Protein AF-0000000076584086 (afdb_homodimer)

Nearest PDB structures (foldseek):
  8re7-assembly1_A  TM=8.170E-01  e=1.980E-03  Homo sapiens
  8re6-assembly1_A  TM=7.237E-01  e=1.810E-03  Homo sapiens
  6hft-assembly1_A  TM=7.485E-01  e=1.863E-02  Saccharomyces cerevisiae
  7xn7-assembly1_q  TM=5.127E-01  e=5.309E-03  Komagataella phaffii
  7t6d-assembly1_B  TM=5.135E-01  e=1.024E-01  Escherichia coli

Foldseek 3Di:
DPDPPPPPDDPDDPDCPPVDDPPPPPDPPDDPPAPDDDPPVPPCPPCLPVQLVVLVVLLVVLVVVCVVPVLDLVSLQVNLVSCVSNVNLVSSLVSLCSSLPRLPDDLLSNLVSLCVNLVSCVVVLVLVSSLVSLVSSCVSPVLALLSLLVNLVSCVVVVNLVSSLVSLVSSQQNADLPHDVDDDDDDHDNCSRFLSSLSSNLVSCVSVVNNVSNVVSVVRSVVRVVVCVVVVVD/DPDPPPPPDDDDDPDCPPVDDDPPPPDPPDDPPAPDDPPPVPPCPPCLPVQLVVLVVLLVVLVVVCVVPVLDLVSLQVNLVSCVSNPNLVSSLVSLCSSLPRLPDDLLSNLVSLCVNLVSCVVVLVLVSSLVSLVSSCVSPVLALLSLLVNLVSCVVVVNLVSSLVSLVSSQQNADQPHDVDDDDDDHDNCSRFLSSLSSNLVSCVSVVNNVSNVVSVVRSVVRVVVCVVVVVD

Radius of gyration: 26.03 Å; Cα contacts (8 Å, |Δi|>4): 689; chains: 2; bounding box: 48×99×75 Å

InterPro domains:
  IPR011990 Tetratricopeptide-like helical domain superfamily [G3DSA:1.25.40.10] (31-232)
  IPR011990 Tetratricopeptide-like helical domain superfamily [SSF48452] (67-175)

pLDDT: mean 81.34, std 27.7, range [22.12, 98.94]

Solvent-accessible surface area (backbone atoms only — not comparable to full-atom values): 24360 Å² total; per-residue (Å²): 132,80,84,73,79,79,74,76,75,73,80,78,85,70,85,74,70,88,76,69,81,72,72,80,67,78,71,64,75,74,79,84,76,64,89,64,78,83,72,70,78,66,76,70,61,93,50,57,65,59,54,37,53,50,23,54,54,45,36,53,55,29,48,52,47,29,67,77,37,72,77,44,39,65,40,25,43,51,33,12,50,26,28,43,74,57,64,38,45,69,62,11,36,53,29,13,49,52,20,40,63,43,77,88,45,59,42,63,57,16,16,48,27,18,45,52,33,16,54,51,30,45,76,72,65,34,46,68,61,15,34,49,28,26,30,55,12,37,65,51,34,48,54,47,15,46,38,35,20,49,41,11,45,44,27,42,75,69,67,37,32,71,47,10,38,35,24,11,39,31,8,42,31,28,7,63,66,83,33,64,41,60,88,77,89,72,91,82,57,55,51,26,33,34,22,40,16,28,50,46,29,16,54,22,28,45,73,70,66,36,55,69,60,16,52,54,25,46,53,50,18,54,53,17,44,51,50,31,61,74,67,67,52,104,132,81,85,76,82,79,75,76,74,73,80,76,85,70,87,74,69,86,72,73,80,75,74,80,66,80,70,64,74,75,78,83,76,66,91,64,78,84,72,69,78,67,75,69,59,93,50,56,65,60,54,38,52,51,23,54,54,45,36,54,54,29,48,51,46,28,70,76,38,73,75,44,38,66,39,25,41,50,34,12,50,26,26,43,73,57,65,39,47,69,60,10,37,52,28,13,48,54,19,41,64,42,77,89,44,58,43,63,58,17,16,48,26,18,44,52,35,16,54,51,30,45,76,72,65,35,47,68,61,15,35,48,28,26,31,55,12,37,63,50,34,47,54,48,16,44,38,35,20,50,42,10,44,44,27,41,74,70,67,37,32,72,47,10,38,34,23,12,38,30,8,43,32,28,8,63,66,83,34,65,43,62,89,79,87,72,92,82,57,55,49,27,32,33,22,41,17,28,49,45,30,17,54,22,27,45,74,70,66,36,56,69,61,15,52,54,26,48,54,51,19,52,52,18,44,51,50,31,61,72,69,68,53,104

Secondary structure (DSSP, 8-state):
-----------------S---------TT-----SSS--------TTHHHHHHHHHHHHHHHHHHHHH-TT-HHHHHHHHHHHHHTT-HHHHHHHHHHHHH-TTS-HHHHHHHHHHHHHHHHHTT-HHHHHHHHHHHHHH-TT-THHHHHHHHHHHHTT-HHHHHHHHHHHHHHSTTTS-----SS---HHHHTTHHHHHHHHHHHHTT-HHHHHHHHHHHHHHHHHHHHTT--/-----------------S---------TTS----SSS--------TTHHHHHHHHHHHHHHHHHHHHH-TT-HHHHHHHHHHHHHTT-HHHHHHHHHHHHH-TTS-HHHHHHHHHHHHHHHHHTT-HHHHHHHHHHHHHH-TT-THHHHHHHHHHHHTT-HHHHHHHHHHHHHHSTTTS-----SS---HHHHTTHHHHHHHHHHHHTT-HHHHHHHHHHHHHHHHHHHHTT--

Organism: Tetradesmus obliquus (NCBI:txid3088)

Structure (mmCIF, N/CA/C/O backbone):
data_AF-0000000076584086-model_v1
#
loop_
_entity.id
_entity.type
_entity.pdbx_description
1 polymer 'Uncharacterized protein'
#
loop_
_atom_site.group_PDB
_atom_site.id
_atom_site.type_symbol
_atom_site.label_atom_id
_atom_site.label_alt_id
_atom_site.label_comp_id
_atom_site.label_asym_id
_atom_site.label_entity_id
_atom_site.label_seq_id
_atom_site.pdbx_PDB_ins_code
_atom_site.Cartn_x
_atom_site.Cartn_y
_atom_site.Cartn_z
_atom_site.occupancy
_atom_site.B_iso_or_equiv
_atom_site.auth_seq_id
_atom_site.auth_comp_id
_atom_site.auth_asym_id
_atom_site.auth_atom_id
_atom_site.pdbx_PDB_model_num
ATOM 1 N N . MET A 1 1 ? 28.5 -55.75 -12.406 1 27.09 1 MET A N 1
ATOM 2 C CA . MET A 1 1 ? 27.297 -55.719 -13.219 1 27.09 1 MET A CA 1
ATOM 3 C C . MET A 1 1 ? 26.609 -54.375 -13.094 1 27.09 1 MET A C 1
ATOM 5 O O . MET A 1 1 ? 26.391 -53.875 -11.992 1 27.09 1 MET A O 1
ATOM 9 N N . PRO A 1 2 ? 26.562 -53.5 -14.203 1 30.39 2 PRO A N 1
ATOM 10 C CA . PRO A 1 2 ? 26.297 -52.062 -14.125 1 30.39 2 PRO A CA 1
ATOM 11 C C . PRO A 1 2 ? 24.844 -51.75 -13.766 1 30.39 2 PRO A C 1
ATOM 13 O O . PRO A 1 2 ? 23.953 -52.562 -14.016 1 30.39 2 PRO A O 1
ATOM 16 N N . PRO A 1 3 ? 24.625 -50.938 -12.664 1 32.31 3 PRO A N 1
ATOM 17 C CA . PRO A 1 3 ? 23.281 -50.781 -12.109 1 32.31 3 PRO A CA 1
ATOM 18 C C . PRO A 1 3 ? 22.266 -50.344 -13.156 1 32.31 3 PRO A C 1
ATOM 20 O O . PRO A 1 3 ? 22.609 -49.594 -14.078 1 32.31 3 PRO A O 1
ATOM 23 N N . GLN A 1 4 ? 21.406 -51.188 -13.68 1 24.95 4 GLN A N 1
ATOM 24 C CA . GLN A 1 4 ? 20.422 -51.031 -14.758 1 24.95 4 GLN A CA 1
ATOM 25 C C . GLN A 1 4 ? 19.469 -49.906 -14.469 1 24.95 4 GLN A C 1
ATOM 27 O O . GLN A 1 4 ? 18.891 -49.812 -13.383 1 24.95 4 GLN A O 1
ATOM 32 N N . PRO A 1 5 ? 19.578 -48.688 -15.188 1 25.62 5 PRO A N 1
ATOM 33 C CA . PRO A 1 5 ? 18.812 -47.469 -14.992 1 25.62 5 PRO A CA 1
ATOM 34 C C . PRO A 1 5 ? 17.312 -47.688 -15.117 1 25.62 5 PRO A C 1
ATOM 36 O O . PRO A 1 5 ? 16.859 -48.438 -15.992 1 25.62 5 PRO A O 1
ATOM 39 N N . ARG A 1 6 ? 16.641 -48 -14 1 23.92 6 ARG A N 1
ATOM 40 C CA . ARG A 1 6 ? 15.219 -48.312 -14 1 23.92 6 ARG A CA 1
ATOM 41 C C . ARG A 1 6 ? 14.414 -47.188 -14.672 1 23.92 6 ARG A C 1
ATOM 43 O O . ARG A 1 6 ? 14.602 -46 -14.375 1 23.92 6 ARG A O 1
ATOM 50 N N . ILE A 1 7 ? 14.102 -47.344 -16 1 22.28 7 ILE A N 1
ATOM 51 C CA . ILE A 1 7 ? 13.336 -46.5 -16.922 1 22.28 7 ILE A CA 1
ATOM 52 C C . ILE A 1 7 ? 11.922 -46.312 -16.391 1 22.28 7 ILE A C 1
ATOM 54 O O . ILE A 1 7 ? 11.211 -47.281 -16.141 1 22.28 7 ILE A O 1
ATOM 58 N N . PHE A 1 8 ? 11.75 -45.406 -15.523 1 23.34 8 PHE A N 1
ATOM 59 C CA . PHE A 1 8 ? 10.414 -45.188 -14.984 1 23.34 8 PHE A CA 1
ATOM 60 C C . PHE A 1 8 ? 9.438 -44.844 -16.094 1 23.34 8 PHE A C 1
ATOM 62 O O . PHE A 1 8 ? 9.758 -44.031 -16.984 1 23.34 8 PHE A O 1
ATOM 69 N N . ARG A 1 9 ? 8.727 -45.719 -16.547 1 23.2 9 ARG A N 1
ATOM 70 C CA . ARG A 1 9 ? 7.738 -45.625 -17.625 1 23.2 9 ARG A CA 1
ATOM 71 C C . ARG A 1 9 ? 6.688 -44.562 -17.328 1 23.2 9 ARG A C 1
ATOM 73 O O . ARG A 1 9 ? 6.145 -44.5 -16.219 1 23.2 9 ARG A O 1
ATOM 80 N N . LEU A 1 10 ? 6.801 -43.469 -17.984 1 25.56 10 LEU A N 1
ATOM 81 C CA . LEU A 1 10 ? 5.863 -42.375 -17.984 1 25.56 10 LEU A CA 1
ATOM 82 C C . LEU A 1 10 ? 4.441 -42.844 -18.234 1 25.56 10 LEU A C 1
ATOM 84 O O . LEU A 1 10 ? 4.215 -43.719 -19.078 1 25.56 10 LEU A O 1
ATOM 88 N N . PRO A 1 11 ? 3.604 -42.75 -17.219 1 27.27 11 PRO A N 1
ATOM 89 C CA . PRO A 1 11 ? 2.264 -43.312 -17.422 1 27.27 11 PRO A CA 1
ATOM 90 C C . PRO A 1 11 ? 1.624 -42.844 -18.734 1 27.27 11 PRO A C 1
ATOM 92 O O . PRO A 1 11 ? 2.008 -41.812 -19.281 1 27.27 11 PRO A O 1
ATOM 95 N N . ARG A 1 12 ? 0.999 -43.719 -19.391 1 26.28 12 ARG A N 1
ATOM 96 C CA . ARG A 1 12 ? 0.366 -43.719 -20.719 1 26.28 12 ARG A CA 1
ATOM 97 C C . ARG A 1 12 ? -0.591 -42.531 -20.844 1 26.28 12 ARG A C 1
ATOM 99 O O . ARG A 1 12 ? -1.151 -42.062 -19.859 1 26.28 12 ARG A O 1
ATOM 106 N N . PRO A 1 13 ? -0.648 -41.844 -22.047 1 26.69 13 PRO A N 1
ATOM 107 C CA . PRO A 1 13 ? -1.396 -40.688 -22.578 1 26.69 13 PRO A CA 1
ATOM 108 C C . PRO A 1 13 ? -2.908 -40.906 -22.516 1 26.69 13 PRO A C 1
ATOM 110 O O . PRO A 1 13 ? -3.438 -41.844 -23.109 1 26.69 13 PRO A O 1
ATOM 113 N N . GLY A 1 14 ? -3.568 -40.938 -21.328 1 25.08 14 GLY A N 1
ATOM 114 C CA . GLY A 1 14 ? -5.004 -41.156 -21.359 1 25.08 14 GLY A CA 1
ATOM 115 C C . GLY A 1 14 ? -5.723 -40.312 -22.391 1 25.08 14 GLY A C 1
ATOM 116 O O . GLY A 1 14 ? -5.133 -39.406 -22.969 1 25.08 14 GLY A O 1
ATOM 117 N N . SER A 1 15 ? -6.938 -40.656 -22.859 1 24.56 15 SER A N 1
ATOM 118 C CA . SER A 1 15 ? -7.824 -40.219 -23.938 1 24.56 15 SER A CA 1
ATOM 119 C C . SER A 1 15 ? -8.094 -38.719 -23.828 1 24.56 15 SER A C 1
ATOM 121 O O . SER A 1 15 ? -8.125 -38.156 -22.734 1 24.56 15 SER A O 1
ATOM 123 N N . PHE A 1 16 ? -7.84 -37.906 -24.891 1 27.05 16 PHE A N 1
ATOM 124 C CA . PHE A 1 16 ? -7.82 -36.5 -25.328 1 27.05 16 PHE A CA 1
ATOM 125 C C . PHE A 1 16 ? -9.18 -35.844 -25.109 1 27.05 16 PHE A C 1
ATOM 127 O O . PHE A 1 16 ? -9.453 -34.781 -25.641 1 27.05 16 PHE A O 1
ATOM 134 N N . ARG A 1 17 ? -10.141 -36.438 -24.438 1 24.64 17 ARG A N 1
ATOM 135 C CA . ARG A 1 17 ? -11.375 -35.688 -24.562 1 24.64 17 ARG A CA 1
ATOM 136 C C . ARG A 1 17 ? -11.172 -34.219 -24.172 1 24.64 17 ARG A C 1
ATOM 138 O O . ARG A 1 17 ? -11.414 -33.312 -24.969 1 24.64 17 ARG A O 1
ATOM 145 N N . GLY A 1 18 ? -12.031 -33.656 -23.203 1 24.7 18 GLY A N 1
ATOM 146 C CA . GLY A 1 18 ? -12.156 -32.25 -22.953 1 24.7 18 GLY A CA 1
ATOM 147 C C . GLY A 1 18 ? -10.844 -31.594 -22.547 1 24.7 18 GLY A C 1
ATOM 148 O O . GLY A 1 18 ? -10.234 -31.984 -21.547 1 24.7 18 GLY A O 1
ATOM 149 N N . ARG A 1 19 ? -9.953 -31.203 -23.438 1 25.64 19 ARG A N 1
ATOM 150 C CA . ARG A 1 19 ? -8.555 -30.781 -23.438 1 25.64 19 ARG A CA 1
ATOM 151 C C . ARG A 1 19 ? -8.32 -29.672 -22.406 1 25.64 19 ARG A C 1
ATOM 153 O O . ARG A 1 19 ? -7.781 -28.609 -22.734 1 25.64 19 ARG A O 1
ATOM 160 N N . THR A 1 20 ? -9.367 -29.344 -21.625 1 25.09 20 THR A N 1
ATOM 161 C CA . THR A 1 20 ? -9.242 -28.141 -20.797 1 25.09 20 THR A CA 1
ATOM 162 C C . THR A 1 20 ? -7.906 -28.141 -20.062 1 25.09 20 THR A C 1
ATOM 164 O O . THR A 1 20 ? -7.246 -29.172 -19.953 1 25.09 20 THR A O 1
ATOM 167 N N . HIS A 1 21 ? -7.707 -26.781 -19.438 1 26.17 21 HIS A N 1
ATOM 168 C CA . HIS A 1 21 ? -6.672 -25.938 -18.859 1 26.17 21 HIS A CA 1
ATOM 169 C C . HIS A 1 21 ? -5.988 -26.625 -17.672 1 26.17 21 HIS A C 1
ATOM 171 O O . HIS A 1 21 ? -6.621 -26.891 -16.656 1 26.17 21 HIS A O 1
ATOM 177 N N . GLU A 1 22 ? -5.18 -27.531 -17.969 1 25.67 22 GLU A N 1
ATOM 178 C CA . GLU A 1 22 ? -4.25 -28.047 -16.984 1 25.67 22 GLU A CA 1
ATOM 179 C C . GLU A 1 22 ? -3.701 -26.938 -16.094 1 25.67 22 GLU A C 1
ATOM 181 O O . GLU A 1 22 ? -3.146 -25.953 -16.609 1 25.67 22 GLU A O 1
ATOM 186 N N . TRP A 1 23 ? -4.531 -26.516 -15.125 1 24.48 23 TRP A N 1
ATOM 187 C CA . TRP A 1 23 ? -4.031 -25.672 -14.039 1 24.48 23 TRP A CA 1
ATOM 188 C C . TRP A 1 23 ? -2.592 -26.031 -13.695 1 24.48 23 TRP A C 1
ATOM 190 O O . TRP A 1 23 ? -2.256 -27.203 -13.547 1 24.48 23 TRP A O 1
ATOM 200 N N . PHE A 1 24 ? -1.631 -25.312 -14.312 1 26.48 24 PHE A N 1
ATOM 201 C CA . PHE A 1 24 ? -0.216 -25.266 -13.969 1 26.48 24 PHE A CA 1
ATOM 202 C C . PHE A 1 24 ? -0.019 -25.469 -12.469 1 26.48 24 PHE A C 1
ATOM 204 O O . PHE A 1 24 ? -0.333 -24.594 -11.664 1 26.48 24 PHE A O 1
ATOM 211 N N . ALA A 1 25 ? -0.569 -26.453 -11.945 1 24.09 25 ALA A N 1
ATOM 212 C CA . ALA A 1 25 ? -0.156 -26.828 -10.594 1 24.09 25 ALA A CA 1
ATOM 213 C C . ALA A 1 25 ? 1.365 -26.844 -10.469 1 24.09 25 ALA A C 1
ATOM 215 O O . ALA A 1 25 ? 2.055 -27.469 -11.273 1 24.09 25 ALA A O 1
ATOM 216 N N . LEU A 1 26 ? 1.927 -25.656 -9.977 1 25.73 26 LEU A N 1
ATOM 217 C CA . LEU A 1 26 ? 3.285 -25.531 -9.453 1 25.73 26 LEU A CA 1
ATOM 218 C C . LEU A 1 26 ? 3.748 -26.828 -8.812 1 25.73 26 LEU A C 1
ATOM 220 O O . LEU A 1 26 ? 3.074 -27.359 -7.922 1 25.73 26 LEU A O 1
ATOM 224 N N . ASP A 1 27 ? 4.23 -27.703 -9.516 1 24.27 27 ASP A N 1
ATOM 225 C CA . ASP A 1 27 ? 5 -28.844 -9.016 1 24.27 27 ASP A CA 1
ATOM 226 C C . ASP A 1 27 ? 5.922 -28.406 -7.871 1 24.27 27 ASP A C 1
ATOM 228 O O . ASP A 1 27 ? 6.535 -27.344 -7.93 1 24.27 27 ASP A O 1
ATOM 232 N N . SER A 1 28 ? 5.73 -28.875 -6.656 1 25.59 28 SER A N 1
ATOM 233 C CA . SER A 1 28 ? 6.312 -28.766 -5.324 1 25.59 28 SER A CA 1
ATOM 234 C C . SER A 1 28 ? 7.828 -28.922 -5.363 1 25.59 28 SER A C 1
ATOM 236 O O . SER A 1 28 ? 8.5 -28.812 -4.336 1 25.59 28 SER A O 1
ATOM 238 N N . GLY A 1 29 ? 8.422 -29.625 -6.242 1 26.12 29 GLY A N 1
ATOM 239 C CA . GLY A 1 29 ? 9.781 -30.062 -5.973 1 26.12 29 GLY A CA 1
ATOM 240 C C . GLY A 1 29 ? 10.781 -28.922 -5.992 1 26.12 29 GLY A C 1
ATOM 241 O O . GLY A 1 29 ? 11.992 -29.141 -6.074 1 26.12 29 GLY A O 1
ATOM 242 N N . VAL A 1 30 ? 10.461 -27.766 -6.574 1 25.05 30 VAL A N 1
ATOM 243 C CA . VAL A 1 30 ? 11.641 -26.953 -6.801 1 25.05 30 VAL A CA 1
ATOM 244 C C . VAL A 1 30 ? 12.312 -26.625 -5.469 1 25.05 30 VAL A C 1
ATOM 246 O O . VAL A 1 30 ? 11.641 -26.359 -4.473 1 25.05 30 VAL A O 1
ATOM 249 N N . ALA A 1 31 ? 13.648 -26.844 -5.344 1 24.53 31 ALA A N 1
ATOM 250 C CA . ALA A 1 31 ? 14.75 -26.672 -4.398 1 24.53 31 ALA A CA 1
ATOM 251 C C . ALA A 1 31 ? 14.766 -25.25 -3.836 1 24.53 31 ALA A C 1
ATOM 253 O O . ALA A 1 31 ? 14.414 -24.297 -4.535 1 24.53 31 ALA A O 1
ATOM 254 N N . GLU A 1 32 ? 14.719 -25 -2.508 1 26.31 32 GLU A N 1
ATOM 255 C CA . GLU A 1 32 ? 14.719 -24 -1.445 1 26.31 32 GLU A CA 1
ATOM 256 C C . GLU A 1 32 ? 15.875 -23.016 -1.619 1 26.31 32 GLU A C 1
ATOM 258 O O . GLU A 1 32 ? 16.969 -23.234 -1.081 1 26.31 32 GLU A O 1
ATOM 263 N N . ARG A 1 33 ? 16.297 -22.578 -2.842 1 25.56 33 ARG A N 1
ATOM 264 C CA . ARG A 1 33 ? 17.469 -21.719 -2.764 1 25.56 33 ARG A CA 1
ATOM 265 C C . ARG A 1 33 ? 17.172 -20.453 -1.983 1 25.56 33 ARG A C 1
ATOM 267 O O . ARG A 1 33 ? 16.078 -19.891 -2.104 1 25.56 33 ARG A O 1
ATOM 274 N N . THR A 1 34 ? 17.734 -20.25 -0.856 1 24.42 34 THR A N 1
ATOM 275 C CA . THR A 1 34 ? 17.891 -19.094 0.018 1 24.42 34 THR A CA 1
ATOM 276 C C . THR A 1 34 ? 18.156 -17.828 -0.797 1 24.42 34 THR A C 1
ATOM 278 O O . THR A 1 34 ? 18.75 -17.891 -1.878 1 24.42 34 THR A O 1
ATOM 281 N N . LEU A 1 35 ? 17.484 -16.688 -0.495 1 28.95 35 LEU A N 1
ATOM 282 C CA . LEU A 1 35 ? 17.688 -15.352 -1.054 1 28.95 35 LEU A CA 1
ATOM 283 C C . LEU A 1 35 ? 19.172 -15.039 -1.213 1 28.95 35 LEU A C 1
ATOM 285 O O . LEU A 1 35 ? 19.75 -14.336 -0.387 1 28.95 35 LEU A O 1
ATOM 289 N N . GLY A 1 36 ? 20.172 -15.945 -1.434 1 25.88 36 GLY A N 1
ATOM 290 C CA . GLY A 1 36 ? 21.266 -15.297 -2.158 1 25.88 36 GLY A CA 1
ATOM 291 C C . GLY A 1 36 ? 20.797 -14.57 -3.406 1 25.88 36 GLY A C 1
ATOM 292 O O . GLY A 1 36 ? 19.594 -14.414 -3.627 1 25.88 36 GLY A O 1
ATOM 293 N N . ALA A 1 37 ? 21.594 -14.727 -4.727 1 26 37 ALA A N 1
ATOM 294 C CA . ALA A 1 37 ? 21.422 -14.18 -6.07 1 26 37 ALA A CA 1
ATOM 295 C C . ALA A 1 37 ? 20 -14.453 -6.582 1 26 37 ALA A C 1
ATOM 297 O O . ALA A 1 37 ? 19.266 -15.25 -6 1 26 37 ALA A O 1
ATOM 298 N N . SER A 1 38 ? 19.703 -13.938 -7.934 1 28.22 38 SER A N 1
ATOM 299 C CA . SER A 1 38 ? 18.625 -13.844 -8.914 1 28.22 38 SER A CA 1
ATOM 300 C C . SER A 1 38 ? 17.953 -15.195 -9.133 1 28.22 38 SER A C 1
ATOM 302 O O . SER A 1 38 ? 18.203 -15.859 -10.141 1 28.22 38 SER A O 1
ATOM 304 N N . ALA A 1 39 ? 17.719 -15.938 -8.125 1 27.61 39 ALA A N 1
ATOM 305 C CA . ALA A 1 39 ? 17.359 -17.25 -8.664 1 27.61 39 ALA A CA 1
ATOM 306 C C . ALA A 1 39 ? 16 -17.203 -9.352 1 27.61 39 ALA A C 1
ATOM 308 O O . ALA A 1 39 ? 14.969 -17.047 -8.688 1 27.61 39 ALA A O 1
ATOM 309 N N . VAL A 1 40 ? 15.773 -16.297 -10.312 1 28.47 40 VAL A N 1
ATOM 310 C CA . VAL A 1 40 ? 14.656 -16.578 -11.203 1 28.47 40 VAL A CA 1
ATOM 311 C C . VAL A 1 40 ? 14.719 -18.031 -11.664 1 28.47 40 VAL A C 1
ATOM 313 O O . VAL A 1 40 ? 15.695 -18.453 -12.297 1 28.47 40 VAL A O 1
ATOM 316 N N . PHE A 1 41 ? 14.305 -18.812 -10.883 1 27.94 41 PHE A N 1
ATOM 317 C CA . PHE A 1 41 ? 14.258 -20.188 -11.359 1 27.94 41 PHE A CA 1
ATOM 318 C C . PHE A 1 41 ? 13.5 -20.266 -12.68 1 27.94 41 PHE A C 1
ATOM 320 O O . PHE A 1 41 ? 12.281 -20.078 -12.719 1 27.94 41 PHE A O 1
ATOM 327 N N . VAL A 1 42 ? 13.93 -19.547 -13.703 1 29.44 42 VAL A N 1
ATOM 328 C CA . VAL A 1 42 ? 13.383 -19.828 -15.031 1 29.44 42 VAL A CA 1
ATOM 329 C C . VAL A 1 42 ? 13.766 -21.25 -15.453 1 29.44 42 VAL A C 1
ATOM 331 O O . VAL A 1 42 ? 14.945 -21.547 -15.648 1 29.44 42 VAL A O 1
ATOM 334 N N . GLU A 1 43 ? 13.164 -22.125 -14.859 1 31.52 43 GLU A N 1
ATOM 335 C CA . GLU A 1 43 ? 13.398 -23.375 -15.586 1 31.52 43 GLU A CA 1
ATOM 336 C C . GLU A 1 43 ? 13.172 -23.172 -17.094 1 31.52 43 GLU A C 1
ATOM 338 O O . GLU A 1 43 ? 12.086 -22.797 -17.516 1 31.52 43 GLU A O 1
ATOM 343 N N . LEU A 1 44 ? 14.164 -22.844 -17.844 1 38 44 LEU A N 1
ATOM 344 C CA . LEU A 1 44 ? 14.117 -22.828 -19.297 1 38 44 LEU A CA 1
ATOM 345 C C . LEU A 1 44 ? 13.617 -24.156 -19.844 1 38 44 LEU A C 1
ATOM 347 O O . LEU A 1 44 ? 14.117 -25.219 -19.469 1 38 44 LEU A O 1
ATOM 351 N N . PRO A 1 45 ? 12.336 -24.234 -20.125 1 43.44 45 PRO A N 1
ATOM 352 C CA . PRO A 1 45 ? 11.93 -25.469 -20.797 1 43.44 45 PRO A CA 1
ATOM 353 C C . PRO A 1 45 ? 12.984 -25.984 -21.766 1 43.44 45 PRO A C 1
ATOM 355 O O . PRO A 1 45 ? 13.773 -25.203 -22.312 1 43.44 45 PRO A O 1
ATOM 358 N N . LYS A 1 46 ? 13.266 -27.219 -21.719 1 50.62 46 LYS A N 1
ATOM 359 C CA . LYS A 1 46 ? 14.211 -27.953 -22.562 1 50.62 46 LYS A CA 1
ATOM 360 C C . LYS A 1 46 ? 14.164 -27.469 -24 1 50.62 46 LYS A C 1
ATOM 362 O O . LYS A 1 46 ? 15.203 -27.359 -24.656 1 50.62 46 LYS A O 1
ATOM 367 N N . ASP A 1 47 ? 12.906 -27.172 -24.578 1 60.72 47 ASP A N 1
ATOM 368 C CA . ASP A 1 47 ? 12.875 -26.719 -25.969 1 60.72 47 ASP A CA 1
ATOM 369 C C . ASP A 1 47 ? 12.242 -25.344 -26.078 1 60.72 47 ASP A C 1
ATOM 371 O O . ASP A 1 47 ? 11.031 -25.219 -26.312 1 60.72 47 ASP A O 1
ATOM 375 N N . GLU A 1 48 ? 12.875 -24.344 -25.719 1 64.44 48 GLU A N 1
ATOM 376 C CA . GLU A 1 48 ? 12.508 -22.922 -25.766 1 64.44 48 GLU A CA 1
ATOM 377 C C . GLU A 1 48 ? 11.711 -22.609 -27.031 1 64.44 48 GLU A C 1
ATOM 379 O O . GLU A 1 48 ? 10.766 -21.812 -26.984 1 64.44 48 GLU A O 1
ATOM 384 N N . ALA A 1 49 ? 12.156 -23.312 -28.031 1 65.5 49 ALA A N 1
ATOM 385 C CA . ALA A 1 49 ? 11.484 -23.062 -29.297 1 65.5 49 ALA A CA 1
ATOM 386 C C . ALA A 1 49 ? 10.047 -23.578 -29.281 1 65.5 49 ALA A C 1
ATOM 388 O O . ALA A 1 49 ? 9.141 -22.922 -29.797 1 65.5 49 ALA A O 1
ATOM 389 N N . ALA A 1 50 ? 9.852 -24.75 -28.688 1 73.5 50 ALA A N 1
ATOM 390 C CA . ALA A 1 50 ? 8.516 -25.344 -28.609 1 73.5 50 ALA A CA 1
ATOM 391 C C . ALA A 1 50 ? 7.613 -24.516 -27.688 1 73.5 50 ALA A C 1
ATOM 393 O O . ALA A 1 50 ? 6.434 -24.328 -27.984 1 73.5 50 ALA A O 1
ATOM 394 N N . VAL A 1 51 ? 8.203 -24 -26.703 1 73.44 51 VAL A N 1
ATOM 395 C CA . VAL A 1 51 ? 7.457 -23.188 -25.75 1 73.44 51 VAL A CA 1
ATOM 396 C C . VAL A 1 51 ? 7.047 -21.859 -26.422 1 73.44 51 VAL A C 1
ATOM 398 O O . VAL A 1 51 ? 5.898 -21.438 -26.297 1 73.44 51 VAL A O 1
ATOM 401 N N . ALA A 1 52 ? 7.918 -21.344 -27.172 1 73.81 52 ALA A N 1
ATOM 402 C CA . ALA A 1 52 ? 7.645 -20.078 -27.859 1 73.81 52 ALA A CA 1
ATOM 403 C C . ALA A 1 52 ? 6.559 -20.25 -28.922 1 73.81 52 ALA A C 1
ATOM 405 O O . ALA A 1 52 ? 5.707 -19.375 -29.094 1 73.81 52 ALA A O 1
ATOM 406 N N . ALA A 1 53 ? 6.645 -21.344 -29.625 1 78.06 53 ALA A N 1
ATOM 407 C CA . ALA A 1 53 ? 5.637 -21.609 -30.656 1 78.06 53 ALA A CA 1
ATOM 408 C C . ALA A 1 53 ? 4.254 -21.781 -30.031 1 78.06 53 ALA A C 1
ATOM 410 O O . ALA A 1 53 ? 3.26 -21.297 -30.562 1 78.06 53 ALA A O 1
ATOM 411 N N . LYS A 1 54 ? 4.266 -22.469 -29 1 83.69 54 LYS A N 1
ATOM 412 C CA . LYS A 1 54 ? 3.002 -22.656 -28.281 1 83.69 54 LYS A CA 1
ATOM 413 C C . LYS A 1 54 ? 2.467 -21.312 -27.766 1 83.69 54 LYS A C 1
ATOM 415 O O . LYS A 1 54 ? 1.268 -21.047 -27.859 1 83.69 54 LYS A O 1
ATOM 420 N N . ALA A 1 55 ? 3.357 -20.484 -27.344 1 84.06 55 ALA A N 1
ATOM 421 C CA . ALA A 1 55 ? 2.957 -19.172 -26.828 1 84.06 55 ALA A CA 1
ATOM 422 C C . ALA A 1 55 ? 2.326 -18.328 -27.922 1 84.06 55 ALA A C 1
ATOM 424 O O . ALA A 1 55 ? 1.344 -17.609 -27.688 1 84.06 55 ALA A O 1
ATOM 425 N N . THR A 1 56 ? 2.812 -18.406 -29.062 1 86.19 56 THR A N 1
ATOM 426 C CA . THR A 1 56 ? 2.283 -17.641 -30.188 1 86.19 56 THR A CA 1
ATOM 427 C C . THR A 1 56 ? 0.864 -18.078 -30.531 1 86.19 56 THR A C 1
ATOM 429 O O . THR A 1 56 ? -0.011 -17.25 -30.781 1 86.19 56 THR A O 1
ATOM 432 N N . ARG A 1 57 ? 0.742 -19.344 -30.562 1 89.06 57 ARG A N 1
ATOM 433 C CA . ARG A 1 57 ? -0.589 -19.891 -30.812 1 89.06 57 ARG A CA 1
ATOM 434 C C . ARG A 1 57 ? -1.569 -19.469 -29.719 1 89.06 57 ARG A C 1
ATOM 436 O O . ARG A 1 57 ? -2.705 -19.094 -30.016 1 89.06 57 ARG A O 1
ATOM 443 N N . ASP A 1 58 ? -1.13 -19.547 -28.516 1 90.75 58 ASP A N 1
ATOM 444 C CA . ASP A 1 58 ? -1.971 -19.188 -27.375 1 90.75 58 ASP A CA 1
ATOM 445 C C . ASP A 1 58 ? -2.354 -17.703 -27.438 1 90.75 58 ASP A C 1
ATOM 447 O O . ASP A 1 58 ? -3.49 -17.344 -27.125 1 90.75 58 ASP A O 1
ATOM 451 N N . ILE A 1 59 ? -1.44 -16.859 -27.828 1 94.94 59 ILE A N 1
ATOM 452 C CA . ILE A 1 59 ? -1.7 -15.43 -27.922 1 94.94 59 ILE A CA 1
ATOM 453 C C . ILE A 1 59 ? -2.818 -15.18 -28.938 1 94.94 59 ILE A C 1
ATOM 455 O O . ILE A 1 59 ? -3.715 -14.367 -28.688 1 94.94 59 ILE A O 1
ATOM 459 N N . GLN A 1 60 ? -2.758 -15.867 -30.016 1 93.81 60 GLN A N 1
ATOM 460 C CA . GLN A 1 60 ? -3.791 -15.711 -31.031 1 93.81 60 GLN A CA 1
ATOM 461 C C . GLN A 1 60 ? -5.152 -16.172 -30.516 1 93.81 60 GLN A C 1
ATOM 463 O O . GLN A 1 60 ? -6.152 -15.461 -30.672 1 93.81 60 GLN A O 1
ATOM 468 N N . LEU A 1 61 ? -5.16 -17.312 -29.953 1 94.25 61 LEU A N 1
ATOM 469 C CA . LEU A 1 61 ? -6.402 -17.875 -29.438 1 94.25 61 LEU A CA 1
ATOM 470 C C . LEU A 1 61 ? -6.98 -17 -28.328 1 94.25 61 LEU A C 1
ATOM 472 O O . LEU A 1 61 ? -8.172 -16.703 -28.328 1 94.25 61 LEU A O 1
ATOM 476 N N . LEU A 1 62 ? -6.121 -16.609 -27.422 1 96.44 62 LEU A N 1
ATOM 477 C CA . LEU A 1 62 ? -6.57 -15.812 -26.297 1 96.44 62 LEU A CA 1
ATOM 478 C C . LEU A 1 62 ? -6.953 -14.406 -26.734 1 96.44 62 LEU A C 1
ATOM 480 O O . LEU A 1 62 ? -7.848 -13.789 -26.156 1 96.44 62 LEU A O 1
ATOM 484 N N . GLY A 1 63 ? -6.262 -13.914 -27.719 1 95.94 63 GLY A N 1
ATOM 485 C CA . GLY A 1 63 ? -6.668 -12.648 -28.312 1 95.94 63 GLY A CA 1
ATOM 486 C C . GLY A 1 63 ? -8.086 -12.672 -28.844 1 95.94 63 GLY A C 1
ATOM 487 O O . GLY A 1 63 ? -8.836 -11.703 -28.672 1 95.94 63 GLY A O 1
ATOM 488 N N . LEU A 1 64 ? -8.445 -13.734 -29.484 1 95.38 64 LEU A N 1
ATOM 489 C CA . LEU A 1 64 ? -9.805 -13.906 -29.984 1 95.38 64 LEU A CA 1
ATOM 490 C C . LEU A 1 64 ? -10.805 -13.961 -28.828 1 95.38 64 LEU A C 1
ATOM 492 O O . LEU A 1 64 ? -11.898 -13.406 -28.922 1 95.38 64 LEU A O 1
ATOM 496 N N . GLU A 1 65 ? -10.406 -14.664 -27.812 1 94.81 65 GLU A N 1
ATOM 497 C CA . GLU A 1 65 ? -11.289 -14.789 -26.656 1 94.81 65 GLU A CA 1
ATOM 498 C C . GLU A 1 65 ? -11.531 -13.43 -26 1 94.81 65 GLU A C 1
ATOM 500 O O . GLU A 1 65 ? -12.656 -13.109 -25.625 1 94.81 65 GLU A O 1
ATOM 505 N N . THR A 1 66 ? -10.406 -12.617 -25.812 1 96.81 66 THR A N 1
ATOM 506 C CA . THR A 1 66 ? -10.555 -11.305 -25.188 1 96.81 66 THR A CA 1
ATOM 507 C C . THR A 1 66 ? -11.383 -10.375 -26.078 1 96.81 66 THR A C 1
ATOM 509 O O . THR A 1 66 ? -12.109 -9.523 -25.578 1 96.81 66 THR A O 1
ATOM 512 N N . ALA A 1 67 ? -11.336 -10.531 -27.375 1 96.62 67 ALA A N 1
ATOM 513 C CA . ALA A 1 67 ? -12.156 -9.758 -28.297 1 96.62 67 ALA A CA 1
ATOM 514 C C . ALA A 1 67 ? -13.625 -10.141 -28.188 1 96.62 67 ALA A C 1
ATOM 516 O O . ALA A 1 67 ? -14.508 -9.281 -28.25 1 96.62 67 ALA A O 1
ATOM 517 N N . ALA A 1 68 ? -13.922 -11.391 -28.062 1 96.38 68 ALA A N 1
ATOM 518 C CA . ALA A 1 68 ? -15.281 -11.914 -27.984 1 96.38 68 ALA A CA 1
ATOM 519 C C . ALA A 1 68 ? -15.914 -11.586 -26.625 1 96.38 68 ALA A C 1
ATOM 521 O O . ALA A 1 68 ? -17.109 -11.344 -26.547 1 96.38 68 ALA A O 1
ATOM 522 N N . ALA A 1 69 ? -15.055 -11.625 -25.625 1 96.31 69 ALA A N 1
ATOM 523 C CA . ALA A 1 69 ? -15.539 -11.375 -24.281 1 96.31 69 ALA A CA 1
ATOM 524 C C . ALA A 1 69 ? -14.594 -10.43 -23.531 1 96.31 69 ALA A C 1
ATOM 526 O O . ALA A 1 69 ? -13.945 -10.836 -22.562 1 96.31 69 ALA A O 1
ATOM 527 N N . PRO A 1 70 ? -14.617 -9.156 -23.859 1 96.56 70 PRO A N 1
ATOM 528 C CA . PRO A 1 70 ? -13.656 -8.211 -23.297 1 96.56 70 PRO A CA 1
ATOM 529 C C . PRO A 1 70 ? -13.852 -7.988 -21.797 1 96.56 70 PRO A C 1
ATOM 531 O O . PRO A 1 70 ? -12.961 -7.465 -21.125 1 96.56 70 PRO A O 1
ATOM 534 N N . GLU A 1 71 ? -14.992 -8.461 -21.266 1 96.19 71 GLU A N 1
ATOM 535 C CA . GLU A 1 71 ? -15.266 -8.227 -19.844 1 96.19 71 GLU A CA 1
ATOM 536 C C . GLU A 1 71 ? -14.859 -9.43 -19 1 96.19 71 GLU A C 1
ATOM 538 O O . GLU A 1 71 ? -14.891 -9.367 -17.766 1 96.19 71 GLU A O 1
ATOM 543 N N . ASP A 1 72 ? -14.453 -10.477 -19.703 1 94.62 72 ASP A N 1
ATOM 544 C CA . ASP A 1 72 ? -14.023 -11.656 -18.969 1 94.62 72 ASP A CA 1
ATOM 545 C C . ASP A 1 72 ? -12.57 -11.531 -18.531 1 94.62 72 ASP A C 1
ATOM 547 O O . ASP A 1 72 ? -11.648 -11.68 -19.344 1 94.62 72 ASP A O 1
ATOM 551 N N . GLN A 1 73 ? -12.406 -11.336 -17.266 1 95.06 73 GLN A N 1
ATOM 552 C CA . GLN A 1 73 ? -11.117 -11.094 -16.641 1 95.06 73 GLN A CA 1
ATOM 553 C C . GLN A 1 73 ? -10.156 -12.258 -16.875 1 95.06 73 GLN A C 1
ATOM 555 O O . GLN A 1 73 ? -8.953 -12.047 -17.031 1 95.06 73 GLN A O 1
ATOM 560 N N . ARG A 1 74 ? -10.641 -13.383 -16.938 1 92.81 74 ARG A N 1
ATOM 561 C CA . ARG A 1 74 ? -9.844 -14.602 -17.016 1 92.81 74 ARG A CA 1
ATOM 562 C C . ARG A 1 74 ? -9.039 -14.648 -18.312 1 92.81 74 ARG A C 1
ATOM 564 O O . ARG A 1 74 ? -7.863 -15.008 -18.312 1 92.81 74 ARG A O 1
ATOM 571 N N . TRP A 1 75 ? -9.656 -14.242 -19.375 1 95.81 75 TRP A N 1
ATOM 572 C CA . TRP A 1 75 ? -8.984 -14.297 -20.672 1 95.81 75 TRP A CA 1
ATOM 573 C C . TRP A 1 75 ? -7.844 -13.289 -20.734 1 95.81 75 TRP A C 1
ATOM 575 O O . TRP A 1 75 ? -6.797 -13.57 -21.328 1 95.81 75 TRP A O 1
ATOM 585 N N . TRP A 1 76 ? -8.008 -12.172 -20.125 1 97.62 76 TRP A N 1
ATOM 586 C CA . TRP A 1 76 ? -6.941 -11.172 -20.094 1 97.62 76 TRP A CA 1
ATOM 587 C C . TRP A 1 76 ? -5.773 -11.656 -19.234 1 97.62 76 TRP A C 1
ATOM 589 O O . TRP A 1 76 ? -4.609 -11.422 -19.578 1 97.62 76 TRP A O 1
ATOM 599 N N . TYR A 1 77 ? -6.098 -12.352 -18.156 1 96.5 77 TYR A N 1
ATOM 600 C CA . TYR A 1 77 ? -5.039 -12.914 -17.312 1 96.5 77 TYR A CA 1
ATOM 601 C C . TYR A 1 77 ? -4.168 -13.883 -18.109 1 96.5 77 TYR A C 1
ATOM 603 O O . TYR A 1 77 ? -2.943 -13.742 -18.141 1 96.5 77 TYR A O 1
ATOM 611 N N . TYR A 1 78 ? -4.812 -14.719 -18.781 1 96 78 TYR A N 1
ATOM 612 C CA . TYR A 1 78 ? -4.078 -15.75 -19.516 1 96 78 TYR A CA 1
ATOM 613 C C . TYR A 1 78 ? -3.365 -15.156 -20.734 1 96 78 TYR A C 1
ATOM 615 O O . TYR A 1 78 ? -2.281 -15.609 -21.109 1 96 78 TYR A O 1
ATOM 623 N N . LEU A 1 79 ? -3.955 -14.164 -21.359 1 97.19 79 LEU A N 1
ATOM 624 C CA . LEU A 1 79 ? -3.277 -13.477 -22.453 1 97.19 79 LEU A CA 1
ATOM 625 C C . LEU A 1 79 ? -1.99 -12.82 -21.969 1 97.19 79 LEU A C 1
ATOM 627 O O . LEU A 1 79 ? -0.961 -12.883 -22.641 1 97.19 79 LEU A O 1
ATOM 631 N N . GLY A 1 80 ? -2.064 -12.188 -20.766 1 97.75 80 GLY A N 1
ATOM 632 C CA . GLY A 1 80 ? -0.852 -11.656 -20.172 1 97.75 80 GLY A CA 1
ATOM 633 C C . GLY A 1 80 ? 0.211 -12.711 -19.938 1 97.75 80 GLY A C 1
ATOM 634 O O . GLY A 1 80 ? 1.382 -12.508 -20.266 1 97.75 80 GLY A O 1
ATOM 635 N N . ASP A 1 81 ? -0.243 -13.859 -19.422 1 95 81 ASP A N 1
ATOM 636 C CA . ASP A 1 81 ? 0.68 -14.961 -19.188 1 95 81 ASP A CA 1
ATOM 637 C C . ASP A 1 81 ? 1.345 -15.422 -20.469 1 95 81 ASP A C 1
ATOM 639 O O . ASP A 1 81 ? 2.549 -15.688 -20.5 1 95 81 ASP A O 1
ATOM 643 N N . ALA A 1 82 ? 0.565 -15.531 -21.516 1 94.31 82 ALA A N 1
ATOM 644 C CA . ALA A 1 82 ? 1.089 -15.969 -22.797 1 94.31 82 ALA A CA 1
ATOM 645 C C . ALA A 1 82 ? 2.119 -14.984 -23.344 1 94.31 82 ALA A C 1
ATOM 647 O O . ALA A 1 82 ? 3.172 -15.383 -23.844 1 94.31 82 ALA A O 1
ATOM 648 N N . TYR A 1 83 ? 1.827 -13.68 -23.234 1 96.5 83 TYR A N 1
ATOM 649 C CA . TYR A 1 83 ? 2.785 -12.664 -23.656 1 96.5 83 TYR A CA 1
ATOM 650 C C . TYR A 1 83 ? 4.066 -12.75 -22.844 1 96.5 83 TYR A C 1
ATOM 652 O O . TYR A 1 83 ? 5.168 -12.602 -23.375 1 96.5 83 TYR A O 1
ATOM 660 N N . ASP A 1 84 ? 3.906 -13.031 -21.562 1 94.06 84 ASP A N 1
ATOM 661 C CA . ASP A 1 84 ? 5.062 -13.125 -20.688 1 94.06 84 ASP A CA 1
ATOM 662 C C . ASP A 1 84 ? 5.949 -14.305 -21.062 1 94.06 84 ASP A C 1
ATOM 664 O O . ASP A 1 84 ? 7.176 -14.172 -21.125 1 94.06 84 ASP A O 1
ATOM 668 N N . ILE A 1 85 ? 5.34 -15.406 -21.281 1 90.19 85 ILE A N 1
ATOM 669 C CA . ILE A 1 85 ? 6.059 -16.625 -21.656 1 90.19 85 ILE A CA 1
ATOM 670 C C . ILE A 1 85 ? 6.805 -16.391 -22.969 1 90.19 85 ILE A C 1
ATOM 672 O O . ILE A 1 85 ? 7.922 -16.875 -23.156 1 90.19 85 ILE A O 1
ATOM 676 N N . 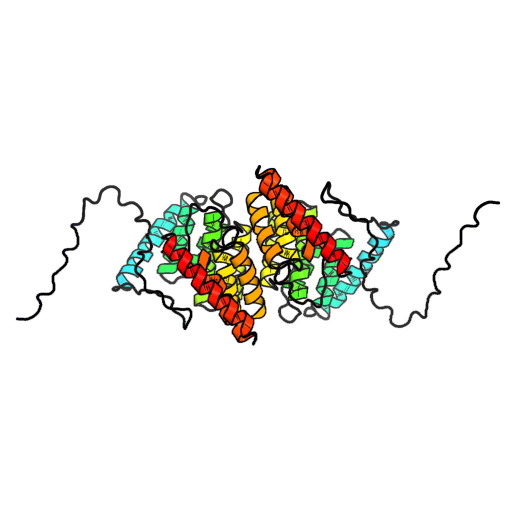SER A 1 86 ? 6.234 -15.609 -23.875 1 91.25 86 SER A N 1
ATOM 677 C CA . SER A 1 86 ? 6.859 -15.312 -25.156 1 91.25 86 SER A CA 1
ATOM 678 C C . SER A 1 86 ? 7.938 -14.242 -25.016 1 91.25 86 SER A C 1
ATOM 680 O O . SER A 1 86 ? 8.625 -13.914 -25.969 1 91.25 86 SER A O 1
ATOM 682 N N . GLY A 1 87 ? 7.98 -13.57 -23.812 1 90.88 87 GLY A N 1
ATOM 683 C CA . GLY A 1 87 ? 9.008 -12.57 -23.547 1 90.88 87 GLY A CA 1
ATOM 684 C C . GLY A 1 87 ? 8.555 -11.156 -23.828 1 90.88 87 GLY A C 1
ATOM 685 O O . GLY A 1 87 ? 9.344 -10.211 -23.734 1 90.88 87 GLY A O 1
ATOM 686 N N . ASP A 1 88 ? 7.332 -11 -24.219 1 94.38 88 ASP A N 1
ATOM 687 C CA . ASP A 1 88 ? 6.793 -9.68 -24.531 1 94.38 88 ASP A CA 1
ATOM 688 C C . ASP A 1 88 ? 6.172 -9.039 -23.297 1 94.38 88 ASP A C 1
ATOM 690 O O . ASP A 1 88 ? 4.945 -8.953 -23.172 1 94.38 88 ASP A O 1
ATOM 694 N N . CYS A 1 89 ? 6.977 -8.453 -22.469 1 96.12 89 CYS A N 1
ATOM 695 C CA . CYS A 1 89 ? 6.551 -7.875 -21.203 1 96.12 89 CYS A CA 1
ATOM 696 C C . CYS A 1 89 ? 5.602 -6.703 -21.422 1 96.12 89 CYS A C 1
ATOM 698 O O . CYS A 1 89 ? 4.629 -6.535 -20.688 1 96.12 89 CYS A O 1
ATOM 700 N N . ARG A 1 90 ? 5.875 -5.961 -22.375 1 97 90 ARG A N 1
ATOM 701 C CA . ARG A 1 90 ? 5.051 -4.789 -22.641 1 97 90 ARG A CA 1
ATOM 702 C C . ARG A 1 90 ? 3.598 -5.188 -22.891 1 97 90 ARG A C 1
ATOM 704 O O . ARG A 1 90 ? 2.684 -4.629 -22.266 1 97 90 ARG A O 1
ATOM 711 N N . SER A 1 91 ? 3.445 -6.137 -23.75 1 97.94 91 SER A N 1
ATOM 712 C CA . SER A 1 91 ? 2.094 -6.602 -24.047 1 97.94 91 SER A CA 1
ATOM 713 C C . SER A 1 91 ? 1.481 -7.316 -22.844 1 97.94 91 SER A C 1
ATOM 715 O O . SER A 1 91 ? 0.277 -7.211 -22.609 1 97.94 91 SER A O 1
ATOM 717 N N . ALA A 1 92 ? 2.295 -8.039 -22.125 1 98.19 92 ALA A N 1
ATOM 718 C CA . ALA A 1 92 ? 1.828 -8.75 -20.938 1 98.19 92 ALA A CA 1
ATOM 719 C C . ALA A 1 92 ? 1.259 -7.781 -19.906 1 98.19 92 ALA A C 1
ATOM 721 O O . ALA A 1 92 ? 0.139 -7.965 -19.422 1 98.19 92 ALA A O 1
ATOM 722 N N . VAL A 1 93 ? 1.982 -6.703 -19.656 1 98.5 93 VAL A N 1
ATOM 723 C CA . VAL A 1 93 ? 1.6 -5.73 -18.641 1 98.5 93 VAL A CA 1
ATOM 724 C C . VAL A 1 93 ? 0.313 -5.023 -19.062 1 98.5 93 VAL A C 1
ATOM 726 O O . VAL A 1 93 ? -0.539 -4.723 -18.219 1 98.5 93 VAL A O 1
ATOM 729 N N . LYS A 1 94 ? 0.217 -4.762 -20.328 1 98.38 94 LYS A N 1
ATOM 730 C CA . LYS A 1 94 ? -1.017 -4.16 -20.828 1 98.38 94 LYS A CA 1
ATOM 731 C C . LYS A 1 94 ? -2.211 -5.082 -20.594 1 98.38 94 LYS A C 1
ATOM 733 O O . LYS A 1 94 ? -3.271 -4.633 -20.156 1 98.38 94 LYS A O 1
ATOM 738 N N . ALA A 1 95 ? -2.012 -6.344 -20.938 1 98.56 95 ALA A N 1
ATOM 739 C CA . ALA A 1 95 ? -3.078 -7.324 -20.734 1 98.56 95 ALA A CA 1
ATOM 740 C C . ALA A 1 95 ? -3.43 -7.469 -19.266 1 98.56 95 ALA A C 1
ATOM 742 O O . ALA A 1 95 ? -4.605 -7.434 -18.891 1 98.56 95 ALA A O 1
ATOM 743 N N . TRP A 1 96 ? -2.455 -7.578 -18.406 1 98.56 96 TRP A N 1
ATOM 744 C CA . TRP A 1 96 ? -2.695 -7.691 -16.969 1 98.56 96 TRP A CA 1
ATOM 745 C C . TRP A 1 96 ? -3.307 -6.41 -16.406 1 98.56 96 TRP A C 1
ATOM 747 O O . TRP A 1 96 ? -4.117 -6.453 -15.484 1 98.56 96 TRP A O 1
ATOM 757 N N . GLY A 1 97 ? -2.906 -5.301 -16.969 1 98.38 97 GLY A N 1
ATOM 758 C CA . GLY A 1 97 ? -3.537 -4.043 -16.594 1 98.38 97 GLY A CA 1
ATOM 759 C C . GLY A 1 97 ? -5.027 -4.02 -16.875 1 98.38 97 GLY A C 1
ATOM 760 O O . GLY A 1 97 ? -5.812 -3.545 -16.047 1 98.38 97 GLY A O 1
ATOM 761 N N . THR A 1 98 ? -5.375 -4.48 -18.062 1 98.06 98 THR A N 1
ATOM 762 C CA . THR A 1 98 ? -6.793 -4.586 -18.406 1 98.06 98 THR A CA 1
ATOM 763 C C . THR A 1 98 ? -7.504 -5.543 -17.453 1 98.06 98 THR A C 1
ATOM 765 O O . THR A 1 98 ? -8.602 -5.25 -16.984 1 98.06 98 THR A O 1
ATOM 768 N N . CYS A 1 99 ? -6.871 -6.648 -17.172 1 97.69 99 CYS A N 1
ATOM 769 C CA . CYS A 1 99 ? -7.387 -7.629 -16.219 1 97.69 99 CYS A CA 1
ATOM 770 C C . CYS A 1 99 ? -7.695 -6.977 -14.883 1 97.69 99 CYS A C 1
ATOM 772 O O . CYS A 1 99 ? -8.789 -7.145 -14.344 1 97.69 99 CYS A O 1
ATOM 774 N N . ALA A 1 100 ? -6.805 -6.199 -14.383 1 97.56 100 ALA A N 1
ATOM 775 C CA . ALA A 1 100 ? -6.934 -5.562 -13.078 1 97.56 100 ALA A CA 1
ATOM 776 C C . ALA A 1 100 ? -8.016 -4.48 -13.094 1 97.56 100 ALA A C 1
ATOM 778 O O . ALA A 1 100 ? -8.625 -4.184 -12.07 1 97.56 100 ALA A O 1
ATOM 779 N N . GLY A 1 101 ? -8.25 -3.93 -14.258 1 96.44 101 GLY A N 1
ATOM 780 C CA . GLY A 1 101 ? -9.18 -2.814 -14.383 1 96.44 101 GLY A CA 1
ATOM 781 C C . GLY A 1 101 ? -10.625 -3.248 -14.477 1 96.44 101 GLY A C 1
ATOM 782 O O . GLY A 1 101 ? -11.539 -2.434 -14.312 1 96.44 101 GLY A O 1
ATOM 783 N N . LEU A 1 102 ? -10.812 -4.492 -14.727 1 95.06 102 LEU A N 1
ATOM 784 C CA . LEU A 1 102 ? -12.172 -4.996 -14.859 1 95.06 102 LEU A CA 1
ATOM 785 C C . LEU A 1 102 ? -12.812 -5.188 -13.484 1 95.06 102 LEU A C 1
ATOM 787 O O . LEU A 1 102 ? -12.422 -6.074 -12.727 1 95.06 102 LEU A O 1
ATOM 791 N N . THR A 1 103 ? -13.711 -4.379 -13.125 1 86.62 103 THR A N 1
ATOM 792 C CA . THR A 1 103 ? -14.281 -4.297 -11.789 1 86.62 103 THR A CA 1
ATOM 793 C C . THR A 1 103 ? -15.375 -5.34 -11.602 1 86.62 103 THR A C 1
ATOM 795 O O . THR A 1 103 ? -15.781 -5.633 -10.477 1 86.62 103 THR A O 1
ATOM 798 N N . GLY A 1 104 ? -15.906 -5.824 -12.711 1 85.94 104 GLY A N 1
ATOM 799 C CA . GLY A 1 104 ? -16.922 -6.859 -12.625 1 85.94 104 GLY A CA 1
ATOM 800 C C . GLY A 1 104 ? -16.359 -8.227 -12.281 1 85.94 104 GLY A C 1
ATOM 801 O O . GLY A 1 104 ? -17.109 -9.148 -11.953 1 85.94 104 GLY A O 1
ATOM 802 N N . GLY A 1 105 ? -15.102 -8.391 -12.281 1 85.69 105 GLY A N 1
ATOM 803 C CA . GLY A 1 105 ? -14.461 -9.664 -11.977 1 85.69 105 GLY A CA 1
ATOM 804 C C . GLY A 1 105 ? -14.039 -9.781 -10.523 1 85.69 105 GLY A C 1
ATOM 805 O O . GLY A 1 105 ? -14.539 -9.062 -9.664 1 85.69 105 GLY A O 1
ATOM 806 N N . TRP A 1 106 ? -13.219 -10.812 -10.297 1 91.56 106 TRP A N 1
ATOM 807 C CA . TRP A 1 106 ? -12.727 -11.086 -8.953 1 91.56 106 TRP A CA 1
ATOM 808 C C . TRP A 1 106 ? -11.594 -10.141 -8.586 1 91.56 106 TRP A C 1
ATOM 810 O O . TRP A 1 106 ? -10.586 -10.062 -9.289 1 91.56 106 TRP A O 1
ATOM 820 N N . ALA A 1 107 ? -11.742 -9.43 -7.496 1 94 107 ALA A N 1
ATOM 821 C CA . ALA A 1 107 ? -10.742 -8.461 -7.047 1 94 107 ALA A CA 1
ATOM 822 C C . ALA A 1 107 ? -9.398 -9.141 -6.809 1 94 107 ALA A C 1
ATOM 824 O O . ALA A 1 107 ? -8.344 -8.586 -7.141 1 94 107 ALA A O 1
ATOM 825 N N . GLU A 1 108 ? -9.43 -10.305 -6.262 1 94 108 GLU A N 1
ATOM 826 C CA . GLU A 1 108 ? -8.211 -11.055 -5.996 1 94 108 GLU A CA 1
ATOM 827 C C . GLU A 1 108 ? -7.441 -11.336 -7.285 1 94 108 GLU A C 1
ATOM 829 O O . GLU A 1 108 ? -6.215 -11.234 -7.32 1 94 108 GLU A O 1
ATOM 834 N N . GLU A 1 109 ? -8.18 -11.703 -8.289 1 94.5 109 GLU A N 1
ATOM 835 C CA . GLU A 1 109 ? -7.539 -11.969 -9.578 1 94.5 109 GLU A CA 1
ATOM 836 C C . GLU A 1 109 ? -6.934 -10.703 -10.164 1 94.5 109 GLU A C 1
ATOM 838 O O . GLU A 1 109 ? -5.855 -10.742 -10.766 1 94.5 109 GLU A O 1
ATOM 843 N N . GLY A 1 110 ? -7.648 -9.641 -10.047 1 96.25 110 GLY A N 1
ATOM 844 C CA . GLY A 1 110 ? -7.098 -8.367 -10.492 1 96.25 110 GLY A CA 1
ATOM 845 C C . GLY A 1 110 ? -5.809 -7.992 -9.789 1 96.25 110 GLY A C 1
ATOM 846 O O . GLY A 1 110 ? -4.852 -7.547 -10.422 1 96.25 110 GLY A O 1
ATOM 847 N N . ALA A 1 111 ? -5.777 -8.172 -8.508 1 97.56 111 ALA A N 1
ATOM 848 C CA . ALA A 1 111 ? -4.57 -7.898 -7.73 1 97.56 111 ALA A CA 1
ATOM 849 C C . ALA A 1 111 ? -3.42 -8.805 -8.164 1 97.56 111 ALA A C 1
ATOM 851 O O . ALA A 1 111 ? -2.279 -8.352 -8.289 1 97.56 111 ALA A O 1
ATOM 852 N N . TRP A 1 112 ? -3.74 -10.016 -8.414 1 96.81 112 TRP A N 1
ATOM 853 C CA . TRP A 1 112 ? -2.729 -10.984 -8.836 1 96.81 112 TRP A CA 1
ATOM 854 C C . TRP A 1 112 ? -2.15 -10.602 -10.195 1 96.81 112 TRP A C 1
ATOM 856 O O . TRP A 1 112 ? -0.952 -10.773 -10.438 1 96.81 112 TRP A O 1
ATOM 866 N N . CYS A 1 113 ? -3.006 -10.133 -11.086 1 97.81 113 CYS A N 1
ATOM 867 C CA . CYS A 1 113 ? -2.539 -9.633 -12.375 1 97.81 113 CYS A CA 1
ATOM 868 C C . CYS A 1 113 ? -1.479 -8.555 -12.195 1 97.81 113 CYS A C 1
ATOM 870 O O . CYS A 1 113 ? -0.47 -8.547 -12.906 1 97.81 113 CYS A O 1
ATOM 872 N N . MET A 1 114 ? -1.639 -7.758 -11.211 1 98.5 114 MET A N 1
ATOM 873 C CA . MET A 1 114 ? -0.69 -6.672 -10.984 1 98.5 114 MET A CA 1
ATOM 874 C C . MET A 1 114 ? 0.596 -7.199 -10.352 1 98.5 114 MET A C 1
ATOM 876 O O . MET A 1 114 ? 1.678 -6.664 -10.602 1 98.5 114 MET A O 1
ATOM 880 N N . TYR A 1 115 ? 0.491 -8.281 -9.586 1 98.5 115 TYR A N 1
ATOM 881 C CA . TYR A 1 115 ? 1.687 -8.961 -9.102 1 98.5 115 TYR A CA 1
ATOM 882 C C . TYR A 1 115 ? 2.541 -9.461 -10.258 1 98.5 115 TYR A C 1
ATOM 884 O O . TYR A 1 115 ? 3.752 -9.227 -10.289 1 98.5 115 TYR A O 1
ATOM 892 N N . ARG A 1 116 ? 1.868 -10.031 -11.18 1 98.19 116 ARG A N 1
ATOM 893 C CA . ARG A 1 116 ? 2.57 -10.539 -12.352 1 98.19 116 ARG A CA 1
ATOM 894 C C . ARG A 1 116 ? 3.205 -9.406 -13.148 1 98.19 116 ARG A C 1
ATOM 896 O O . ARG A 1 116 ? 4.328 -9.531 -13.633 1 98.19 116 ARG A O 1
ATOM 903 N N . ALA A 1 117 ? 2.471 -8.352 -13.266 1 98.62 117 ALA A N 1
ATOM 904 C CA . ALA A 1 117 ? 3 -7.188 -13.969 1 98.62 117 ALA A CA 1
ATOM 905 C C . ALA A 1 117 ? 4.266 -6.668 -13.289 1 98.62 117 ALA A C 1
ATOM 907 O O . ALA A 1 117 ? 5.23 -6.305 -13.969 1 98.62 117 ALA A O 1
ATOM 908 N N . ALA A 1 118 ? 4.262 -6.664 -11.977 1 98.69 118 ALA A N 1
ATOM 909 C CA . ALA A 1 118 ? 5.414 -6.18 -11.219 1 98.69 118 ALA A CA 1
ATOM 910 C C . ALA A 1 118 ? 6.629 -7.078 -11.438 1 98.69 118 ALA A C 1
ATOM 912 O O . ALA A 1 118 ? 7.754 -6.59 -11.586 1 98.69 118 ALA A O 1
ATOM 913 N N . VAL A 1 119 ? 6.375 -8.328 -11.453 1 97.19 119 VAL A N 1
ATOM 914 C CA . VAL A 1 119 ? 7.453 -9.281 -11.695 1 97.19 119 VAL A CA 1
ATOM 915 C C . VAL A 1 119 ? 8.07 -9.031 -13.07 1 97.19 119 VAL A C 1
ATOM 917 O O . VAL A 1 119 ? 9.289 -9.023 -13.219 1 97.19 119 VAL A O 1
ATOM 920 N N . CYS A 1 120 ? 7.246 -8.805 -14.047 1 96.62 120 CYS A N 1
ATOM 921 C CA . CYS A 1 120 ? 7.715 -8.516 -15.398 1 96.62 120 CYS A CA 1
ATOM 922 C C . CYS A 1 120 ? 8.562 -7.25 -15.422 1 96.62 120 CYS A C 1
ATOM 924 O O . CYS A 1 120 ? 9.656 -7.242 -15.992 1 96.62 120 CYS A O 1
ATOM 926 N N . HIS A 1 121 ? 8.109 -6.164 -14.797 1 97.5 121 HIS A N 1
ATOM 927 C CA . HIS A 1 121 ? 8.859 -4.914 -14.719 1 97.5 121 HIS A CA 1
ATOM 928 C C . HIS A 1 121 ? 10.211 -5.125 -14.047 1 97.5 121 HIS A C 1
ATOM 930 O O . HIS A 1 121 ? 11.211 -4.523 -14.445 1 97.5 121 HIS A O 1
ATOM 936 N N . SER A 1 122 ? 10.195 -6.012 -13.078 1 96.94 122 SER A N 1
ATOM 937 C CA . SER A 1 122 ? 11.398 -6.223 -12.281 1 96.94 122 SER A CA 1
ATOM 938 C C . SER A 1 122 ? 12.492 -6.91 -13.094 1 96.94 122 SER A C 1
ATOM 940 O O . SER A 1 122 ? 13.68 -6.688 -12.852 1 96.94 122 SER A O 1
ATOM 942 N N . ARG A 1 123 ? 12.102 -7.711 -14.031 1 94.88 123 ARG A N 1
ATOM 943 C CA . ARG A 1 123 ? 13.078 -8.375 -14.891 1 94.88 123 ARG A CA 1
ATOM 944 C C . ARG A 1 123 ? 13.891 -7.363 -15.688 1 94.88 123 ARG A C 1
ATOM 946 O O . ARG A 1 123 ? 15.055 -7.605 -16 1 94.88 123 ARG A O 1
ATOM 953 N N . SER A 1 124 ? 13.312 -6.266 -16 1 94.56 124 SER A N 1
ATOM 954 C CA . SER A 1 124 ? 14 -5.195 -16.719 1 94.56 124 SER A CA 1
ATOM 955 C C . SER A 1 124 ? 14.484 -4.109 -15.773 1 94.56 124 SER A C 1
ATOM 957 O O . SER A 1 124 ? 14.789 -2.994 -16.203 1 94.56 124 SER A O 1
ATOM 959 N N . LYS A 1 125 ? 14.383 -4.328 -14.5 1 97 125 LYS A N 1
ATOM 960 C CA . LYS A 1 125 ? 14.852 -3.439 -13.438 1 97 125 LYS A CA 1
ATOM 961 C C . LYS A 1 125 ? 14.094 -2.113 -13.453 1 97 125 LYS A C 1
ATOM 963 O O . LYS A 1 125 ? 14.664 -1.064 -13.148 1 97 125 LYS A O 1
ATOM 968 N N . GLU A 1 126 ? 12.922 -2.199 -14 1 97.69 126 GLU A N 1
ATOM 969 C CA . GLU A 1 126 ? 12.023 -1.052 -13.906 1 97.69 126 GLU A CA 1
ATOM 970 C C . GLU A 1 126 ? 11.352 -0.987 -12.539 1 97.69 126 GLU A C 1
ATOM 972 O O . GLU A 1 126 ? 10.141 -1.2 -12.422 1 97.69 126 GLU A O 1
ATOM 977 N N . TRP A 1 127 ? 12.047 -0.507 -11.578 1 97.94 127 TRP A N 1
ATOM 978 C CA . TRP A 1 127 ? 11.664 -0.641 -10.172 1 97.94 127 TRP A CA 1
ATOM 979 C C . TRP A 1 127 ? 10.461 0.241 -9.852 1 97.94 127 TRP A C 1
ATOM 981 O O . TRP A 1 127 ? 9.531 -0.191 -9.172 1 97.94 127 TRP A O 1
ATOM 991 N N . ASP A 1 128 ? 10.414 1.424 -10.367 1 96.94 128 ASP A N 1
ATOM 992 C CA . ASP A 1 128 ? 9.297 2.314 -10.078 1 96.94 128 ASP A CA 1
ATOM 993 C C . ASP A 1 128 ? 7.996 1.775 -10.672 1 96.94 128 ASP A C 1
ATOM 995 O O . ASP A 1 128 ? 6.945 1.821 -10.031 1 96.94 128 ASP A O 1
ATOM 999 N N . ALA A 1 129 ? 8.133 1.291 -11.867 1 98 129 ALA A N 1
ATOM 1000 C CA . ALA A 1 129 ? 6.961 0.701 -12.508 1 98 129 ALA A CA 1
ATOM 1001 C C . ALA A 1 129 ? 6.473 -0.522 -11.734 1 98 129 ALA A C 1
ATOM 1003 O O . ALA A 1 129 ? 5.266 -0.745 -11.617 1 98 129 ALA A O 1
ATOM 1004 N N . ALA A 1 130 ? 7.387 -1.281 -11.25 1 98.69 130 ALA A N 1
ATOM 1005 C CA . ALA A 1 130 ? 7.031 -2.455 -10.453 1 98.69 130 ALA A CA 1
ATOM 1006 C C . ALA A 1 130 ? 6.285 -2.057 -9.188 1 98.69 130 ALA A C 1
ATOM 1008 O O . ALA A 1 130 ? 5.242 -2.629 -8.867 1 98.69 130 ALA A O 1
ATOM 1009 N N . LEU A 1 131 ? 6.766 -1.072 -8.516 1 98.69 131 LEU A N 1
ATOM 1010 C CA . LEU A 1 131 ? 6.133 -0.606 -7.289 1 98.69 131 LEU A CA 1
ATOM 1011 C C . LEU A 1 131 ? 4.73 -0.072 -7.57 1 98.69 131 LEU A C 1
ATOM 1013 O O . LEU A 1 131 ? 3.797 -0.335 -6.812 1 98.69 131 LEU A O 1
ATOM 1017 N N . GLN A 1 132 ? 4.656 0.61 -8.633 1 98.12 132 GLN A N 1
ATOM 1018 C CA . GLN A 1 132 ? 3.355 1.16 -9 1 98.12 132 GLN A CA 1
ATOM 1019 C C . GLN A 1 132 ? 2.355 0.05 -9.312 1 98.12 132 GLN A C 1
ATOM 1021 O O . GLN A 1 132 ? 1.178 0.152 -8.969 1 98.12 132 GLN A O 1
ATOM 1026 N N . ALA A 1 133 ? 2.824 -0.93 -9.984 1 98.75 133 ALA A N 1
ATOM 1027 C CA . ALA A 1 133 ? 1.954 -2.068 -10.273 1 98.75 133 ALA A CA 1
ATOM 1028 C C . ALA A 1 133 ? 1.491 -2.74 -8.984 1 98.75 133 ALA A C 1
ATOM 1030 O O . ALA A 1 133 ? 0.313 -3.076 -8.836 1 98.75 133 ALA A O 1
ATOM 1031 N N . LEU A 1 134 ? 2.379 -2.887 -8.07 1 98.88 134 LEU A N 1
ATOM 1032 C CA . LEU A 1 134 ? 2.047 -3.529 -6.805 1 98.88 134 LEU A CA 1
ATOM 1033 C C . LEU A 1 134 ? 1.062 -2.682 -6.004 1 98.88 134 LEU A C 1
ATOM 1035 O O . LEU A 1 134 ? 0.105 -3.207 -5.434 1 98.88 134 LEU A O 1
ATOM 1039 N N . ALA A 1 135 ? 1.265 -1.432 -6.023 1 98.69 135 ALA A N 1
ATOM 1040 C CA . ALA A 1 135 ? 0.353 -0.513 -5.348 1 98.69 135 ALA A CA 1
ATOM 1041 C C . ALA A 1 135 ? -1.039 -0.564 -5.973 1 98.69 135 ALA A C 1
ATOM 1043 O O . ALA A 1 135 ? -2.047 -0.559 -5.262 1 98.69 135 ALA A O 1
ATOM 1044 N N . ARG A 1 136 ? -1.049 -0.563 -7.262 1 97.94 136 ARG A N 1
ATOM 1045 C CA . ARG A 1 136 ? -2.326 -0.697 -7.949 1 97.94 136 ARG A CA 1
ATOM 1046 C C . ARG A 1 136 ? -3.025 -1.996 -7.562 1 97.94 136 ARG A C 1
ATOM 1048 O O . ARG A 1 136 ? -4.25 -2.029 -7.414 1 97.94 136 ARG A O 1
ATOM 1055 N N . GLY A 1 137 ? -2.268 -3.02 -7.426 1 98.56 137 GLY A N 1
ATOM 1056 C CA . GLY A 1 137 ? -2.83 -4.281 -6.965 1 98.56 137 GLY A CA 1
ATOM 1057 C C . GLY A 1 137 ? -3.445 -4.191 -5.582 1 98.56 137 GLY A C 1
ATOM 1058 O O . GLY A 1 137 ? -4.52 -4.746 -5.34 1 98.56 137 GLY A O 1
ATOM 1059 N N . MET A 1 138 ? -2.809 -3.477 -4.723 1 98.62 138 MET A N 1
ATOM 1060 C CA . MET A 1 138 ? -3.309 -3.328 -3.359 1 98.62 138 MET A CA 1
ATOM 1061 C C . MET A 1 138 ? -4.621 -2.553 -3.342 1 98.62 138 MET A C 1
ATOM 1063 O O . MET A 1 138 ? -5.477 -2.791 -2.486 1 98.62 138 MET A O 1
ATOM 1067 N N . CYS A 1 139 ? -4.777 -1.661 -4.312 1 97.94 139 CYS A N 1
ATOM 1068 C CA . CYS A 1 139 ? -6.047 -0.954 -4.422 1 97.94 139 CYS A CA 1
ATOM 1069 C C . CYS A 1 139 ? -7.172 -1.911 -4.797 1 97.94 139 CYS A C 1
ATOM 1071 O O . CYS A 1 139 ? -8.32 -1.72 -4.383 1 97.94 139 CYS A O 1
ATOM 1073 N N . ARG A 1 140 ? -6.797 -2.936 -5.547 1 96.81 140 ARG A N 1
ATOM 1074 C CA . ARG A 1 140 ? -7.785 -3.922 -5.969 1 96.81 140 ARG A CA 1
ATOM 1075 C C . ARG A 1 140 ? -8.102 -4.895 -4.836 1 96.81 140 ARG A C 1
ATOM 1077 O O . ARG A 1 140 ? -9.266 -5.266 -4.641 1 96.81 140 ARG A O 1
ATOM 1084 N N . HIS A 1 141 ? -7.113 -5.316 -4.184 1 96.69 141 HIS A N 1
ATOM 1085 C CA . HIS A 1 141 ? -7.254 -6.242 -3.066 1 96.69 141 HIS A CA 1
ATOM 1086 C C . HIS A 1 141 ? -6.043 -6.18 -2.141 1 96.69 141 HIS A C 1
ATOM 1088 O O . HIS A 1 141 ? -5.023 -6.824 -2.4 1 96.69 141 HIS A O 1
ATOM 1094 N N . PRO A 1 142 ? -6.195 -5.492 -1.008 1 97.94 142 PRO A N 1
ATOM 1095 C CA . PRO A 1 142 ? -5.039 -5.25 -0.141 1 97.94 142 PRO A CA 1
ATOM 1096 C C . PRO A 1 142 ? -4.688 -6.461 0.72 1 97.94 142 PRO A C 1
ATOM 1098 O O . PRO A 1 142 ? -3.689 -6.441 1.445 1 97.94 142 P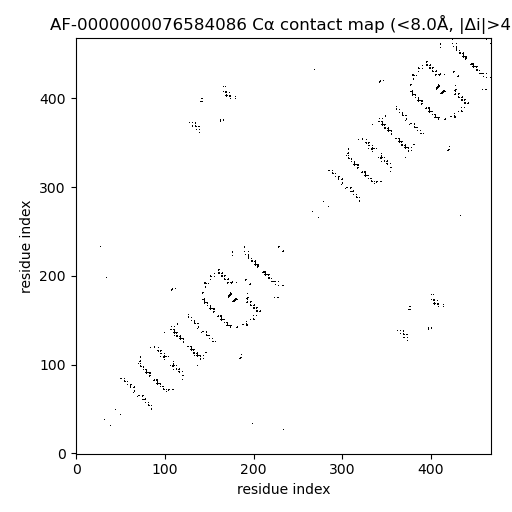RO A O 1
ATOM 1101 N N . GLY A 1 143 ? -5.375 -7.547 0.63 1 97.38 143 GLY A N 1
ATOM 1102 C CA . GLY A 1 143 ? -5.199 -8.672 1.536 1 97.38 143 GLY A CA 1
ATOM 1103 C C . GLY A 1 143 ? -4.164 -9.672 1.055 1 97.38 143 GLY A C 1
ATOM 1104 O O . GLY A 1 143 ? -3.982 -10.727 1.663 1 97.38 143 GLY A O 1
ATOM 1105 N N . LEU A 1 144 ? -3.463 -9.352 -0.037 1 97.62 144 LEU A N 1
ATOM 1106 C CA . LEU A 1 144 ? -2.428 -10.242 -0.556 1 97.62 144 LEU A CA 1
ATOM 1107 C C . LEU A 1 144 ? -1.056 -9.844 -0.025 1 97.62 144 LEU A C 1
ATOM 1109 O O . LEU A 1 144 ? -0.47 -8.859 -0.481 1 97.62 144 LEU A O 1
ATOM 1113 N N . PRO A 1 145 ? -0.498 -10.664 0.9 1 98.38 145 PRO A N 1
ATOM 1114 C CA . PRO A 1 145 ? 0.815 -10.305 1.437 1 98.38 145 PRO A CA 1
ATOM 1115 C C . PRO A 1 145 ? 1.913 -10.328 0.375 1 98.38 145 PRO A C 1
ATOM 1117 O O . PRO A 1 145 ? 2.963 -9.703 0.553 1 98.38 145 PRO A O 1
ATOM 1120 N N . GLU A 1 146 ? 1.678 -11.047 -0.72 1 98.31 146 GLU A N 1
ATOM 1121 C CA . GLU A 1 146 ? 2.637 -11.141 -1.817 1 98.31 146 GLU A CA 1
ATOM 1122 C C . GLU A 1 146 ? 2.936 -9.766 -2.408 1 98.31 146 GLU A C 1
ATOM 1124 O O . GLU A 1 146 ? 4.047 -9.516 -2.883 1 98.31 146 GLU A O 1
ATOM 1129 N N . LEU A 1 147 ? 1.917 -8.898 -2.354 1 98.75 147 LEU A N 1
ATOM 1130 C CA . LEU A 1 147 ? 2.078 -7.59 -2.982 1 98.75 147 LEU A CA 1
ATOM 1131 C C . LEU A 1 147 ? 3.055 -6.723 -2.193 1 98.75 147 LEU A C 1
ATOM 1133 O O . LEU A 1 147 ? 4.086 -6.305 -2.723 1 98.75 147 LEU A O 1
ATOM 1137 N N . PRO A 1 148 ? 2.846 -6.496 -0.907 1 98.94 148 PRO A N 1
ATOM 1138 C CA . PRO A 1 148 ? 3.854 -5.715 -0.188 1 98.94 148 PRO A CA 1
ATOM 1139 C C . PRO A 1 148 ? 5.168 -6.469 -0.008 1 98.94 148 PRO A C 1
ATOM 1141 O O . PRO A 1 148 ? 6.23 -5.848 0.104 1 98.94 148 PRO A O 1
ATOM 1144 N N . TRP A 1 149 ? 5.184 -7.781 -0.029 1 98.88 149 TRP A N 1
ATOM 1145 C CA . TRP A 1 149 ? 6.438 -8.531 -0.005 1 98.88 149 TRP A CA 1
ATOM 1146 C C . TRP A 1 149 ? 7.293 -8.188 -1.221 1 98.88 149 TRP A C 1
ATOM 1148 O O . TRP A 1 149 ? 8.469 -7.848 -1.083 1 98.88 149 TRP A O 1
ATOM 1158 N N . TYR A 1 150 ? 6.664 -8.312 -2.338 1 98.88 150 TYR A N 1
ATOM 1159 C CA . TYR A 1 150 ? 7.426 -8.047 -3.555 1 98.88 150 TYR A CA 1
ATOM 1160 C C . TYR A 1 150 ? 7.832 -6.582 -3.635 1 98.88 150 TYR A C 1
ATOM 1162 O O . TYR A 1 150 ? 8.898 -6.254 -4.156 1 98.88 150 TYR A O 1
ATOM 1170 N N . ALA A 1 151 ? 6.973 -5.691 -3.109 1 98.94 151 ALA A N 1
ATOM 1171 C CA . ALA A 1 151 ? 7.34 -4.281 -3.043 1 98.94 151 ALA A CA 1
ATOM 1172 C C . ALA A 1 151 ? 8.602 -4.082 -2.209 1 98.94 151 ALA A C 1
ATOM 1174 O O . ALA A 1 151 ? 9.469 -3.283 -2.566 1 98.94 151 ALA A O 1
ATOM 1175 N N . GLY A 1 152 ? 8.656 -4.812 -1.09 1 98.94 152 GLY A N 1
ATOM 1176 C CA . GLY A 1 152 ? 9.867 -4.762 -0.285 1 98.94 152 GLY A CA 1
ATOM 1177 C C . GLY A 1 152 ? 11.094 -5.246 -1.029 1 98.94 152 GLY A C 1
ATOM 1178 O O . GLY A 1 152 ? 12.156 -4.633 -0.945 1 98.94 152 GLY A O 1
ATOM 1179 N N . TRP A 1 153 ? 10.914 -6.297 -1.75 1 98.81 153 TRP A N 1
ATOM 1180 C CA . TRP A 1 153 ? 12.016 -6.828 -2.545 1 98.81 153 TRP A CA 1
ATOM 1181 C C . TRP A 1 153 ? 12.461 -5.824 -3.604 1 98.81 153 TRP A C 1
ATOM 1183 O O . TRP A 1 153 ? 13.656 -5.59 -3.785 1 98.81 153 TRP A O 1
ATOM 1193 N N . VAL A 1 154 ? 11.5 -5.266 -4.277 1 98.75 154 VAL A N 1
ATOM 1194 C CA . VAL A 1 154 ? 11.766 -4.27 -5.309 1 98.75 154 VAL A CA 1
ATOM 1195 C C . VAL A 1 154 ? 12.523 -3.086 -4.703 1 98.75 154 VAL A C 1
ATOM 1197 O O . VAL A 1 154 ? 13.508 -2.617 -5.266 1 98.75 154 VAL A O 1
ATOM 1200 N N . ALA A 1 155 ? 12.062 -2.641 -3.547 1 98.75 155 ALA A N 1
ATOM 1201 C CA . ALA A 1 155 ? 12.719 -1.527 -2.871 1 98.75 155 ALA A CA 1
ATOM 1202 C C . ALA A 1 155 ? 14.156 -1.885 -2.492 1 98.75 155 ALA A C 1
ATOM 1204 O O . ALA A 1 155 ? 15.062 -1.067 -2.645 1 98.75 155 ALA A O 1
ATOM 1205 N N . TYR A 1 156 ? 14.344 -3.062 -2.035 1 98.75 156 TYR A N 1
ATOM 1206 C CA . TYR A 1 156 ? 15.68 -3.521 -1.682 1 98.75 156 TYR A CA 1
ATOM 1207 C C . TYR A 1 156 ? 16.594 -3.518 -2.898 1 98.75 156 TYR A C 1
ATOM 1209 O O . TYR A 1 156 ? 17.734 -3.031 -2.828 1 98.75 156 TYR A O 1
ATOM 1217 N N . GLN A 1 157 ? 16.062 -4.035 -3.998 1 98.56 157 GLN A N 1
ATOM 1218 C CA . GLN A 1 157 ? 16.828 -4.09 -5.234 1 98.56 157 GLN A CA 1
ATOM 1219 C C . GLN A 1 157 ? 17.172 -2.688 -5.727 1 98.56 157 GLN A C 1
ATOM 1221 O O . GLN A 1 157 ? 18.25 -2.473 -6.301 1 98.56 157 GLN A O 1
ATOM 1226 N N . ALA A 1 158 ? 16.344 -1.793 -5.445 1 97.56 158 ALA A N 1
ATOM 1227 C CA . ALA A 1 158 ? 16.531 -0.41 -5.875 1 97.56 158 ALA A CA 1
ATOM 1228 C C . ALA A 1 158 ? 17.438 0.345 -4.91 1 97.56 158 ALA A C 1
ATOM 1230 O O . ALA A 1 158 ? 17.703 1.536 -5.094 1 97.56 158 ALA A O 1
ATOM 1231 N N . GLY A 1 159 ? 17.844 -0.255 -3.844 1 97.88 159 GLY A N 1
ATOM 1232 C CA . GLY A 1 159 ? 18.719 0.37 -2.867 1 97.88 159 GLY A CA 1
ATOM 1233 C C . GLY A 1 159 ? 17.969 1.187 -1.829 1 97.88 159 GLY A C 1
ATOM 1234 O O . GLY A 1 159 ? 18.578 1.921 -1.052 1 97.88 159 GLY A O 1
ATOM 1235 N N . ARG A 1 160 ? 16.703 1.107 -1.846 1 97.31 160 ARG A N 1
ATOM 1236 C CA . ARG A 1 160 ? 15.859 1.812 -0.888 1 97.31 160 ARG A CA 1
ATOM 1237 C C . ARG A 1 160 ? 15.57 0.944 0.333 1 97.31 160 ARG A C 1
ATOM 1239 O O . ARG A 1 160 ? 14.43 0.555 0.569 1 97.31 160 ARG A O 1
ATOM 1246 N N . HIS A 1 161 ? 16.516 0.838 1.233 1 98.5 161 HIS A N 1
ATOM 1247 C CA . HIS A 1 161 ? 16.5 -0.182 2.275 1 98.5 161 HIS A CA 1
ATOM 1248 C C . HIS A 1 161 ? 15.516 0.183 3.387 1 98.5 161 HIS A C 1
ATOM 1250 O O . HIS A 1 161 ? 14.844 -0.691 3.943 1 98.5 161 HIS A O 1
ATOM 1256 N N . ARG A 1 162 ? 15.383 1.405 3.721 1 97.75 162 ARG A N 1
ATOM 1257 C CA . ARG A 1 162 ? 14.422 1.814 4.738 1 97.75 162 ARG A CA 1
ATOM 1258 C C . ARG A 1 162 ? 12.992 1.536 4.281 1 97.75 162 ARG A C 1
ATOM 1260 O O . ARG A 1 162 ? 12.156 1.089 5.07 1 97.75 162 ARG A O 1
ATOM 1267 N N . GLU A 1 163 ? 12.742 1.822 3.02 1 98 163 GLU A N 1
ATOM 1268 C CA . GLU A 1 163 ? 11.422 1.535 2.461 1 98 163 GLU A CA 1
ATOM 1269 C C . GLU A 1 163 ? 11.141 0.034 2.447 1 98 163 GLU A C 1
ATOM 1271 O O . GLU A 1 163 ? 10.016 -0.395 2.686 1 98 163 GLU A O 1
ATOM 1276 N N . ALA A 1 164 ? 12.172 -0.709 2.141 1 98.81 164 ALA A N 1
ATOM 1277 C CA . ALA A 1 164 ? 12.023 -2.162 2.143 1 98.81 164 ALA A CA 1
ATOM 1278 C C . ALA A 1 164 ? 11.586 -2.668 3.514 1 98.81 164 ALA A C 1
ATOM 1280 O O . ALA A 1 164 ? 10.781 -3.596 3.611 1 98.81 164 ALA A O 1
ATOM 1281 N N . VAL A 1 165 ? 12.078 -2.045 4.52 1 98.88 165 VAL A N 1
ATOM 1282 C CA . VAL A 1 165 ? 11.695 -2.414 5.879 1 98.88 165 VAL A CA 1
ATOM 1283 C C . VAL A 1 165 ? 10.211 -2.146 6.09 1 98.88 165 VAL A C 1
ATOM 1285 O O . VAL A 1 165 ? 9.484 -3 6.613 1 98.88 165 VAL A O 1
ATOM 1288 N N . ALA A 1 166 ? 9.766 -1.054 5.668 1 98.81 166 ALA A N 1
ATOM 1289 C CA . ALA A 1 166 ? 8.359 -0.695 5.848 1 98.81 166 ALA A CA 1
ATOM 1290 C C . ALA A 1 166 ? 7.445 -1.649 5.086 1 98.81 166 ALA A C 1
ATOM 1292 O O . ALA A 1 166 ? 6.461 -2.15 5.633 1 98.81 166 ALA A O 1
ATOM 1293 N N . TRP A 1 167 ? 7.793 -1.881 3.832 1 98.94 167 TRP A N 1
ATOM 1294 C CA . TRP A 1 167 ? 7.008 -2.814 3.027 1 98.94 167 TRP A CA 1
ATOM 1295 C C . TRP A 1 167 ? 6.98 -4.195 3.672 1 98.94 167 TRP A C 1
ATOM 1297 O O . TRP A 1 167 ? 5.949 -4.871 3.666 1 98.94 167 TRP A O 1
ATOM 1307 N N . SER A 1 168 ? 8.109 -4.605 4.199 1 98.94 168 SER A N 1
ATOM 1308 C CA . SER A 1 168 ? 8.18 -5.918 4.836 1 98.94 168 SER A CA 1
ATOM 1309 C C . SER A 1 168 ? 7.266 -5.996 6.051 1 98.94 168 SER A C 1
ATOM 1311 O O . SER A 1 168 ? 6.582 -7.004 6.258 1 98.94 168 SER A O 1
ATOM 1313 N N . HIS A 1 169 ? 7.227 -4.969 6.809 1 98.88 169 HIS A N 1
ATOM 1314 C CA . HIS A 1 169 ? 6.355 -4.949 7.977 1 98.88 169 HIS A CA 1
ATOM 1315 C C . HIS A 1 169 ? 4.887 -5.051 7.57 1 98.88 169 HIS A C 1
ATOM 1317 O O . HIS A 1 169 ? 4.105 -5.754 8.219 1 98.88 169 HIS A O 1
ATOM 1323 N N . MET A 1 170 ? 4.543 -4.367 6.543 1 98.88 170 MET A N 1
ATOM 1324 C CA . MET A 1 170 ? 3.166 -4.465 6.059 1 98.88 170 MET A CA 1
ATOM 1325 C C . MET A 1 170 ? 2.852 -5.879 5.59 1 98.88 170 MET A C 1
ATOM 1327 O O . MET A 1 170 ? 1.776 -6.41 5.871 1 98.88 170 MET A O 1
ATOM 1331 N N . SER A 1 171 ? 3.818 -6.461 4.879 1 98.88 171 SER A N 1
ATOM 1332 C CA . SER A 1 171 ? 3.605 -7.82 4.395 1 98.88 171 SER A CA 1
ATOM 1333 C C . SER A 1 171 ? 3.465 -8.805 5.551 1 98.88 171 SER A C 1
ATOM 1335 O O . SER A 1 171 ? 2.619 -9.703 5.512 1 98.88 171 SER A O 1
ATOM 1337 N N . ILE A 1 172 ? 4.289 -8.641 6.547 1 98.81 172 ILE A N 1
ATOM 1338 C CA . ILE A 1 172 ? 4.262 -9.516 7.715 1 98.81 172 ILE A CA 1
ATOM 1339 C C . ILE A 1 172 ? 2.902 -9.414 8.406 1 98.81 172 ILE A C 1
ATOM 1341 O O . ILE A 1 172 ? 2.338 -10.422 8.828 1 98.81 172 ILE A O 1
ATOM 1345 N N . ALA A 1 173 ? 2.328 -8.25 8.438 1 98.75 173 ALA A N 1
ATOM 1346 C CA . ALA A 1 173 ? 1.034 -8.031 9.086 1 98.75 173 ALA A CA 1
ATOM 1347 C C . ALA A 1 173 ? -0.078 -8.773 8.344 1 98.75 173 ALA A C 1
ATOM 1349 O O . ALA A 1 173 ? -1.091 -9.141 8.938 1 98.75 173 ALA A O 1
ATOM 1350 N N . LEU A 1 174 ? 0.122 -9.008 7.098 1 98.69 174 LEU A N 1
ATOM 1351 C CA . LEU A 1 174 ? -0.892 -9.656 6.273 1 98.69 174 LEU A CA 1
ATOM 1352 C C . LEU A 1 174 ? -0.631 -11.156 6.168 1 98.69 174 LEU A C 1
ATOM 1354 O O . LEU A 1 174 ? -1.505 -11.914 5.742 1 98.69 174 LEU A O 1
ATOM 1358 N N . GLY A 1 175 ? 0.595 -11.602 6.496 1 98.06 175 GLY A N 1
ATOM 1359 C CA . GLY A 1 175 ? 1.065 -12.945 6.211 1 98.06 175 GLY A CA 1
ATOM 1360 C C . GLY A 1 175 ? 0.422 -14 7.09 1 98.06 175 GLY A C 1
ATOM 1361 O O . GLY A 1 175 ? -0.351 -13.68 7.996 1 98.06 175 GLY A O 1
ATOM 1362 N N . CYS A 1 176 ? 0.77 -15.312 6.867 1 97 176 CYS A N 1
ATOM 1363 C CA . CYS A 1 176 ? 0.091 -16.438 7.5 1 97 176 CYS A CA 1
ATOM 1364 C C . CYS A 1 176 ? 0.899 -16.969 8.68 1 97 176 CYS A C 1
ATOM 1366 O O . CYS A 1 176 ? 0.461 -17.891 9.375 1 97 176 CYS A O 1
ATOM 1368 N N . HIS A 1 177 ? 2.064 -16.438 8.906 1 96.19 177 HIS A N 1
ATOM 1369 C CA . HIS A 1 177 ? 2.846 -16.844 10.062 1 96.19 177 HIS A CA 1
ATOM 1370 C C . HIS A 1 177 ? 2.367 -16.156 11.328 1 96.19 177 HIS A C 1
ATOM 1372 O O . HIS A 1 177 ? 1.971 -16.812 12.297 1 96.19 177 HIS A O 1
ATOM 1378 N N . LYS A 1 178 ? 2.221 -14.844 11.297 1 95.06 178 LYS A N 1
ATOM 1379 C CA . LYS A 1 178 ? 1.816 -14.109 12.484 1 95.06 178 LYS A CA 1
ATOM 1380 C C . LYS A 1 178 ? 0.876 -12.961 12.133 1 95.06 178 LYS A C 1
ATOM 1382 O O . LYS A 1 178 ? 0.639 -12.07 12.953 1 95.06 178 LYS A O 1
ATOM 1387 N N . GLY A 1 179 ? 0.314 -13.039 11.016 1 97.06 179 GLY A N 1
ATOM 1388 C CA . GLY A 1 179 ? -0.494 -11.914 10.57 1 97.06 179 GLY A CA 1
ATOM 1389 C C . GLY A 1 179 ? -1.941 -12.289 10.312 1 97.06 179 GLY A C 1
ATOM 1390 O O . GLY A 1 179 ? -2.467 -13.219 10.922 1 97.06 179 GLY A O 1
ATOM 1391 N N . LEU A 1 180 ? -2.57 -11.531 9.477 1 97.69 180 LEU A N 1
ATOM 1392 C CA . LEU A 1 180 ? -4 -11.594 9.203 1 97.69 180 LEU A CA 1
ATOM 1393 C C . LEU A 1 180 ? -4.367 -12.891 8.492 1 97.69 180 LEU A C 1
ATOM 1395 O O . LEU A 1 180 ? -5.387 -13.508 8.805 1 97.69 180 LEU A O 1
ATOM 1399 N N . CYS A 1 181 ? -3.611 -13.289 7.594 1 96.81 181 CYS A N 1
ATOM 1400 C CA . CYS A 1 181 ? -3.795 -14.484 6.785 1 96.81 181 CYS A CA 1
ATOM 1401 C C . CYS A 1 181 ? -5.211 -14.547 6.223 1 96.81 181 CYS A C 1
ATOM 1403 O O . CYS A 1 181 ? -5.934 -15.516 6.457 1 96.81 181 CYS A O 1
ATOM 1405 N N . MET A 1 182 ? -5.551 -13.641 5.402 1 94.31 182 MET A N 1
ATOM 1406 C CA . MET A 1 182 ? -6.887 -13.602 4.816 1 94.31 182 MET A CA 1
ATOM 1407 C C . MET A 1 182 ? -7.117 -14.805 3.906 1 94.31 182 MET A C 1
ATOM 1409 O O . MET A 1 182 ? -6.219 -15.211 3.168 1 94.31 182 MET A O 1
ATOM 1413 N N . GLU A 1 183 ? -8.312 -15.305 3.93 1 88.88 183 GLU A N 1
ATOM 1414 C CA . GLU A 1 183 ? -8.68 -16.422 3.074 1 88.88 183 GLU A CA 1
ATOM 1415 C C . GLU A 1 183 ? -8.633 -16.031 1.6 1 88.88 183 GLU A C 1
ATOM 1417 O O . GLU A 1 183 ? -9.047 -14.93 1.232 1 88.88 183 GLU A O 1
ATOM 1422 N N . ARG A 1 184 ? -8.148 -17.031 0.888 1 84.5 184 ARG A N 1
ATOM 1423 C CA . ARG A 1 184 ? -7.965 -16.812 -0.542 1 84.5 184 ARG A CA 1
ATOM 1424 C C . ARG A 1 184 ? -8.492 -17.984 -1.353 1 84.5 184 ARG A C 1
ATOM 1426 O O . ARG A 1 184 ? -8.523 -19.125 -0.867 1 84.5 184 ARG A O 1
ATOM 1433 N N . ILE A 1 185 ? -9.008 -17.719 -2.549 1 79.81 185 ILE A N 1
ATOM 1434 C CA . ILE A 1 185 ? -9.5 -18.781 -3.422 1 79.81 185 ILE A CA 1
ATOM 1435 C C . ILE A 1 185 ? -8.656 -18.828 -4.691 1 79.81 185 ILE A C 1
ATOM 1437 O O . ILE A 1 185 ? -8.633 -19.859 -5.383 1 79.81 185 ILE A O 1
ATOM 1441 N N . GLY A 1 186 ? -7.824 -17.891 -4.898 1 81.5 186 GLY A N 1
ATOM 1442 C CA . GLY A 1 186 ? -7.121 -17.828 -6.172 1 81.5 186 GLY A CA 1
ATOM 1443 C C . GLY A 1 186 ? -5.637 -18.109 -6.047 1 81.5 186 GLY A C 1
ATOM 1444 O O . GLY A 1 186 ? -5.223 -18.922 -5.207 1 81.5 186 GLY A O 1
ATOM 1445 N N . PHE A 1 187 ? -4.832 -17.688 -6.961 1 85.88 187 PHE A N 1
ATOM 1446 C CA . PHE A 1 187 ? -3.393 -17.891 -7.066 1 85.88 187 PHE A CA 1
ATOM 1447 C C . PHE A 1 187 ? -2.676 -17.375 -5.824 1 85.88 187 PHE A C 1
ATOM 1449 O O . PHE A 1 187 ? -3.141 -16.438 -5.184 1 85.88 187 PHE A O 1
ATOM 1456 N N . SER A 1 188 ? -1.604 -18.125 -5.449 1 90.31 188 SER A N 1
ATOM 1457 C CA . SER A 1 188 ? -0.785 -17.719 -4.316 1 90.31 188 SER A CA 1
ATOM 1458 C C . SER A 1 188 ? 0.69 -18.016 -4.559 1 90.31 188 SER A C 1
ATOM 1460 O O . SER A 1 188 ? 1.027 -18.828 -5.414 1 90.31 188 SER A O 1
ATOM 1462 N N . HIS A 1 189 ? 1.49 -17.281 -4.023 1 93.81 189 HIS A N 1
ATOM 1463 C CA . HIS A 1 189 ? 2.928 -17.516 -3.916 1 93.81 189 HIS A CA 1
ATOM 1464 C C . HIS A 1 189 ? 3.35 -17.703 -2.463 1 93.81 189 HIS A C 1
ATOM 1466 O O . HIS A 1 189 ? 3.703 -16.734 -1.783 1 93.81 189 HIS A O 1
ATOM 1472 N N . PRO A 1 190 ? 3.477 -18.922 -2.041 1 93.44 190 PRO A N 1
ATOM 1473 C CA . PRO A 1 190 ? 3.537 -19.25 -0.615 1 93.44 190 PRO A CA 1
ATOM 1474 C C . PRO A 1 190 ? 4.664 -18.516 0.112 1 93.44 190 PRO A C 1
ATOM 1476 O O . PRO A 1 190 ? 4.473 -18.031 1.23 1 93.44 190 PRO A O 1
ATOM 1479 N N . PRO A 1 191 ? 5.809 -18.375 -0.464 1 94.56 191 PRO A N 1
ATOM 1480 C CA . PRO A 1 191 ? 6.836 -17.641 0.272 1 94.56 191 PRO A CA 1
ATOM 1481 C C . PRO A 1 191 ? 6.395 -16.234 0.656 1 94.56 191 PRO A C 1
ATOM 1483 O O . PRO A 1 191 ? 6.77 -15.727 1.72 1 94.56 191 PRO A O 1
ATOM 1486 N N . GLY A 1 192 ? 5.578 -15.641 -0.17 1 97 192 GLY A N 1
ATOM 1487 C CA . GLY A 1 192 ? 5.098 -14.297 0.124 1 97 192 GLY A CA 1
ATOM 1488 C C . GLY A 1 192 ? 4.152 -14.25 1.308 1 97 192 GLY A C 1
ATOM 1489 O O . GLY A 1 192 ? 3.99 -13.203 1.938 1 97 192 GLY A O 1
ATOM 1490 N N . LYS A 1 193 ? 3.602 -15.414 1.656 1 96.75 193 LYS A N 1
ATOM 1491 C CA . LYS A 1 193 ? 2.656 -15.508 2.766 1 96.75 193 LYS A CA 1
ATOM 1492 C C . LYS A 1 193 ? 3.367 -15.906 4.059 1 96.75 193 LYS A C 1
ATOM 1494 O O . LYS A 1 193 ? 2.807 -15.766 5.148 1 96.75 193 LYS A O 1
ATOM 1499 N N . TYR A 1 194 ? 4.605 -16.406 3.881 1 97.31 194 TYR A N 1
ATOM 1500 C CA . TYR A 1 194 ? 5.293 -16.984 5.031 1 97.31 194 TYR A CA 1
ATOM 1501 C C . TYR A 1 194 ? 6.672 -16.359 5.207 1 97.31 194 TYR A C 1
ATOM 1503 O O . TYR A 1 194 ? 6.793 -15.211 5.645 1 97.31 194 TYR A O 1
ATOM 1511 N N . GLU A 1 195 ? 7.723 -16.906 4.703 1 98.12 195 GLU A N 1
ATOM 1512 C CA . GLU A 1 195 ? 9.078 -16.547 5.094 1 98.12 195 GLU A CA 1
ATOM 1513 C C . GLU A 1 195 ? 9.594 -15.367 4.266 1 98.12 195 GLU A C 1
ATOM 1515 O O . GLU A 1 195 ? 10.5 -14.648 4.691 1 98.12 195 GLU A O 1
ATOM 1520 N N . GLY A 1 196 ? 9.023 -15.133 3.123 1 98.31 196 GLY A N 1
ATOM 1521 C CA . GLY A 1 196 ? 9.523 -14.148 2.18 1 98.31 196 GLY A CA 1
ATOM 1522 C C . GLY A 1 196 ? 9.711 -12.773 2.799 1 98.31 196 GLY A C 1
ATOM 1523 O O . GLY A 1 196 ? 10.797 -12.195 2.73 1 98.31 196 GLY A O 1
ATOM 1524 N N . PRO A 1 197 ? 8.68 -12.242 3.426 1 98.81 197 PRO A N 1
ATOM 1525 C CA . PRO A 1 197 ? 8.797 -10.906 4.008 1 98.81 197 PRO A CA 1
ATOM 1526 C C . PRO A 1 197 ? 9.906 -10.812 5.051 1 98.81 197 PRO A C 1
ATOM 1528 O O . PRO A 1 197 ? 10.578 -9.781 5.148 1 98.81 197 PRO A O 1
ATOM 1531 N N . TYR A 1 198 ? 10.164 -11.836 5.797 1 98.88 198 TYR A N 1
ATOM 1532 C CA . TYR A 1 198 ? 11.227 -11.836 6.801 1 98.88 198 TYR A CA 1
ATOM 1533 C C . TYR A 1 198 ? 12.602 -11.875 6.137 1 98.88 198 TYR A C 1
ATOM 1535 O O . TYR A 1 198 ? 13.555 -11.289 6.652 1 98.88 198 TYR A O 1
ATOM 1543 N N . ASP A 1 199 ? 12.617 -12.555 5.062 1 98.81 199 ASP A N 1
ATOM 1544 C CA . ASP A 1 199 ? 13.859 -12.586 4.301 1 98.81 199 ASP A CA 1
ATOM 1545 C C . ASP A 1 199 ? 14.242 -11.188 3.824 1 98.81 199 ASP A C 1
ATOM 1547 O O . ASP A 1 199 ? 15.383 -10.75 4.02 1 98.81 199 ASP A O 1
ATOM 1551 N N . VAL A 1 200 ? 13.32 -10.547 3.195 1 98.81 200 VAL A N 1
ATOM 1552 C CA . VAL A 1 200 ? 13.57 -9.188 2.727 1 98.81 200 VAL A CA 1
ATOM 1553 C C . VAL A 1 200 ? 13.93 -8.289 3.908 1 98.81 200 VAL A C 1
ATOM 1555 O O . VAL A 1 200 ? 14.859 -7.484 3.828 1 98.81 200 VAL A O 1
ATOM 1558 N N . LEU A 1 201 ? 13.211 -8.438 4.988 1 98.88 201 LEU A N 1
ATOM 1559 C CA . LEU A 1 201 ? 13.461 -7.633 6.18 1 98.88 201 LEU A CA 1
ATOM 1560 C C . LEU A 1 201 ? 14.883 -7.844 6.688 1 98.88 201 LEU A C 1
ATOM 1562 O O . LEU A 1 201 ? 15.586 -6.879 6.992 1 98.88 201 LEU A O 1
ATOM 1566 N N . LYS A 1 202 ? 15.297 -9.062 6.734 1 98.88 202 LYS A N 1
ATOM 1567 C CA . LYS A 1 202 ? 16.625 -9.43 7.207 1 98.88 202 LYS A CA 1
ATOM 1568 C C . LYS A 1 202 ? 17.719 -8.711 6.414 1 98.88 202 LYS A C 1
ATOM 1570 O O . LYS A 1 202 ? 18.578 -8.047 6.992 1 98.88 202 LYS A O 1
ATOM 1575 N N . TRP A 1 203 ? 17.594 -8.781 5.137 1 98.81 203 TRP A N 1
ATOM 1576 C CA . TRP A 1 203 ? 18.641 -8.211 4.293 1 98.81 203 TRP A CA 1
ATOM 1577 C C . TRP A 1 203 ? 18.578 -6.688 4.305 1 98.81 203 TRP A C 1
ATOM 1579 O O . TRP A 1 203 ? 19.609 -6.02 4.25 1 98.81 203 TRP A O 1
ATOM 1589 N N . ALA A 1 204 ? 17.375 -6.168 4.348 1 98.81 204 ALA A N 1
ATOM 1590 C CA . ALA A 1 204 ? 17.234 -4.719 4.43 1 98.81 204 ALA A CA 1
ATOM 1591 C C . ALA A 1 204 ? 17.859 -4.18 5.715 1 98.81 204 ALA A C 1
ATOM 1593 O O . ALA A 1 204 ? 18.594 -3.182 5.688 1 98.81 204 ALA A O 1
ATOM 1594 N N . LEU A 1 205 ? 17.594 -4.852 6.805 1 98.81 205 LEU A N 1
ATOM 1595 C CA . LEU A 1 205 ? 18.141 -4.422 8.086 1 98.81 205 LEU A CA 1
ATOM 1596 C C . LEU A 1 205 ? 19.656 -4.578 8.125 1 98.81 205 LEU A C 1
ATOM 1598 O O . LEU A 1 205 ? 20.359 -3.734 8.688 1 98.81 205 LEU A O 1
ATOM 1602 N N . ARG A 1 206 ? 20.172 -5.586 7.504 1 98.75 206 ARG A N 1
ATOM 1603 C CA . ARG A 1 206 ? 21.609 -5.742 7.395 1 98.75 206 ARG A CA 1
ATOM 1604 C C . ARG A 1 206 ? 22.234 -4.594 6.609 1 98.75 206 ARG A C 1
ATOM 1606 O O . ARG A 1 206 ? 23.281 -4.062 6.992 1 98.75 206 ARG A O 1
ATOM 1613 N N . ALA A 1 207 ? 21.609 -4.285 5.551 1 98.62 207 ALA A N 1
ATOM 1614 C CA . ALA A 1 207 ? 22.094 -3.191 4.715 1 98.62 207 ALA A CA 1
ATOM 1615 C C . ALA A 1 207 ? 22.109 -1.876 5.488 1 98.62 207 ALA A C 1
ATOM 1617 O O . ALA A 1 207 ? 22.953 -1.013 5.242 1 98.62 207 ALA A O 1
ATOM 1618 N N . LEU A 1 208 ? 21.234 -1.746 6.445 1 98.19 208 LEU A N 1
ATOM 1619 C CA . LEU A 1 208 ? 21.109 -0.523 7.23 1 98.19 208 LEU A CA 1
ATOM 1620 C C . LEU A 1 208 ? 22.016 -0.58 8.461 1 98.19 208 LEU A C 1
ATOM 1622 O O . LEU A 1 208 ? 22.062 0.369 9.242 1 98.19 208 LEU A O 1
ATOM 1626 N N . GLY A 1 209 ? 22.641 -1.666 8.695 1 98.38 209 GLY A N 1
ATOM 1627 C CA . GLY A 1 209 ? 23.578 -1.804 9.797 1 98.38 209 GLY A CA 1
ATOM 1628 C C . GLY A 1 209 ? 22.922 -2.24 11.094 1 98.38 209 GLY A C 1
ATOM 1629 O O . GLY A 1 209 ? 23.547 -2.219 12.156 1 98.38 209 GLY A O 1
ATOM 1630 N N . ASP A 1 210 ? 21.719 -2.562 11 1 98.31 210 ASP A N 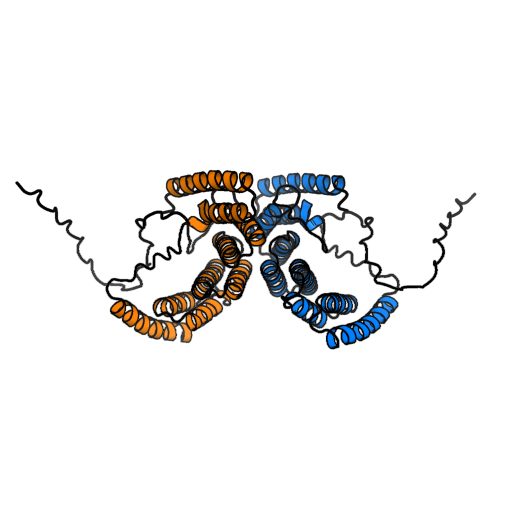1
ATOM 1631 C CA . ASP A 1 210 ? 21 -3.053 12.172 1 98.31 210 ASP A CA 1
ATOM 1632 C C . ASP A 1 210 ? 21.156 -4.566 12.32 1 98.31 210 ASP A C 1
ATOM 1634 O O . ASP A 1 210 ? 20.219 -5.316 12.055 1 98.31 210 ASP A O 1
ATOM 1638 N N . GLU A 1 211 ? 22.219 -5.02 12.867 1 98.25 211 GLU A N 1
ATOM 1639 C CA . GLU A 1 211 ? 22.562 -6.438 12.945 1 98.25 211 GLU A CA 1
ATOM 1640 C C . GLU A 1 211 ? 21.625 -7.176 13.898 1 98.25 211 GLU A C 1
ATOM 1642 O O . GLU A 1 211 ? 21.156 -8.273 13.594 1 98.25 211 GLU A O 1
ATOM 1647 N N . PRO A 1 212 ? 21.297 -6.609 15.008 1 98.56 212 PRO A N 1
ATOM 1648 C CA . PRO A 1 212 ? 20.359 -7.309 15.875 1 98.56 212 PRO A CA 1
ATOM 1649 C C . PRO A 1 212 ? 18.984 -7.488 15.234 1 98.56 212 PRO A C 1
ATOM 1651 O O . PRO A 1 212 ? 18.375 -8.555 15.359 1 98.56 212 PRO A O 1
ATOM 1654 N N . GLY A 1 213 ? 18.484 -6.434 14.602 1 98.5 213 GLY A N 1
ATOM 1655 C CA . GLY A 1 213 ? 17.219 -6.551 13.891 1 98.5 213 GLY A CA 1
ATOM 1656 C C . GLY A 1 213 ? 17.25 -7.613 12.805 1 98.5 213 GLY A C 1
ATOM 1657 O O . GLY A 1 213 ? 16.297 -8.367 12.641 1 98.5 213 GLY A O 1
ATOM 1658 N N . ALA A 1 214 ? 18.359 -7.668 12.086 1 98.75 214 ALA A N 1
ATOM 1659 C CA . ALA A 1 214 ? 18.531 -8.664 11.031 1 98.75 214 ALA A CA 1
ATOM 1660 C C . ALA A 1 214 ? 18.531 -10.078 11.602 1 98.75 214 ALA A C 1
ATOM 1662 O O . ALA A 1 214 ? 17.922 -10.984 11.023 1 98.75 214 ALA A O 1
ATOM 1663 N N . ALA A 1 215 ? 19.188 -10.211 12.695 1 98.69 215 ALA A N 1
ATOM 1664 C CA . ALA A 1 215 ? 19.219 -11.516 13.352 1 98.69 215 ALA A CA 1
ATOM 1665 C C . ALA A 1 215 ? 17.828 -11.945 13.805 1 98.69 215 ALA A C 1
ATOM 1667 O O . ALA A 1 215 ? 17.469 -13.117 13.68 1 98.69 215 ALA A O 1
ATOM 1668 N N . ALA A 1 216 ? 17.078 -11.023 14.375 1 98.69 216 ALA A N 1
ATOM 1669 C CA . ALA A 1 216 ? 15.711 -11.32 14.797 1 98.69 216 ALA A CA 1
ATOM 1670 C C . ALA A 1 216 ? 14.844 -11.719 13.609 1 98.69 216 ALA A C 1
ATOM 1672 O O . ALA A 1 216 ? 14.031 -12.648 13.703 1 98.69 216 ALA A O 1
ATOM 1673 N N . ALA A 1 217 ? 15 -10.992 12.508 1 98.75 217 ALA A N 1
ATOM 1674 C CA . ALA A 1 217 ? 14.25 -11.312 11.297 1 98.75 217 ALA A CA 1
ATOM 1675 C C . ALA A 1 217 ? 14.617 -12.695 10.773 1 98.75 217 ALA A C 1
ATOM 1677 O O . ALA A 1 217 ? 13.766 -13.414 10.242 1 98.75 217 ALA A O 1
ATOM 1678 N N . GLU A 1 218 ? 15.859 -13.047 10.875 1 98.62 218 GLU A N 1
ATOM 1679 C CA . GLU A 1 218 ? 16.328 -14.359 10.438 1 98.62 218 GLU A CA 1
ATOM 1680 C C . GLU A 1 218 ? 15.672 -15.469 11.25 1 98.62 218 GLU A C 1
ATOM 1682 O O . GLU A 1 218 ? 15.297 -16.516 10.703 1 98.62 218 GLU A O 1
ATOM 1687 N N . VAL A 1 219 ? 15.531 -15.289 12.508 1 98.75 219 VAL A N 1
ATOM 1688 C CA . VAL A 1 219 ? 14.875 -16.266 13.375 1 98.75 219 VAL A CA 1
ATOM 1689 C C . VAL A 1 219 ? 13.422 -16.438 12.938 1 98.75 219 VAL A C 1
ATOM 1691 O O . VAL A 1 219 ? 12.945 -17.562 12.812 1 98.75 219 VAL A O 1
ATOM 1694 N N . GLU A 1 220 ? 12.758 -15.344 12.734 1 98.69 220 GLU A N 1
ATOM 1695 C CA . GLU A 1 220 ? 11.359 -15.406 12.312 1 98.69 220 GLU A CA 1
ATOM 1696 C C . GLU A 1 220 ? 11.234 -16.016 10.922 1 98.69 220 GLU A C 1
ATOM 1698 O O . GLU A 1 220 ? 10.258 -16.703 10.625 1 98.69 220 GLU A O 1
ATOM 1703 N N . GLU A 1 221 ? 12.195 -15.75 10.047 1 98.19 221 GLU A N 1
ATOM 1704 C CA . GLU A 1 221 ? 12.219 -16.359 8.719 1 98.19 221 GLU A CA 1
ATOM 1705 C C . GLU A 1 221 ? 12.211 -17.875 8.805 1 98.19 221 GLU A C 1
ATOM 1707 O O . GLU A 1 221 ? 11.438 -18.547 8.117 1 98.19 221 GLU A O 1
ATOM 1712 N N . ALA A 1 222 ? 13.078 -18.328 9.633 1 98.06 222 ALA A N 1
ATOM 1713 C CA . ALA A 1 222 ? 13.18 -19.781 9.812 1 98.06 222 ALA A CA 1
ATOM 1714 C C . ALA A 1 222 ? 11.891 -20.344 10.391 1 98.06 222 ALA A C 1
ATOM 1716 O O . ALA A 1 222 ? 11.438 -21.422 9.969 1 98.06 222 ALA A O 1
ATOM 1717 N N . ALA A 1 223 ? 11.359 -19.656 11.328 1 98.25 223 ALA A N 1
ATOM 1718 C CA . ALA A 1 223 ? 10.109 -20.109 11.938 1 98.25 223 ALA A CA 1
ATOM 1719 C C . ALA A 1 223 ? 8.969 -20.109 10.914 1 98.25 223 ALA A C 1
ATOM 1721 O O . ALA A 1 223 ? 8.148 -21.031 10.898 1 98.25 223 ALA A O 1
ATOM 1722 N N . ALA A 1 224 ? 8.898 -19.109 10.125 1 98 224 ALA A N 1
ATOM 1723 C CA . ALA A 1 224 ? 7.859 -19 9.109 1 98 224 ALA A CA 1
ATOM 1724 C C . ALA A 1 224 ? 8.016 -20.078 8.039 1 98 224 ALA A C 1
ATOM 1726 O O . ALA A 1 224 ? 7.02 -20.609 7.539 1 98 224 ALA A O 1
ATOM 1727 N N . LEU A 1 225 ? 9.25 -20.344 7.629 1 96.62 225 LEU A N 1
ATOM 1728 C CA . LEU A 1 225 ? 9.516 -21.406 6.668 1 96.62 225 LEU A CA 1
ATOM 1729 C C . LEU A 1 225 ? 9.047 -22.75 7.215 1 96.62 225 LEU A C 1
ATOM 1731 O O . LEU A 1 225 ? 8.461 -23.547 6.484 1 96.62 225 LEU A O 1
ATOM 1735 N N . ALA A 1 226 ? 9.305 -22.984 8.484 1 96.25 226 ALA A N 1
ATOM 1736 C CA . ALA A 1 226 ? 8.867 -24.203 9.141 1 96.25 226 ALA A CA 1
ATOM 1737 C C . ALA A 1 226 ? 7.344 -24.297 9.172 1 96.25 226 ALA A C 1
ATOM 1739 O O . ALA A 1 226 ? 6.777 -25.375 8.969 1 96.25 226 ALA A O 1
ATOM 1740 N N . ALA A 1 227 ? 6.75 -23.203 9.422 1 94.88 227 ALA A N 1
ATOM 1741 C CA . ALA A 1 227 ? 5.289 -23.172 9.461 1 94.88 227 ALA A CA 1
ATOM 1742 C C . ALA A 1 227 ? 4.699 -23.469 8.086 1 94.88 227 ALA A C 1
ATOM 1744 O O . ALA A 1 227 ? 3.666 -24.141 7.98 1 94.88 227 ALA A O 1
ATOM 1745 N N . ARG A 1 228 ? 5.266 -22.922 7.047 1 92.38 228 ARG A N 1
ATOM 1746 C CA . ARG A 1 228 ? 4.801 -23.188 5.691 1 92.38 228 ARG A CA 1
ATOM 1747 C C . ARG A 1 228 ? 4.863 -24.672 5.367 1 92.38 228 ARG A C 1
ATOM 1749 O O . ARG A 1 228 ? 3.932 -25.234 4.781 1 92.38 228 ARG A O 1
ATOM 1756 N N . SER A 1 229 ? 5.977 -25.266 5.68 1 88.06 229 SER A N 1
ATOM 1757 C CA . SER A 1 229 ? 6.188 -26.688 5.43 1 88.06 229 SER A CA 1
ATOM 1758 C C . SER A 1 229 ? 5.172 -27.547 6.188 1 88.06 229 SER A C 1
ATOM 1760 O O . SER A 1 229 ? 4.688 -28.547 5.672 1 88.06 229 SER A O 1
ATOM 1762 N N . ALA A 1 230 ? 4.852 -27.094 7.348 1 86.31 230 ALA A N 1
ATOM 1763 C CA . ALA A 1 230 ? 3.904 -27.828 8.188 1 86.31 230 ALA A CA 1
ATOM 1764 C C . ALA A 1 230 ? 2.492 -27.734 7.613 1 86.31 230 ALA A C 1
ATOM 1766 O O . ALA A 1 230 ? 1.697 -28.672 7.77 1 86.31 230 ALA A O 1
ATOM 1767 N N . ASN A 1 231 ? 2.166 -26.672 6.957 1 79.44 231 ASN A N 1
ATOM 1768 C CA . ASN A 1 231 ? 0.831 -26.453 6.406 1 79.44 231 ASN A CA 1
ATOM 1769 C C . ASN A 1 231 ? 0.715 -27 4.988 1 79.44 231 ASN A C 1
ATOM 1771 O O . ASN A 1 231 ? -0.357 -26.953 4.383 1 79.44 231 ASN A O 1
ATOM 1775 N N . GLY A 1 232 ? 1.728 -27.656 4.48 1 69.12 232 GLY A N 1
ATOM 1776 C CA . GLY A 1 232 ? 1.697 -28.25 3.156 1 69.12 232 GLY A CA 1
ATOM 1777 C C . GLY A 1 232 ? 1.675 -27.234 2.039 1 69.12 232 GLY A C 1
ATOM 1778 O O . GLY A 1 232 ? 1.254 -27.531 0.92 1 69.12 232 GLY A O 1
ATOM 1779 N N . ALA A 1 233 ? 1.855 -26 2.572 1 59.94 233 ALA A N 1
ATOM 1780 C CA . ALA A 1 233 ? 1.829 -24.953 1.553 1 59.94 233 ALA A CA 1
ATOM 1781 C C . ALA A 1 233 ? 3.156 -24.875 0.804 1 59.94 233 ALA A C 1
ATOM 1783 O O . ALA A 1 233 ? 4.062 -24.141 1.203 1 59.94 233 ALA A O 1
ATOM 1784 N N . GLY A 1 234 ? 3.535 -25.938 -0.048 1 53.47 234 GLY A N 1
ATOM 1785 C CA . GLY A 1 234 ? 4.777 -26 -0.803 1 53.47 234 GLY A CA 1
ATOM 1786 C C . GLY A 1 234 ? 4.773 -25.125 -2.035 1 53.47 234 GLY A C 1
ATOM 1787 O O . GLY A 1 234 ? 3.713 -24.719 -2.516 1 53.47 234 GLY A O 1
ATOM 1788 N N . MET B 1 1 ? -20.656 40.719 44.438 1 27.16 1 MET B N 1
ATOM 1789 C CA . MET B 1 1 ? -19.703 41.469 43.594 1 27.16 1 MET B CA 1
ATOM 1790 C C . MET B 1 1 ? -19.281 40.625 42.406 1 27.16 1 MET B C 1
ATOM 1792 O O . MET B 1 1 ? -18.906 39.469 42.531 1 27.16 1 MET B O 1
ATOM 1796 N N . PRO B 1 2 ? -19.625 41.031 41.094 1 30.58 2 PRO B N 1
ATOM 1797 C CA . PRO B 1 2 ? -19.625 40.156 39.906 1 30.58 2 PRO B CA 1
ATOM 1798 C C . PRO B 1 2 ? -18.219 39.812 39.438 1 30.58 2 PRO B C 1
ATOM 1800 O O . PRO B 1 2 ? -17.266 40.562 39.688 1 30.58 2 PRO B O 1
ATOM 1803 N N . PRO B 1 3 ? -17.875 38.5 39.375 1 32.91 3 PRO B N 1
ATOM 1804 C CA . PRO B 1 3 ? -16.484 38.094 39.156 1 32.91 3 PRO B CA 1
ATOM 1805 C C . PRO B 1 3 ? -15.867 38.75 37.938 1 32.91 3 PRO B C 1
ATOM 1807 O O . PRO B 1 3 ? -16.578 39.031 36.969 1 32.91 3 PRO B O 1
ATOM 1810 N N . GLN B 1 4 ? -15.031 39.75 38.031 1 24.88 4 GLN B N 1
ATOM 1811 C CA . GLN B 1 4 ? -14.406 40.594 37.031 1 24.88 4 GLN B CA 1
ATOM 1812 C C . GLN B 1 4 ? -13.648 39.75 36 1 24.88 4 GLN B C 1
ATOM 1814 O O . GLN B 1 4 ? -12.867 38.875 36.375 1 24.88 4 GLN B O 1
ATOM 1819 N N . PRO B 1 5 ? -14.109 39.656 34.688 1 25.52 5 PRO B N 1
ATOM 1820 C CA . PRO B 1 5 ? -13.586 38.844 33.594 1 25.52 5 PRO B CA 1
ATOM 1821 C C . PRO B 1 5 ? -12.133 39.188 33.25 1 25.52 5 PRO B C 1
ATOM 1823 O O . PRO B 1 5 ? -11.75 40.344 33.219 1 25.52 5 PRO B O 1
ATOM 1826 N N . ARG B 1 6 ? -11.18 38.5 33.906 1 24.12 6 ARG B N 1
ATOM 1827 C CA . ARG B 1 6 ? -9.766 38.812 33.719 1 24.12 6 ARG B CA 1
ATOM 1828 C C . ARG B 1 6 ? -9.375 38.75 32.25 1 24.12 6 ARG B C 1
ATOM 1830 O O . ARG B 1 6 ? -9.695 37.781 31.562 1 24.12 6 ARG B O 1
ATOM 1837 N N . ILE B 1 7 ? -9.352 39.906 31.516 1 22.12 7 ILE B N 1
ATOM 1838 C CA . ILE B 1 7 ? -9.008 40.188 30.125 1 22.12 7 ILE B CA 1
ATOM 1839 C C . ILE B 1 7 ? -7.566 39.75 29.859 1 22.12 7 ILE B C 1
ATOM 1841 O O . ILE B 1 7 ? -6.645 40.188 30.547 1 22.12 7 ILE B O 1
ATOM 1845 N N . PHE B 1 8 ? -7.383 38.531 29.594 1 23.48 8 PHE B N 1
ATOM 1846 C CA . PHE B 1 8 ? -6.027 38.094 29.312 1 23.48 8 PHE B CA 1
ATOM 1847 C C . PHE B 1 8 ? -5.426 38.844 28.141 1 23.48 8 PHE B C 1
ATOM 1849 O O . PHE B 1 8 ? -6.094 39.031 27.125 1 23.48 8 PHE B O 1
ATOM 1856 N N . ARG B 1 9 ? -4.703 39.781 28.359 1 23.62 9 ARG B N 1
ATOM 1857 C CA . ARG B 1 9 ? -4.035 40.656 27.391 1 23.62 9 ARG B CA 1
ATOM 1858 C C . ARG B 1 9 ? -3.158 39.875 26.438 1 23.62 9 ARG B C 1
ATOM 1860 O O . ARG B 1 9 ? -2.371 39.031 26.875 1 23.62 9 ARG B O 1
ATOM 1867 N N . LEU B 1 10 ? -3.611 39.719 25.266 1 25.62 10 LEU B N 1
ATOM 1868 C CA . LEU B 1 10 ? -2.928 39.094 24.125 1 25.62 10 LEU B CA 1
ATOM 1869 C C . LEU B 1 10 ? -1.542 39.719 23.938 1 25.62 10 LEU B C 1
ATOM 1871 O O . LEU B 1 10 ? -1.366 40.938 24.094 1 25.62 10 LEU B O 1
ATOM 1875 N N . PRO B 1 11 ? -0.515 38.938 24.172 1 27.3 11 PRO B N 1
ATOM 1876 C CA . PRO B 1 11 ? 0.81 39.562 24.078 1 27.3 11 PRO B CA 1
ATOM 1877 C C . PRO B 1 11 ? 0.997 40.375 22.797 1 27.3 11 PRO B C 1
ATOM 1879 O O . PRO B 1 11 ? 0.285 40.156 21.812 1 27.3 11 PRO B O 1
ATOM 1882 N N . ARG B 1 12 ? 1.631 41.438 22.891 1 26.81 12 ARG B N 1
ATOM 1883 C CA . ARG B 1 12 ? 1.902 42.531 21.938 1 26.81 12 ARG B CA 1
ATOM 1884 C C . ARG B 1 12 ? 2.521 42 20.656 1 26.81 12 ARG B C 1
ATOM 1886 O O . ARG B 1 12 ? 3.199 40.969 20.672 1 26.81 12 ARG B O 1
ATOM 1893 N N . PRO B 1 13 ? 2.141 42.531 19.438 1 26.84 13 PRO B N 1
ATOM 1894 C CA . PRO B 1 13 ? 2.465 42.344 18.031 1 26.84 13 PRO B CA 1
ATOM 1895 C C . PRO B 1 13 ? 3.955 42.5 17.734 1 26.84 13 PRO B C 1
ATOM 1897 O O . PRO B 1 13 ? 4.512 43.594 17.953 1 26.84 13 PRO B O 1
ATOM 1900 N N . GLY B 1 14 ? 4.871 41.656 18.219 1 25.41 14 GLY B N 1
ATOM 1901 C CA . GLY B 1 14 ? 6.266 41.938 17.922 1 25.41 14 GLY B CA 1
ATOM 1902 C C . GLY B 1 14 ? 6.504 42.281 16.469 1 25.41 14 GLY B C 1
ATOM 1903 O O . GLY B 1 14 ? 5.609 42.125 15.633 1 25.41 14 GLY B O 1
ATOM 1904 N N . SER B 1 15 ? 7.625 42.938 16.062 1 24.62 15 SER B N 1
ATOM 1905 C CA . SER B 1 15 ? 8.094 43.594 14.836 1 24.62 15 SER B CA 1
ATOM 1906 C C . SER B 1 15 ? 8.023 42.625 13.656 1 24.62 15 SER B C 1
ATOM 1908 O O . SER B 1 15 ? 8.164 41.406 13.82 1 24.62 15 SER B O 1
ATOM 1910 N N . PHE B 1 16 ? 7.332 42.969 12.547 1 27.19 16 PHE B N 1
ATOM 1911 C CA . PHE B 1 16 ? 6.879 42.5 11.242 1 27.19 16 PHE B CA 1
ATOM 1912 C C . PHE B 1 16 ? 8.055 42.062 10.383 1 27.19 16 PHE B C 1
ATOM 1914 O O . PHE B 1 16 ? 7.918 41.906 9.172 1 27.19 16 PHE B O 1
ATOM 1921 N N . ARG B 1 17 ? 9.266 41.906 10.836 1 24.41 17 ARG B N 1
ATOM 1922 C CA . ARG B 1 17 ? 10.203 41.719 9.734 1 24.41 17 ARG B CA 1
ATOM 1923 C C . ARG B 1 17 ? 9.773 40.562 8.844 1 24.41 17 ARG B C 1
ATOM 1925 O O . ARG B 1 17 ? 9.672 40.719 7.629 1 24.41 17 ARG B O 1
ATOM 1932 N N . GLY B 1 18 ? 10.609 39.438 8.781 1 24.88 18 GLY B N 1
ATOM 1933 C CA . GLY B 1 18 ? 10.477 38.469 7.695 1 24.88 18 GLY B CA 1
ATOM 1934 C C . GLY B 1 18 ? 9.125 37.781 7.66 1 24.88 18 GLY B C 1
ATOM 1935 O O . GLY B 1 18 ? 8.672 37.25 8.672 1 24.88 18 GLY B O 1
ATOM 1936 N N . ARG B 1 19 ? 8.109 38.25 7 1 25.11 19 ARG B N 1
ATOM 1937 C CA . ARG B 1 19 ? 6.672 38.031 6.914 1 25.11 19 ARG B CA 1
ATOM 1938 C C . ARG B 1 19 ? 6.363 36.531 6.75 1 25.11 19 ARG B C 1
ATOM 1940 O O . ARG B 1 19 ? 5.238 36.156 6.414 1 25.11 19 ARG B O 1
ATOM 1947 N N . THR B 1 20 ? 7.406 35.781 6.371 1 25 20 THR B N 1
ATOM 1948 C CA . THR B 1 20 ? 6.941 34.469 5.867 1 25 20 THR B CA 1
ATOM 1949 C C . THR B 1 20 ? 5.969 33.844 6.848 1 25 20 THR B C 1
ATOM 1951 O O . THR B 1 20 ? 5.902 34.219 8.016 1 25 20 THR B O 1
ATOM 1954 N N . HIS B 1 21 ? 5.328 32.688 6.191 1 26.2 21 HIS B N 1
ATOM 1955 C CA . HIS B 1 21 ? 4.168 31.828 6.359 1 26.2 21 HIS B CA 1
ATOM 1956 C C . HIS B 1 21 ? 4.18 31.141 7.723 1 26.2 21 HI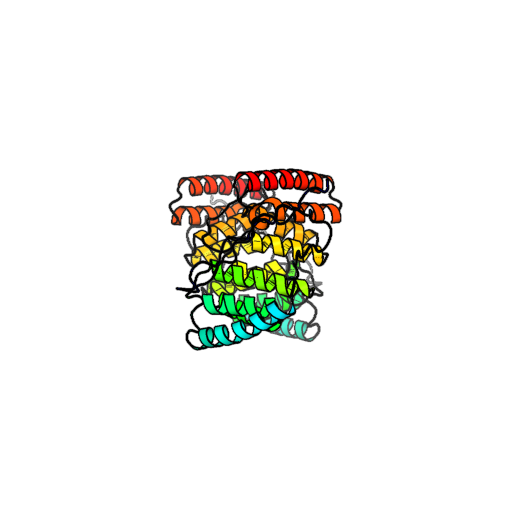S B C 1
ATOM 1958 O O . HIS B 1 21 ? 5.199 30.578 8.133 1 26.2 21 HIS B O 1
ATOM 1964 N N . GLU B 1 22 ? 3.482 31.719 8.633 1 25.98 22 GLU B N 1
ATOM 1965 C CA . GLU B 1 22 ? 3.016 31.141 9.883 1 25.98 22 GLU B CA 1
ATOM 1966 C C . GLU B 1 22 ? 2.637 29.672 9.703 1 25.98 22 GLU B C 1
ATOM 1968 O O . GLU B 1 22 ? 1.845 29.328 8.812 1 25.98 22 GLU B O 1
ATOM 1973 N N . TRP B 1 23 ? 3.627 28.797 9.719 1 24.92 23 TRP B N 1
ATOM 1974 C CA . TRP B 1 23 ? 3.385 27.359 9.859 1 24.92 23 TRP B CA 1
ATOM 1975 C C . TRP B 1 23 ? 2.162 27.109 10.734 1 24.92 23 TRP B C 1
ATOM 1977 O O . TRP B 1 23 ? 2.051 27.656 11.836 1 24.92 23 TRP B O 1
ATOM 1987 N N . PHE B 1 24 ? 0.947 27.047 10.086 1 26.77 24 PHE B N 1
ATOM 1988 C CA . PHE B 1 24 ? -0.297 26.547 10.648 1 26.77 24 PHE B CA 1
ATOM 1989 C C . PHE B 1 24 ? -0.02 25.438 11.664 1 26.77 24 PHE B C 1
ATOM 1991 O O . PHE B 1 24 ? 0.362 24.328 11.289 1 26.77 24 PHE B O 1
ATOM 1998 N N . ALA B 1 25 ? 0.812 25.688 12.555 1 24.12 25 ALA B N 1
ATOM 1999 C CA . ALA B 1 25 ? 0.881 24.781 13.703 1 24.12 25 ALA B CA 1
ATOM 2000 C C . ALA B 1 25 ? -0.513 24.453 14.227 1 24.12 25 ALA B C 1
ATOM 2002 O O . ALA B 1 25 ? -1.333 25.344 14.43 1 24.12 25 ALA B O 1
ATOM 2003 N N . LEU B 1 26 ? -1.028 23.219 13.797 1 26.05 26 LEU B N 1
ATOM 2004 C CA . LEU B 1 26 ? -2.166 22.547 14.398 1 26.05 26 LEU B CA 1
ATOM 2005 C C . LEU B 1 26 ? -2.26 22.844 15.891 1 26.05 26 LEU B C 1
ATOM 2007 O O . LEU B 1 26 ? -1.299 22.641 16.641 1 26.05 26 LEU B O 1
ATOM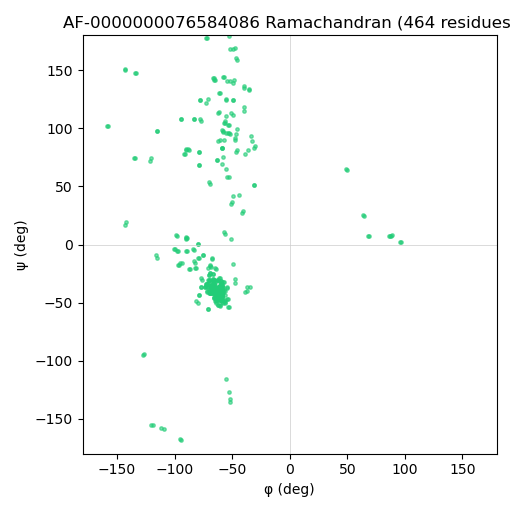 2011 N N . ASP B 1 27 ? -2.816 23.906 16.25 1 24.59 27 ASP B N 1
ATOM 2012 C CA . ASP B 1 27 ? -3.27 24.141 17.609 1 24.59 27 ASP B CA 1
ATOM 2013 C C . ASP B 1 27 ? -3.9 22.891 18.219 1 24.59 27 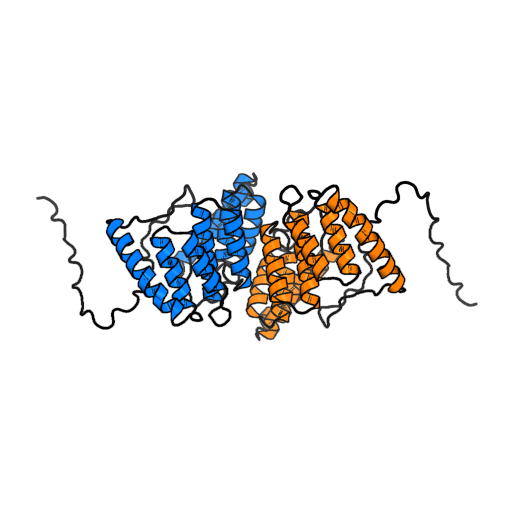ASP B C 1
ATOM 2015 O O . ASP B 1 27 ? -4.617 22.156 17.531 1 24.59 27 ASP B O 1
ATOM 2019 N N . SER B 1 28 ? -3.377 22.328 19.281 1 25.91 28 SER B N 1
ATOM 2020 C CA . SER B 1 28 ? -3.605 21.188 20.172 1 25.91 28 SER B CA 1
ATOM 2021 C C . SER B 1 28 ? -5.062 21.125 20.609 1 25.91 28 SER B C 1
ATOM 2023 O O . SER B 1 28 ? -5.477 20.141 21.234 1 25.91 28 SER B O 1
ATOM 2025 N N . GLY B 1 29 ? -5.773 22.156 20.781 1 26.3 29 GLY B N 1
ATOM 2026 C CA . GLY B 1 29 ? -6.969 22.062 21.609 1 26.3 29 GLY B CA 1
ATOM 2027 C C . GLY B 1 29 ? -8.078 21.266 20.953 1 26.3 29 GLY B C 1
ATOM 2028 O O . GLY B 1 29 ? -9.227 21.312 21.391 1 26.3 29 GLY B O 1
ATOM 2029 N N . VAL B 1 30 ? -8.078 21.094 19.656 1 24.73 30 VAL B N 1
ATOM 2030 C CA . VAL B 1 30 ? -9.383 20.625 19.203 1 24.73 30 VAL B CA 1
ATOM 2031 C C . VAL B 1 30 ? -9.703 19.297 19.875 1 24.73 30 VAL B C 1
ATOM 2033 O O . VAL B 1 30 ? -8.82 18.453 20.047 1 24.73 30 VAL B O 1
ATOM 2036 N N . ALA B 1 31 ? -10.922 19.156 20.484 1 24.34 31 ALA B N 1
ATOM 2037 C CA . ALA B 1 31 ? -11.75 18.172 21.188 1 24.34 31 ALA B CA 1
ATOM 2038 C C . ALA B 1 31 ? -11.82 16.875 20.406 1 24.34 31 ALA B C 1
ATOM 2040 O O . ALA B 1 31 ? -11.805 16.875 19.172 1 24.34 31 ALA B O 1
ATOM 2041 N N . GLU B 1 32 ? -11.461 15.672 20.953 1 25.83 32 GLU B N 1
ATOM 2042 C CA . GLU B 1 32 ? -11.312 14.234 20.781 1 25.83 32 GLU B CA 1
ATOM 2043 C C . GLU B 1 32 ? -12.594 13.609 20.234 1 25.83 32 GLU B C 1
ATOM 2045 O O . GLU B 1 32 ? -13.414 13.102 21 1 25.83 32 GLU B O 1
ATOM 2050 N N . ARG B 1 33 ? -13.406 14.258 19.344 1 25.23 33 ARG B N 1
ATOM 2051 C CA . ARG B 1 33 ? -14.633 13.523 19.062 1 25.23 33 ARG B CA 1
ATOM 2052 C C . ARG B 1 33 ? -14.336 12.172 18.438 1 25.23 33 ARG B C 1
ATOM 2054 O O . ARG B 1 33 ? -13.43 12.055 17.609 1 25.23 33 ARG B O 1
ATOM 2061 N N . THR B 1 34 ? -14.609 11.047 19.078 1 23.66 34 THR B N 1
ATOM 2062 C CA . THR B 1 34 ? -14.688 9.633 18.734 1 23.66 34 THR B CA 1
ATOM 2063 C C . THR B 1 34 ? -15.328 9.43 17.375 1 23.66 34 THR B C 1
ATOM 2065 O O . THR B 1 34 ? -16.141 10.242 16.938 1 23.66 34 THR B O 1
ATOM 2068 N N . LEU B 1 35 ? -14.797 8.531 16.484 1 27.69 35 LEU B N 1
ATOM 2069 C CA . LEU B 1 35 ? -15.297 8.094 15.188 1 27.69 35 LEU B CA 1
ATOM 2070 C C . LEU B 1 35 ? -16.812 7.887 15.234 1 27.69 35 LEU B C 1
ATOM 2072 O O . LEU B 1 35 ? -17.281 6.746 15.258 1 27.69 35 LEU B O 1
ATOM 2076 N N . GLY B 1 36 ? -17.703 8.508 16.062 1 25.83 36 GLY B N 1
ATOM 2077 C CA . GLY B 1 36 ? -19 8.555 15.406 1 25.83 36 GLY B CA 1
ATOM 2078 C C . GLY B 1 36 ? -18.922 9.141 14.008 1 25.83 36 GLY B C 1
ATOM 2079 O O . GLY B 1 36 ? -17.844 9.297 13.445 1 25.83 36 GLY B O 1
ATOM 2080 N N . ALA B 1 37 ? -19.953 10.234 13.57 1 26.08 37 ALA B N 1
ATOM 2081 C CA . ALA B 1 37 ? -20.172 10.992 12.344 1 26.08 37 ALA B CA 1
ATOM 2082 C C . ALA B 1 37 ? -18.891 11.672 11.883 1 26.08 37 ALA B C 1
ATOM 2084 O O . ALA B 1 37 ? -17.922 11.773 12.641 1 26.08 37 ALA B O 1
ATOM 2085 N N . SER B 1 38 ? -18.922 12.242 10.523 1 28.44 38 SER B N 1
ATOM 2086 C CA . SER B 1 38 ? -18.094 13 9.594 1 28.44 38 SER B CA 1
ATOM 2087 C C . SER B 1 38 ? -17.391 14.164 10.297 1 28.44 38 SER B C 1
ATOM 2089 O O . SER B 1 38 ? -17.828 15.312 10.188 1 28.44 38 SER B O 1
ATOM 2091 N N . ALA B 1 39 ? -16.875 13.977 11.445 1 26.89 39 ALA B N 1
ATOM 2092 C CA . ALA B 1 39 ? -16.531 15.281 12.008 1 26.89 39 ALA B CA 1
ATOM 2093 C C . ALA B 1 39 ? -15.375 15.914 11.258 1 26.89 39 ALA B C 1
ATOM 2095 O O . ALA B 1 39 ? -14.234 15.445 11.352 1 26.89 39 ALA B O 1
ATOM 2096 N N . VAL B 1 40 ? -15.445 16.016 9.914 1 28.16 40 VAL B N 1
ATOM 2097 C CA . VAL B 1 40 ? -14.539 17 9.328 1 28.16 40 VAL B CA 1
ATOM 2098 C C . VAL B 1 40 ? -14.602 18.297 10.133 1 28.16 40 VAL B C 1
ATOM 2100 O O . VAL B 1 40 ? -15.664 18.922 10.25 1 28.16 40 VAL B O 1
ATOM 2103 N N . PHE B 1 41 ? -13.938 18.297 11.125 1 27.86 41 PHE B N 1
ATOM 2104 C CA . PHE B 1 41 ? -13.883 19.562 11.844 1 27.86 41 PHE B CA 1
ATOM 2105 C C . PHE B 1 41 ? -13.422 20.688 10.922 1 27.86 41 PHE B C 1
ATOM 2107 O O . PHE B 1 41 ? -12.266 20.719 10.516 1 27.86 41 PHE B O 1
ATOM 2114 N N . VAL B 1 42 ? -14.125 20.938 9.836 1 29.34 42 VAL B N 1
ATOM 2115 C CA . VAL B 1 42 ? -13.859 22.188 9.117 1 29.34 42 VAL B CA 1
ATOM 2116 C C . VAL B 1 42 ? -14.203 23.375 10.008 1 29.34 42 VAL B C 1
ATOM 2118 O O . VAL B 1 42 ? -15.359 23.562 10.375 1 29.34 42 VAL B O 1
ATOM 2121 N N . GLU B 1 43 ? -13.406 23.578 10.93 1 31.64 43 GLU B N 1
ATOM 2122 C CA . GLU B 1 43 ? -13.688 24.891 11.477 1 31.64 43 GLU B CA 1
ATOM 2123 C C . GLU B 1 43 ? -13.828 25.938 10.367 1 31.64 43 GLU B C 1
ATOM 2125 O O . GLU B 1 43 ? -12.898 26.141 9.578 1 31.64 43 GLU B O 1
ATOM 2130 N N . LEU B 1 44 ? -14.984 26.156 9.859 1 38.09 44 LEU B N 1
ATOM 2131 C CA . LEU B 1 44 ? -15.266 27.25 8.945 1 38.09 44 LEU B CA 1
ATOM 2132 C C . LEU B 1 44 ? -14.789 28.578 9.516 1 38.09 44 LEU B C 1
ATOM 2134 O O . LEU B 1 44 ? -15.086 28.906 10.672 1 38.09 44 LEU B O 1
ATOM 2138 N N . PRO B 1 45 ? -13.594 28.984 9.133 1 43.47 45 PRO B N 1
ATOM 2139 C CA . PRO B 1 45 ? -13.234 30.328 9.594 1 43.47 45 PRO B CA 1
ATOM 2140 C C . PRO B 1 45 ? -14.438 31.281 9.633 1 43.47 45 PRO B C 1
ATOM 2142 O O . PRO B 1 45 ? -15.398 31.094 8.883 1 43.47 45 PRO B O 1
ATOM 2145 N N . LYS B 1 46 ? -14.578 31.969 10.688 1 50.41 46 LYS B N 1
ATOM 2146 C CA . LYS B 1 46 ? -15.625 32.969 10.953 1 50.41 46 LYS B CA 1
ATOM 2147 C C . LYS B 1 46 ? -15.961 33.75 9.688 1 50.41 46 LYS B C 1
ATOM 2149 O O . LYS B 1 46 ? -17.125 34.062 9.445 1 50.41 46 LYS B O 1
ATOM 2154 N N . ASP B 1 47 ? -14.883 34.125 8.82 1 61.06 47 ASP B N 1
ATOM 2155 C CA . ASP B 1 47 ? -15.219 34.906 7.633 1 61.06 47 ASP B CA 1
ATOM 2156 C C . ASP B 1 47 ? -14.789 34.188 6.363 1 61.06 47 ASP B C 1
ATOM 2158 O O . ASP B 1 47 ? -13.688 34.406 5.855 1 61.06 47 ASP B O 1
ATOM 2162 N N . GLU B 1 48 ? -15.414 33.188 5.992 1 64.25 48 GLU B N 1
ATOM 2163 C CA . GLU B 1 48 ? -15.234 32.375 4.797 1 64.25 48 GLU B CA 1
ATOM 2164 C C . GLU B 1 48 ? -14.797 33.219 3.605 1 64.25 48 GLU B C 1
ATOM 2166 O O . GLU B 1 48 ? -13.969 32.781 2.803 1 64.25 48 GLU B O 1
ATOM 2171 N N . ALA B 1 49 ? -15.383 34.375 3.639 1 65.38 49 ALA B N 1
ATOM 2172 C CA . ALA B 1 49 ? -15.062 35.25 2.523 1 65.38 49 ALA B CA 1
ATOM 2173 C C . ALA B 1 49 ? -13.617 35.719 2.596 1 65.38 49 ALA B C 1
ATOM 2175 O O . ALA B 1 49 ? -12.93 35.812 1.573 1 65.38 49 ALA B O 1
ATOM 2176 N N . ALA B 1 50 ? -13.164 36.031 3.791 1 73.62 50 ALA B N 1
ATOM 2177 C CA . ALA B 1 50 ? -11.789 36.5 3.979 1 73.62 50 ALA B CA 1
ATOM 2178 C C . ALA B 1 50 ? -10.797 35.375 3.691 1 73.62 50 ALA B C 1
ATOM 2180 O O . ALA B 1 50 ? -9.75 35.594 3.086 1 73.62 50 ALA B O 1
ATOM 2181 N N . VAL B 1 51 ? -11.195 34.219 4.016 1 73.62 51 VAL B N 1
ATOM 2182 C CA . VAL B 1 51 ? -10.344 33.031 3.781 1 73.62 51 VAL B CA 1
ATOM 2183 C C . VAL B 1 51 ? -10.258 32.75 2.283 1 73.62 51 VAL B C 1
ATOM 2185 O O . VAL 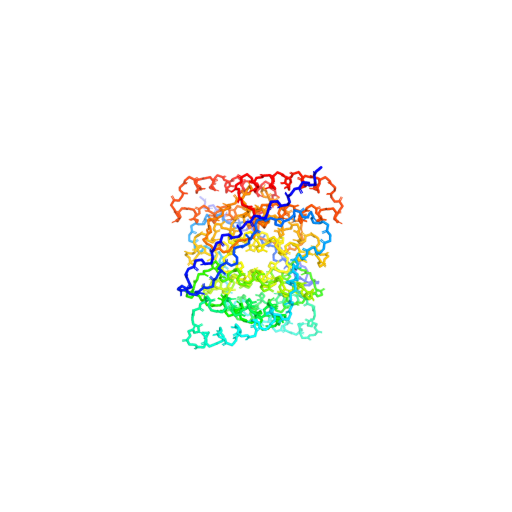B 1 51 ? -9.172 32.531 1.755 1 73.62 51 VAL B O 1
ATOM 2188 N N . ALA B 1 52 ? -11.336 32.938 1.633 1 73.81 52 ALA B N 1
ATOM 2189 C CA . ALA B 1 52 ? -11.375 32.688 0.195 1 73.81 52 ALA B CA 1
ATOM 2190 C C . ALA B 1 52 ? -10.555 33.719 -0.566 1 73.81 52 ALA B C 1
ATOM 2192 O O . ALA B 1 52 ? -9.875 33.375 -1.542 1 73.81 52 ALA B O 1
ATOM 2193 N N . ALA B 1 53 ? -10.688 34.938 -0.131 1 77.88 53 ALA B N 1
ATOM 2194 C CA . ALA B 1 53 ? -9.93 36 -0.777 1 77.88 53 ALA B CA 1
ATOM 2195 C C . ALA B 1 53 ? -8.422 35.781 -0.598 1 77.88 53 ALA B C 1
ATOM 2197 O O . ALA B 1 53 ? -7.648 36 -1.53 1 77.88 53 ALA B O 1
ATOM 2198 N N . LYS B 1 54 ? -8.102 35.438 0.566 1 83.75 54 LYS B N 1
ATOM 2199 C CA . LYS B 1 54 ? -6.695 35.156 0.832 1 83.75 54 LYS B CA 1
ATOM 2200 C C . LYS B 1 54 ? -6.211 33.969 -0.008 1 83.75 54 LYS B C 1
ATOM 2202 O O . LYS B 1 54 ? -5.109 34 -0.556 1 83.75 54 LYS B O 1
ATOM 2207 N N . ALA B 1 55 ? -7.062 33 -0.201 1 84 55 ALA B N 1
ATOM 2208 C CA . ALA B 1 55 ? -6.703 31.828 -0.985 1 84 55 ALA B CA 1
ATOM 2209 C C . ALA B 1 55 ? -6.453 32.188 -2.445 1 84 55 ALA B C 1
ATOM 2211 O O . ALA B 1 55 ? -5.527 31.688 -3.074 1 84 55 ALA B O 1
ATOM 2212 N N . THR B 1 56 ? -7.191 33.062 -2.957 1 86.25 56 THR B N 1
ATOM 2213 C CA . THR B 1 56 ? -7.031 33.5 -4.34 1 86.25 56 THR B CA 1
ATOM 2214 C C . THR B 1 56 ? -5.691 34.219 -4.539 1 86.25 56 THR B C 1
ATOM 2216 O O . THR B 1 56 ? -5 33.969 -5.531 1 86.25 56 THR B O 1
ATOM 2219 N N . ARG B 1 57 ? -5.441 35.062 -3.615 1 88.94 57 ARG B N 1
ATOM 2220 C CA . ARG B 1 57 ? -4.156 35.75 -3.67 1 88.94 57 ARG B CA 1
ATOM 2221 C C . ARG B 1 57 ? -3.002 34.75 -3.568 1 88.94 57 ARG B C 1
ATOM 2223 O O . ARG B 1 57 ? -2.018 34.844 -4.301 1 88.94 57 ARG B O 1
ATOM 2230 N N . ASP B 1 58 ? -3.127 33.812 -2.682 1 90.69 58 ASP B N 1
ATOM 2231 C CA . ASP B 1 58 ? -2.09 32.812 -2.48 1 90.69 58 ASP B CA 1
ATOM 2232 C C . ASP B 1 58 ? -1.902 31.953 -3.732 1 90.69 58 ASP B C 1
ATOM 2234 O O . ASP B 1 58 ? -0.775 31.609 -4.09 1 90.69 58 ASP B O 1
ATOM 2238 N N . ILE B 1 59 ? -2.973 31.609 -4.398 1 94.88 59 ILE B N 1
ATOM 2239 C CA . ILE B 1 59 ? -2.91 30.812 -5.617 1 94.88 59 ILE B CA 1
ATOM 2240 C C . ILE B 1 59 ? -2.096 31.547 -6.676 1 94.88 59 ILE B C 1
ATOM 2242 O O . ILE B 1 59 ? -1.266 30.953 -7.359 1 94.88 59 ILE B O 1
ATOM 2246 N N . GLN B 1 60 ? -2.332 32.812 -6.777 1 93.75 60 GLN B N 1
ATOM 2247 C CA . GLN B 1 60 ? -1.591 33.625 -7.754 1 93.75 60 GLN B CA 1
ATOM 2248 C C . GLN B 1 60 ? -0.105 33.656 -7.41 1 93.75 60 GLN B C 1
ATOM 2250 O O . GLN B 1 60 ? 0.744 33.438 -8.281 1 93.75 60 GLN B O 1
ATOM 2255 N N . LEU B 1 61 ? 0.174 33.969 -6.18 1 94.12 61 LEU B N 1
ATOM 2256 C CA . LEU B 1 61 ? 1.559 34.062 -5.734 1 94.12 61 LEU B CA 1
ATOM 2257 C C . LEU B 1 61 ? 2.275 32.719 -5.879 1 94.12 61 LEU B C 1
ATOM 2259 O O . LEU B 1 61 ? 3.393 32.656 -6.395 1 94.12 61 LEU B O 1
ATOM 2263 N N . LEU B 1 62 ? 1.614 31.672 -5.449 1 96.44 62 LEU B N 1
ATOM 2264 C CA . LEU B 1 62 ? 2.221 30.344 -5.488 1 96.44 62 LEU B CA 1
ATOM 2265 C C . LEU B 1 62 ? 2.328 29.844 -6.926 1 96.44 62 LEU B C 1
ATOM 2267 O O . LEU B 1 62 ? 3.26 29.109 -7.262 1 96.44 62 LEU B O 1
ATOM 2271 N N . GLY B 1 63 ? 1.372 30.203 -7.727 1 96 63 GLY B N 1
ATOM 2272 C CA . GLY B 1 63 ? 1.483 29.922 -9.148 1 96 63 GLY B CA 1
ATOM 2273 C C . GLY B 1 63 ? 2.736 30.484 -9.781 1 96 63 GLY B C 1
ATOM 2274 O O . GLY B 1 63 ? 3.393 29.828 -10.586 1 96 63 GLY B O 1
ATOM 2275 N N . LEU B 1 64 ? 3.051 31.703 -9.422 1 95.31 64 LEU B N 1
ATOM 2276 C CA . LEU B 1 64 ? 4.266 32.344 -9.906 1 95.31 64 LEU B CA 1
ATOM 2277 C C . LEU B 1 64 ? 5.508 31.609 -9.406 1 95.31 64 LEU B C 1
ATOM 2279 O O . LEU B 1 64 ? 6.48 31.453 -10.148 1 95.31 64 LEU B O 1
ATOM 2283 N N . GLU B 1 65 ? 5.441 31.219 -8.172 1 94.75 65 GLU B N 1
ATOM 2284 C CA . GLU B 1 65 ? 6.574 30.516 -7.594 1 94.75 65 GLU B CA 1
ATOM 2285 C C . GLU B 1 65 ? 6.809 29.172 -8.297 1 94.75 65 GLU B C 1
ATOM 2287 O O . GLU B 1 65 ? 7.949 28.812 -8.578 1 94.75 65 GLU B O 1
ATOM 2292 N N . THR B 1 66 ? 5.676 28.391 -8.547 1 96.81 66 THR B N 1
ATOM 2293 C CA . THR B 1 66 ? 5.812 27.109 -9.211 1 96.81 66 THR B CA 1
ATOM 2294 C C . THR B 1 66 ? 6.297 27.281 -10.648 1 96.81 66 THR B C 1
ATOM 2296 O O . THR B 1 66 ? 7.02 26.438 -11.172 1 96.81 66 THR B O 1
ATOM 2299 N N . ALA B 1 67 ? 5.973 28.359 -11.297 1 96.69 67 ALA B N 1
ATOM 2300 C CA . ALA B 1 67 ? 6.461 28.672 -12.641 1 96.69 67 ALA B CA 1
ATOM 2301 C C . ALA B 1 67 ? 7.953 29 -12.617 1 96.69 67 ALA B C 1
ATOM 2303 O O . ALA B 1 67 ? 8.688 28.594 -13.523 1 96.69 67 ALA B O 1
ATOM 2304 N N . ALA B 1 68 ? 8.398 29.734 -11.664 1 96.31 68 ALA B N 1
ATOM 2305 C CA . ALA B 1 68 ? 9.789 30.156 -11.531 1 96.31 68 ALA B CA 1
ATOM 2306 C C . ALA B 1 68 ? 10.68 28.984 -11.125 1 96.31 68 ALA B C 1
ATOM 2308 O O . ALA B 1 68 ? 11.836 28.906 -11.539 1 96.31 68 ALA B O 1
ATOM 2309 N N . ALA B 1 69 ? 10.102 28.156 -10.289 1 96.25 69 ALA B N 1
ATOM 2310 C CA . ALA B 1 69 ? 10.859 27 -9.781 1 96.25 69 ALA B CA 1
ATOM 2311 C C . ALA B 1 69 ? 10.016 25.734 -9.836 1 96.25 69 ALA B C 1
ATOM 2313 O O . ALA B 1 69 ? 9.656 25.172 -8.789 1 96.25 69 ALA B O 1
ATOM 2314 N N . PRO B 1 70 ? 9.812 25.172 -11.016 1 96.5 70 PRO B N 1
ATOM 2315 C CA . PRO B 1 70 ? 8.906 24.031 -11.172 1 96.5 70 PRO B CA 1
ATOM 2316 C C . PRO B 1 70 ? 9.43 22.766 -10.492 1 96.5 70 PRO B C 1
ATOM 2318 O O . PRO B 1 70 ? 8.664 21.828 -10.281 1 96.5 70 PRO B O 1
ATOM 2321 N N . GLU B 1 71 ? 10.703 22.781 -10.062 1 96.12 71 GLU B N 1
ATOM 2322 C CA . GLU B 1 71 ? 11.273 21.578 -9.461 1 96.12 71 GLU B CA 1
ATOM 2323 C C . GLU B 1 71 ? 11.211 21.656 -7.934 1 96.12 71 GLU B C 1
ATOM 2325 O O . GLU B 1 71 ? 11.523 20.672 -7.25 1 96.12 71 GLU B O 1
ATOM 2330 N N . ASP B 1 72 ? 10.773 22.812 -7.473 1 94.44 72 ASP B N 1
ATOM 2331 C CA . ASP B 1 72 ? 10.664 22.953 -6.023 1 94.44 72 ASP B CA 1
ATOM 2332 C C . ASP B 1 72 ? 9.352 22.359 -5.516 1 94.44 72 ASP B C 1
ATOM 2334 O O . ASP B 1 72 ? 8.289 22.984 -5.668 1 94.44 72 ASP B O 1
ATOM 2338 N N . GLN B 1 73 ? 9.477 21.266 -4.871 1 94.94 73 GLN B N 1
ATOM 2339 C CA . GLN B 1 73 ? 8.352 20.484 -4.371 1 94.94 73 GLN B CA 1
ATOM 2340 C C . GLN B 1 73 ? 7.504 21.297 -3.393 1 94.94 73 GLN B C 1
ATOM 2342 O O . GLN B 1 73 ? 6.277 21.156 -3.367 1 94.94 73 GLN B O 1
ATOM 2347 N N . ARG B 1 74 ? 8.07 22.109 -2.688 1 92.69 74 ARG B N 1
ATOM 2348 C CA . ARG B 1 74 ? 7.422 22.859 -1.614 1 92.69 74 ARG B CA 1
ATOM 2349 C C . ARG B 1 74 ? 6.352 23.781 -2.166 1 92.69 74 ARG B C 1
ATOM 2351 O O . ARG B 1 74 ? 5.254 23.875 -1.61 1 92.69 74 ARG B O 1
ATOM 2358 N N . TRP B 1 75 ? 6.66 24.422 -3.256 1 95.75 75 TRP B N 1
ATOM 2359 C CA . TRP B 1 75 ? 5.715 25.375 -3.83 1 95.75 75 TRP B CA 1
ATOM 2360 C C . TRP B 1 75 ? 4.484 24.656 -4.371 1 95.75 75 TRP B C 1
ATOM 2362 O O . TRP B 1 75 ? 3.363 25.156 -4.266 1 95.75 75 TRP B O 1
ATOM 2372 N N . TRP B 1 76 ? 4.648 23.5 -4.91 1 97.62 76 TRP B N 1
ATOM 2373 C CA . TRP B 1 76 ? 3.521 22.719 -5.402 1 97.62 76 TRP B CA 1
ATOM 2374 C C . TRP B 1 76 ? 2.646 22.234 -4.246 1 97.62 76 TRP B C 1
ATOM 2376 O O . TRP B 1 76 ? 1.419 22.219 -4.359 1 97.62 76 TRP B O 1
ATOM 2386 N N . TYR B 1 77 ? 3.285 21.875 -3.145 1 96.44 77 TYR B N 1
ATOM 2387 C CA . TYR B 1 77 ? 2.523 21.469 -1.969 1 96.44 77 TYR B CA 1
ATOM 2388 C C . TYR B 1 77 ? 1.605 22.594 -1.501 1 96.44 77 TYR B C 1
ATOM 2390 O O . TYR B 1 77 ? 0.4 22.391 -1.333 1 96.44 77 TYR B O 1
ATOM 2398 N N . TYR B 1 78 ? 2.158 23.719 -1.416 1 95.94 78 TYR B N 1
ATOM 2399 C CA . TYR B 1 78 ? 1.395 24.844 -0.894 1 95.94 78 TYR B CA 1
ATOM 2400 C C . TYR B 1 78 ? 0.357 25.312 -1.905 1 95.94 78 TYR B C 1
ATOM 2402 O O . TYR B 1 78 ? -0.727 25.766 -1.528 1 95.94 78 TYR B O 1
ATOM 2410 N N . LEU B 1 79 ? 0.665 25.234 -3.174 1 97.19 79 LEU B N 1
ATOM 2411 C CA . LEU B 1 79 ? -0.325 25.562 -4.195 1 97.19 79 LEU B CA 1
ATOM 2412 C C . LEU B 1 79 ? -1.527 24.625 -4.105 1 97.19 79 LEU B C 1
ATOM 2414 O O . LEU B 1 79 ? -2.674 25.078 -4.215 1 97.19 79 LEU B O 1
ATOM 2418 N N . GLY B 1 80 ? -1.248 23.328 -3.895 1 97.75 80 GLY B N 1
ATOM 2419 C CA . GLY B 1 80 ? -2.338 22.391 -3.656 1 97.75 80 GLY B CA 1
ATOM 2420 C C . GLY B 1 80 ? -3.188 22.75 -2.457 1 97.75 80 GLY B C 1
ATOM 2421 O O . GLY B 1 80 ? -4.418 22.75 -2.533 1 97.75 80 GLY B O 1
ATOM 2422 N N . ASP B 1 81 ? -2.496 23.156 -1.381 1 94.88 81 ASP B N 1
ATOM 2423 C CA . ASP B 1 81 ? -3.203 23.562 -0.171 1 94.88 81 ASP B CA 1
ATOM 2424 C C . ASP B 1 81 ? -4.102 24.766 -0.439 1 94.88 81 ASP B C 1
ATOM 2426 O O . ASP B 1 81 ? -5.238 24.812 0.034 1 94.88 81 ASP B O 1
ATOM 2430 N N . ALA B 1 82 ? -3.576 25.719 -1.155 1 94.31 82 ALA B N 1
ATOM 2431 C CA . ALA B 1 82 ? -4.336 26.922 -1.467 1 94.31 82 ALA B CA 1
ATOM 2432 C C . ALA B 1 82 ? -5.57 26.594 -2.303 1 94.31 82 ALA B C 1
ATOM 2434 O O . ALA B 1 82 ? -6.656 27.109 -2.047 1 94.31 82 ALA B O 1
ATOM 2435 N N . TYR B 1 83 ? -5.418 25.719 -3.312 1 96.44 83 TYR B N 1
ATOM 2436 C CA . TYR B 1 83 ? -6.559 25.297 -4.113 1 96.44 83 TYR B CA 1
ATOM 2437 C C . TYR B 1 83 ? -7.594 24.578 -3.252 1 96.44 83 TYR B C 1
ATOM 2439 O O . TYR B 1 83 ? -8.797 24.766 -3.43 1 96.44 83 TYR B O 1
ATOM 2447 N N . ASP B 1 84 ? -7.102 23.812 -2.316 1 93.94 84 ASP B N 1
ATOM 2448 C CA . ASP B 1 84 ? -7.996 23.062 -1.438 1 93.94 84 ASP B CA 1
ATOM 2449 C C . ASP B 1 84 ? -8.812 24 -0.554 1 93.94 84 ASP B C 1
ATOM 2451 O O . ASP B 1 84 ? -10.023 23.828 -0.402 1 93.94 84 ASP B O 1
ATOM 2455 N N . ILE B 1 85 ? -8.148 24.938 0.007 1 90.19 85 ILE B N 1
ATOM 2456 C CA . ILE B 1 85 ? -8.789 25.922 0.876 1 90.19 85 ILE B CA 1
ATOM 2457 C C . ILE B 1 85 ? -9.844 26.688 0.089 1 90.19 85 ILE B C 1
ATOM 2459 O O . ILE B 1 85 ? -10.914 27.016 0.619 1 90.19 85 ILE B O 1
ATOM 2463 N N . SER B 1 86 ? -9.586 26.938 -1.181 1 91.19 86 SER B N 1
ATOM 2464 C CA . SER B 1 86 ? -10.523 27.672 -2.029 1 91.19 86 SER B CA 1
ATOM 2465 C C . SER B 1 86 ? -11.656 26.766 -2.506 1 91.19 86 SER B C 1
ATOM 2467 O O . SER B 1 86 ? -12.586 27.219 -3.172 1 91.19 86 SER B O 1
ATOM 2469 N N . GLY B 1 87 ? -11.492 25.422 -2.297 1 90.69 87 GLY B N 1
ATOM 2470 C CA . GLY B 1 87 ? -12.531 24.469 -2.652 1 90.69 87 GLY B CA 1
ATOM 2471 C C . GLY B 1 87 ? -12.328 23.828 -4.016 1 90.69 87 GLY B C 1
ATOM 2472 O O . GLY B 1 87 ? -13.18 23.078 -4.496 1 90.69 87 GLY B O 1
ATOM 2473 N N . ASP B 1 88 ? -11.266 24.172 -4.66 1 94.38 88 ASP B N 1
ATOM 2474 C CA . ASP B 1 88 ? -10.969 23.625 -5.984 1 94.38 88 ASP B CA 1
ATOM 2475 C C . ASP B 1 88 ? -10.148 22.344 -5.875 1 94.38 88 ASP B C 1
ATOM 2477 O O . ASP B 1 88 ? -8.953 22.328 -6.16 1 94.38 88 ASP B O 1
ATOM 2481 N N . CYS B 1 89 ? -10.797 21.234 -5.645 1 96.06 89 CYS B N 1
ATOM 2482 C CA . CYS B 1 89 ? -10.148 19.953 -5.426 1 96.06 89 CYS B CA 1
ATOM 2483 C C . CYS B 1 89 ? -9.422 19.484 -6.68 1 96.06 89 CYS B C 1
ATOM 2485 O O . CYS B 1 89 ? -8.328 18.938 -6.594 1 96.06 89 CYS B O 1
ATOM 2487 N N . ARG B 1 90 ? -9.984 19.703 -7.738 1 97 90 ARG B N 1
ATOM 2488 C CA . ARG B 1 90 ? -9.375 19.266 -8.992 1 97 90 ARG B CA 1
ATOM 2489 C C . ARG B 1 90 ? -7.992 19.875 -9.172 1 97 90 ARG B C 1
ATOM 2491 O O . ARG B 1 90 ? -7.027 19.156 -9.445 1 97 90 ARG B O 1
ATOM 2498 N N . SER B 1 91 ? -7.941 21.141 -9.008 1 97.94 91 SER B N 1
ATOM 2499 C CA . SER B 1 91 ? -6.656 21.828 -9.148 1 97.94 91 SER B CA 1
ATOM 2500 C C . SER B 1 91 ? -5.703 21.422 -8.023 1 97.94 91 SER B C 1
ATOM 2502 O O . SER B 1 91 ? -4.492 21.312 -8.242 1 97.94 91 SER B O 1
ATOM 2504 N N . ALA B 1 92 ? -6.242 21.25 -6.852 1 98.19 92 ALA B N 1
ATOM 2505 C CA . ALA B 1 92 ? -5.43 20.844 -5.707 1 98.19 92 ALA B CA 1
ATOM 2506 C C . ALA B 1 92 ? -4.746 19.5 -5.965 1 98.19 92 ALA B C 1
ATOM 2508 O O . ALA B 1 92 ? -3.531 19.375 -5.797 1 98.19 92 ALA B O 1
ATOM 2509 N N . VAL B 1 93 ? -5.5 18.547 -6.477 1 98.5 93 VAL B N 1
ATOM 2510 C CA . VAL B 1 93 ? -5 17.203 -6.699 1 98.5 93 VAL B CA 1
ATOM 2511 C C . VAL B 1 93 ? -3.939 17.219 -7.797 1 98.5 93 VAL B C 1
ATOM 2513 O O . VAL B 1 93 ? -2.955 16.484 -7.73 1 98.5 93 VAL B O 1
ATOM 2516 N N . LYS B 1 94 ? -4.18 18.031 -8.781 1 98.38 94 LYS B N 1
ATOM 2517 C CA . LYS B 1 94 ? -3.172 18.172 -9.828 1 98.38 94 LYS B CA 1
ATOM 2518 C C . LYS B 1 94 ? -1.86 18.719 -9.266 1 98.38 94 LYS B C 1
ATOM 2520 O O . LYS B 1 94 ? -0.784 18.219 -9.594 1 98.38 94 LYS B O 1
ATOM 2525 N N . ALA B 1 95 ? -1.986 19.75 -8.453 1 98.56 95 ALA B N 1
ATOM 2526 C CA . ALA B 1 95 ? -0.801 20.328 -7.832 1 98.56 95 ALA B CA 1
ATOM 2527 C C . ALA B 1 95 ? -0.1 19.328 -6.922 1 98.56 95 ALA B C 1
ATOM 2529 O O . ALA B 1 95 ? 1.118 19.156 -7 1 98.56 95 ALA B O 1
ATOM 2530 N N . TRP B 1 96 ? -0.834 18.641 -6.09 1 98.56 96 TRP B N 1
ATOM 2531 C CA . TRP B 1 96 ? -0.254 17.625 -5.199 1 98.56 96 TRP B CA 1
ATOM 2532 C C . TRP B 1 96 ? 0.323 16.469 -5.996 1 98.56 96 TRP B C 1
ATOM 2534 O O . TRP B 1 96 ? 1.327 15.875 -5.598 1 98.56 96 TRP B O 1
ATOM 2544 N N . GLY B 1 97 ? -0.317 16.141 -7.09 1 98.38 97 GLY B N 1
ATOM 2545 C CA . GLY B 1 97 ? 0.24 15.141 -7.98 1 98.38 97 GLY B CA 1
ATOM 2546 C C . GLY B 1 97 ? 1.61 15.508 -8.516 1 98.38 97 GLY B C 1
ATOM 2547 O O . GLY B 1 97 ? 2.51 14.672 -8.57 1 98.38 97 GLY B O 1
ATOM 2548 N N . THR B 1 98 ? 1.719 16.766 -8.961 1 98.06 98 THR B N 1
ATOM 2549 C CA . THR B 1 98 ? 3.018 17.25 -9.414 1 98.06 98 THR B CA 1
ATOM 2550 C C . THR B 1 98 ? 4.035 17.203 -8.273 1 98.06 98 THR B C 1
ATOM 2552 O O . THR B 1 98 ? 5.176 16.766 -8.469 1 98.06 98 THR B O 1
ATOM 2555 N N . CYS B 1 99 ? 3.609 17.609 -7.105 1 97.69 99 CYS B N 1
ATOM 2556 C CA . CYS B 1 99 ? 4.441 17.562 -5.906 1 97.69 99 CYS B CA 1
ATOM 2557 C C . CYS B 1 99 ? 4.98 16.156 -5.676 1 97.69 99 CYS B C 1
ATOM 2559 O O . CYS B 1 99 ? 6.184 15.969 -5.48 1 97.69 99 CYS B O 1
ATOM 2561 N N . ALA B 1 100 ? 4.156 15.172 -5.766 1 97.56 100 ALA B N 1
ATOM 2562 C CA . ALA B 1 100 ? 4.52 13.781 -5.504 1 97.56 100 ALA B CA 1
ATOM 2563 C C . ALA B 1 100 ? 5.434 13.242 -6.602 1 97.56 100 ALA B C 1
ATOM 2565 O O . ALA B 1 100 ? 6.23 12.336 -6.359 1 97.56 100 ALA B O 1
ATOM 2566 N N . GLY B 1 101 ? 5.328 13.797 -7.77 1 96.5 101 GLY B N 1
ATOM 2567 C CA . GLY B 1 101 ? 6.066 13.297 -8.922 1 96.5 101 GLY B CA 1
ATOM 2568 C C . GLY B 1 101 ? 7.492 13.805 -8.984 1 96.5 101 GLY B C 1
ATOM 2569 O O . GLY B 1 101 ? 8.312 13.273 -9.727 1 96.5 101 GLY B O 1
ATOM 2570 N N . LEU B 1 102 ? 7.758 14.812 -8.234 1 95.06 102 LEU B N 1
ATOM 2571 C CA . LEU B 1 102 ? 9.094 15.391 -8.242 1 95.06 102 LEU B CA 1
ATOM 2572 C C . LEU B 1 102 ? 10.062 14.531 -7.434 1 95.06 102 LEU B C 1
ATOM 2574 O O . LEU B 1 102 ? 9.977 14.484 -6.203 1 95.06 102 LEU B O 1
ATOM 2578 N N . THR B 1 103 ? 10.906 13.828 -8.047 1 86.62 103 THR B N 1
ATOM 2579 C CA . THR B 1 103 ? 11.766 12.812 -7.453 1 86.62 103 THR B CA 1
ATOM 2580 C C . THR B 1 103 ? 12.984 13.453 -6.801 1 86.62 103 THR B C 1
ATOM 2582 O O . THR B 1 103 ? 13.672 12.82 -5.996 1 86.62 103 THR B O 1
ATOM 2585 N N . GLY B 1 104 ? 13.297 14.672 -7.215 1 85.62 104 GLY B N 1
ATOM 2586 C CA . GLY B 1 104 ? 14.422 15.375 -6.609 1 85.62 104 GLY B CA 1
ATOM 2587 C C . GLY B 1 104 ? 14.109 15.914 -5.23 1 85.62 104 GLY B C 1
ATOM 2588 O O . GLY B 1 104 ? 15.008 16.328 -4.5 1 85.62 104 GLY B O 1
ATOM 2589 N N . GLY B 1 105 ? 12.906 15.883 -4.801 1 85.44 105 GLY B N 1
ATOM 2590 C CA . GLY B 1 105 ? 12.492 16.375 -3.496 1 85.44 105 GLY B CA 1
ATOM 2591 C C . GLY B 1 105 ? 12.445 15.297 -2.434 1 85.44 105 GLY B C 1
ATOM 2592 O O . GLY B 1 105 ? 13.047 14.234 -2.598 1 85.44 105 GLY B O 1
ATOM 2593 N N . TRP B 1 106 ? 11.836 15.68 -1.319 1 91.5 106 TRP B N 1
ATOM 2594 C CA . TRP B 1 106 ? 11.711 14.773 -0.186 1 91.5 106 TRP B CA 1
ATOM 2595 C C . TRP B 1 106 ? 10.594 13.758 -0.421 1 91.5 106 TRP B C 1
ATOM 2597 O O . TRP B 1 106 ? 9.445 14.141 -0.666 1 91.5 106 TRP B O 1
ATOM 2607 N N . ALA B 1 107 ? 10.922 12.492 -0.34 1 94.06 107 ALA B N 1
ATOM 2608 C CA . ALA B 1 107 ? 9.945 11.43 -0.567 1 94.06 107 ALA B CA 1
ATOM 2609 C C . ALA B 1 107 ? 8.781 11.531 0.412 1 94.06 107 ALA B C 1
ATOM 2611 O O . ALA B 1 107 ? 7.629 11.32 0.036 1 94.06 107 ALA B O 1
ATOM 2612 N N . GLU B 1 108 ? 9.086 11.852 1.615 1 93.94 108 GLU B N 1
ATOM 2613 C CA . GLU B 1 108 ? 8.047 11.984 2.637 1 93.94 108 GLU B CA 1
ATOM 2614 C C . GLU B 1 108 ? 7.039 13.062 2.262 1 93.94 108 GLU B C 1
ATOM 2616 O O . GLU B 1 108 ? 5.836 12.891 2.451 1 93.94 108 GLU B O 1
ATOM 2621 N N . GLU B 1 109 ? 7.551 14.156 1.772 1 94.44 109 GLU B N 1
ATOM 2622 C CA . GLU B 1 109 ? 6.66 15.234 1.358 1 94.44 109 GLU B CA 1
ATOM 2623 C C . GLU B 1 109 ? 5.793 14.812 0.176 1 94.44 109 GLU B C 1
ATOM 2625 O O . GLU B 1 109 ? 4.617 15.164 0.106 1 94.44 109 GLU B O 1
ATOM 2630 N N . GLY B 1 110 ? 6.395 14.133 -0.737 1 96.25 110 GLY B N 1
ATOM 2631 C CA . GLY B 1 110 ? 5.617 13.609 -1.849 1 96.25 110 GLY B CA 1
ATOM 2632 C C . GLY B 1 110 ? 4.496 12.68 -1.41 1 96.25 110 GLY B C 1
ATOM 2633 O O . GLY B 1 110 ? 3.373 12.781 -1.909 1 96.25 110 GLY B O 1
ATOM 2634 N N . ALA B 1 111 ? 4.781 11.82 -0.498 1 97.56 111 ALA B N 1
ATOM 2635 C CA . ALA B 1 111 ? 3.77 10.914 0.041 1 97.56 111 ALA B CA 1
ATOM 2636 C C . ALA B 1 111 ? 2.66 11.688 0.745 1 97.56 111 ALA B C 1
ATOM 2638 O O . ALA B 1 111 ? 1.479 11.367 0.596 1 97.56 111 ALA B O 1
ATOM 2639 N N . TRP B 1 112 ? 3.049 12.688 1.457 1 96.81 112 TRP B N 1
ATOM 2640 C CA . TRP B 1 112 ? 2.08 13.5 2.18 1 96.81 112 TRP B CA 1
ATOM 2641 C C . TRP B 1 112 ? 1.158 14.234 1.211 1 96.81 112 TRP B C 1
ATOM 2643 O O . TRP B 1 112 ? -0.037 14.383 1.475 1 96.81 112 TRP B O 1
ATOM 2653 N N . CYS B 1 113 ? 1.73 14.719 0.11 1 97.81 113 CYS B N 1
ATOM 2654 C CA . CYS B 1 113 ? 0.921 15.336 -0.932 1 97.81 113 CYS B CA 1
ATOM 2655 C C . CYS B 1 113 ? -0.183 14.398 -1.398 1 97.81 113 CYS B C 1
ATOM 2657 O O . CYS B 1 113 ? -1.324 14.812 -1.591 1 97.81 113 CYS B O 1
ATOM 2659 N N . MET B 1 114 ? 0.103 13.156 -1.469 1 98.56 114 MET B N 1
ATOM 2660 C CA . MET B 1 114 ? -0.881 12.18 -1.936 1 98.56 114 MET B CA 1
ATOM 2661 C C . MET B 1 114 ? -1.916 11.891 -0.854 1 98.56 114 MET B C 1
ATOM 2663 O O . MET B 1 114 ? -3.08 11.625 -1.158 1 98.56 114 MET B O 1
ATOM 2667 N N . TYR B 1 115 ? -1.512 11.992 0.413 1 98.5 115 TYR B N 1
ATOM 2668 C CA . TYR B 1 115 ? -2.475 11.914 1.506 1 98.5 115 TYR B CA 1
ATOM 2669 C C . TYR B 1 115 ? -3.516 13.016 1.396 1 98.5 115 TYR B C 1
ATOM 2671 O O . TYR B 1 115 ? -4.719 12.758 1.487 1 98.5 115 TYR B O 1
ATOM 2679 N N . ARG B 1 116 ? -3.021 14.164 1.13 1 98.19 116 ARG B N 1
ATOM 2680 C CA . ARG B 1 116 ? -3.918 15.305 0.983 1 98.19 116 ARG B CA 1
ATOM 2681 C C . ARG B 1 116 ? -4.844 15.125 -0.215 1 98.19 116 ARG B C 1
ATOM 2683 O O . ARG B 1 116 ? -6.027 15.461 -0.146 1 98.19 116 ARG B O 1
ATOM 2690 N N . ALA B 1 117 ? -4.281 14.641 -1.266 1 98.62 117 ALA B N 1
ATOM 2691 C CA . ALA B 1 117 ? -5.09 14.383 -2.455 1 98.62 117 ALA B CA 1
ATOM 2692 C C . ALA B 1 117 ? -6.211 13.391 -2.15 1 98.62 117 ALA B C 1
ATOM 2694 O O . ALA B 1 117 ? -7.344 13.57 -2.605 1 98.62 117 ALA B O 1
ATOM 2695 N N . ALA B 1 118 ? -5.898 12.383 -1.368 1 98.69 118 ALA B N 1
ATOM 2696 C CA . ALA B 1 118 ? -6.887 11.367 -1.017 1 98.69 118 ALA B CA 1
ATOM 2697 C C . ALA B 1 118 ? -8.008 11.961 -0.174 1 98.69 118 ALA B C 1
ATOM 2699 O O . ALA B 1 118 ? -9.18 11.641 -0.372 1 98.69 118 ALA B O 1
ATOM 2700 N N . VAL B 1 119 ? -7.633 12.789 0.717 1 97.06 119 VAL B N 1
ATOM 2701 C CA . VAL B 1 119 ? -8.625 13.453 1.557 1 97.06 119 VAL B CA 1
ATOM 2702 C C . VAL B 1 119 ? -9.57 14.281 0.686 1 97.06 119 VAL B C 1
ATOM 2704 O O . VAL B 1 119 ? -10.789 14.25 0.883 1 97.06 119 VAL B O 1
ATOM 2707 N N . CYS B 1 120 ? -9.023 14.977 -0.262 1 96.56 120 CYS B N 1
ATOM 2708 C CA . CYS B 1 120 ? -9.828 15.773 -1.182 1 96.56 120 CYS B CA 1
ATOM 2709 C C . CYS B 1 120 ? -10.797 14.898 -1.962 1 96.56 120 CYS B C 1
ATOM 2711 O O . CYS B 1 120 ? -11.984 15.203 -2.053 1 96.56 120 CYS B O 1
ATOM 2713 N N . HIS B 1 121 ? -10.344 13.781 -2.531 1 97.5 121 HIS B N 1
ATOM 2714 C CA . HIS B 1 121 ? -11.188 12.844 -3.262 1 97.5 121 HIS B CA 1
ATOM 2715 C C . HIS B 1 121 ? -12.312 12.312 -2.379 1 97.5 121 HIS B C 1
ATOM 2717 O O . HIS B 1 121 ? -13.438 12.133 -2.844 1 97.5 121 HIS B O 1
ATOM 2723 N N . SER B 1 122 ? -11.969 12.133 -1.132 1 96.94 122 SER B N 1
ATOM 2724 C CA . SER B 1 122 ? -12.914 11.523 -0.204 1 96.94 122 SER B CA 1
ATOM 2725 C C . SER B 1 122 ? -14.086 12.453 0.092 1 96.94 122 SER B C 1
ATOM 2727 O O . SER B 1 122 ? -15.203 11.992 0.342 1 96.94 122 SER B O 1
ATOM 2729 N N . ARG B 1 123 ? -13.844 13.727 0.049 1 94.81 123 ARG B N 1
ATOM 2730 C CA . ARG B 1 123 ? -14.914 14.695 0.281 1 94.81 123 ARG B CA 1
ATOM 2731 C C . ARG B 1 123 ? -16 14.57 -0.779 1 94.81 123 ARG B C 1
ATOM 2733 O O . ARG B 1 123 ? -17.172 14.828 -0.504 1 94.81 123 ARG B O 1
ATOM 2740 N N . SER B 1 124 ? -15.648 14.188 -1.951 1 94.56 124 SER B N 1
ATOM 2741 C CA . SER B 1 124 ? -16.594 13.977 -3.041 1 94.56 124 SER B CA 1
ATOM 2742 C C . SER B 1 124 ? -16.953 12.508 -3.189 1 94.56 124 SER B C 1
ATOM 2744 O O . SER B 1 124 ? -17.484 12.094 -4.223 1 94.56 124 SER B O 1
ATOM 2746 N N . LYS B 1 125 ? -16.531 11.672 -2.287 1 96.94 125 LYS B N 1
ATOM 2747 C CA . LYS B 1 125 ? -16.828 10.25 -2.217 1 96.94 125 LYS B CA 1
ATOM 2748 C C . LYS B 1 125 ? -16.266 9.508 -3.424 1 96.94 125 LYS B C 1
ATOM 2750 O O . LYS B 1 125 ? -16.859 8.539 -3.906 1 96.94 125 LYS B O 1
ATOM 2755 N N . GLU B 1 126 ? -15.25 10.117 -3.961 1 97.69 126 GLU B N 1
ATOM 2756 C CA . GLU B 1 126 ? -14.492 9.422 -4.996 1 97.69 126 GLU B CA 1
ATOM 2757 C C . GLU B 1 126 ? -13.523 8.406 -4.383 1 97.69 126 GLU B C 1
ATOM 2759 O O . GLU B 1 126 ? -12.305 8.594 -4.438 1 97.69 126 GLU B O 1
ATOM 2764 N N . TRP B 1 127 ? -14.016 7.281 -4.012 1 97.94 127 TRP B N 1
ATOM 2765 C CA . TRP B 1 127 ? -13.297 6.336 -3.158 1 97.94 127 TRP B CA 1
ATOM 2766 C C . TRP B 1 127 ? -12.164 5.668 -3.926 1 97.94 127 TRP B C 1
ATOM 2768 O O . TRP B 1 127 ? -11.055 5.523 -3.402 1 97.94 127 TRP B O 1
ATOM 2778 N N . ASP B 1 128 ? -12.375 5.324 -5.141 1 96.94 128 ASP B N 1
ATOM 2779 C CA . ASP B 1 128 ? -11.328 4.664 -5.914 1 96.94 128 ASP B CA 1
ATOM 2780 C C . ASP B 1 128 ? -10.148 5.605 -6.164 1 96.94 128 ASP B C 1
ATOM 2782 O O . ASP B 1 128 ? -8.992 5.203 -6.066 1 96.94 128 ASP B O 1
ATOM 2786 N N . ALA B 1 129 ? -10.508 6.816 -6.48 1 98 129 ALA B N 1
ATOM 2787 C CA . ALA B 1 129 ? -9.461 7.812 -6.688 1 98 129 ALA B CA 1
ATOM 2788 C C . ALA B 1 129 ? -8.672 8.055 -5.406 1 98 129 ALA B C 1
ATOM 2790 O O . ALA B 1 129 ? -7.449 8.242 -5.449 1 98 129 ALA B O 1
ATOM 2791 N N . ALA B 1 130 ? -9.352 8.055 -4.32 1 98.69 130 ALA B N 1
ATOM 2792 C CA . ALA B 1 130 ? -8.688 8.234 -3.029 1 98.69 130 ALA B CA 1
ATOM 2793 C C . ALA B 1 130 ? -7.715 7.09 -2.752 1 98.69 130 ALA B C 1
ATOM 2795 O O . ALA B 1 130 ? -6.57 7.328 -2.367 1 98.69 130 ALA B O 1
ATOM 2796 N N . LEU B 1 131 ? -8.133 5.895 -2.996 1 98.69 131 LEU B N 1
ATOM 2797 C CA . LEU B 1 131 ? -7.285 4.734 -2.768 1 98.69 131 LEU B CA 1
ATOM 2798 C C . LEU B 1 131 ? -6.062 4.766 -3.676 1 98.69 131 LEU B C 1
ATOM 2800 O O . LEU B 1 131 ? -4.949 4.457 -3.24 1 98.69 131 LEU B O 1
ATOM 2804 N N . GLN B 1 132 ? -6.316 5.16 -4.852 1 98.12 132 GLN B N 1
ATOM 2805 C CA . GLN B 1 132 ? -5.211 5.238 -5.801 1 98.12 132 GLN B CA 1
ATOM 2806 C C . GLN B 1 132 ? -4.195 6.293 -5.375 1 98.12 132 GLN B C 1
ATOM 2808 O O . GLN B 1 132 ? -2.986 6.098 -5.523 1 98.12 132 GLN B O 1
ATOM 2813 N N . ALA B 1 133 ? -4.691 7.375 -4.91 1 98.75 133 ALA B N 1
ATOM 2814 C CA . ALA B 1 133 ? -3.793 8.414 -4.414 1 98.75 133 ALA B CA 1
ATOM 2815 C C . ALA B 1 133 ? -2.967 7.902 -3.236 1 98.75 133 ALA B C 1
ATOM 2817 O O . ALA B 1 133 ? -1.758 8.133 -3.172 1 98.75 133 ALA B O 1
ATOM 2818 N N . LEU B 1 134 ? -3.594 7.199 -2.373 1 98.88 134 LEU B N 1
ATOM 2819 C CA . LEU B 1 134 ? -2.902 6.672 -1.201 1 98.88 134 LEU B CA 1
ATOM 2820 C C . LEU B 1 134 ? -1.86 5.637 -1.604 1 98.88 134 LEU B C 1
ATOM 2822 O O . LEU B 1 134 ? -0.744 5.633 -1.08 1 98.88 134 LEU B O 1
ATOM 2826 N N . ALA B 1 135 ? -2.193 4.844 -2.531 1 98.69 135 ALA B N 1
ATOM 2827 C CA . ALA B 1 135 ? -1.258 3.848 -3.049 1 98.69 135 ALA B CA 1
ATOM 2828 C C . ALA B 1 135 ? -0.054 4.516 -3.707 1 98.69 135 ALA B C 1
ATOM 2830 O O . ALA B 1 135 ? 1.085 4.082 -3.52 1 98.69 135 ALA B O 1
ATOM 2831 N N . ARG B 1 136 ? -0.346 5.5 -4.48 1 97.94 136 ARG B N 1
ATOM 2832 C CA . ARG B 1 136 ? 0.74 6.258 -5.09 1 97.94 136 ARG B CA 1
ATOM 2833 C C . ARG B 1 136 ? 1.65 6.863 -4.023 1 97.94 136 ARG B C 1
ATOM 2835 O O . ARG B 1 136 ? 2.871 6.906 -4.195 1 97.94 136 ARG B O 1
ATOM 2842 N N . GLY B 1 137 ? 1.06 7.312 -2.975 1 98.56 137 GLY B N 1
ATOM 2843 C CA . GLY B 1 137 ? 1.85 7.824 -1.866 1 98.56 137 GLY B CA 1
ATOM 2844 C C . GLY B 1 137 ? 2.76 6.777 -1.251 1 98.56 137 GLY B C 1
ATOM 2845 O O . GLY B 1 137 ? 3.916 7.062 -0.931 1 98.56 137 GLY B O 1
ATOM 2846 N N . MET B 1 138 ? 2.266 5.59 -1.14 1 98.62 138 MET B N 1
ATOM 2847 C CA . MET B 1 138 ? 3.051 4.508 -0.555 1 98.62 138 MET B CA 1
ATOM 2848 C C . MET B 1 138 ? 4.234 4.152 -1.447 1 98.62 138 MET B C 1
ATOM 2850 O O . MET B 1 138 ? 5.285 3.738 -0.955 1 98.62 138 MET B O 1
ATOM 2854 N N . CYS B 1 139 ? 4.055 4.355 -2.744 1 98 139 CYS B N 1
ATOM 2855 C CA . CYS B 1 139 ? 5.176 4.137 -3.654 1 98 139 CYS B CA 1
ATOM 2856 C C . CYS B 1 139 ? 6.285 5.152 -3.41 1 98 139 CYS B C 1
ATOM 2858 O O . CYS B 1 139 ? 7.465 4.844 -3.578 1 98 139 CYS B O 1
ATOM 2860 N N . ARG B 1 140 ? 5.863 6.328 -2.984 1 96.81 140 ARG B N 1
ATOM 2861 C CA . ARG B 1 140 ? 6.832 7.387 -2.715 1 96.81 140 ARG B CA 1
ATOM 2862 C C . ARG B 1 140 ? 7.516 7.172 -1.369 1 96.81 140 ARG B C 1
ATOM 2864 O O . ARG B 1 140 ? 8.719 7.383 -1.239 1 96.81 140 ARG B O 1
ATOM 2871 N N . HIS B 1 141 ? 6.766 6.828 -0.423 1 96.69 141 HIS B N 1
ATOM 2872 C CA . HIS B 1 141 ? 7.266 6.582 0.925 1 96.69 141 HIS B CA 1
ATOM 2873 C C . HIS B 1 141 ? 6.305 5.695 1.715 1 96.69 141 HIS B C 1
ATOM 2875 O O . HIS B 1 141 ? 5.332 6.188 2.287 1 96.69 141 HIS B O 1
ATOM 2881 N N . PRO B 1 142 ? 6.641 4.406 1.837 1 97.94 142 PRO B N 1
ATOM 2882 C CA . PRO B 1 142 ? 5.699 3.461 2.443 1 97.94 142 PRO B CA 1
ATOM 2883 C C . PRO B 1 142 ? 5.699 3.525 3.969 1 97.94 142 PRO B C 1
ATOM 2885 O O . PRO B 1 142 ? 4.91 2.838 4.621 1 97.94 142 PRO B O 1
ATOM 2888 N N . GLY B 1 143 ? 6.465 4.363 4.582 1 97.38 143 GLY B N 1
ATOM 2889 C CA . GLY B 1 143 ? 6.633 4.363 6.027 1 97.38 143 GLY B CA 1
ATOM 2890 C C . GLY B 1 143 ? 5.629 5.242 6.746 1 97.38 143 GLY B C 1
ATOM 2891 O O . GLY B 1 143 ? 5.707 5.414 7.965 1 97.38 143 GLY B O 1
ATOM 2892 N N . LEU B 1 144 ? 4.668 5.805 6.02 1 97.62 144 LEU B N 1
ATOM 2893 C CA . LEU B 1 144 ? 3.65 6.652 6.633 1 97.62 144 LEU B CA 1
ATOM 2894 C C . LEU B 1 144 ? 2.402 5.84 6.973 1 97.62 144 LEU B C 1
ATOM 2896 O O . LEU B 1 144 ? 1.618 5.5 6.082 1 97.62 144 LEU B O 1
ATOM 2900 N N . PRO B 1 145 ? 2.18 5.598 8.289 1 98.38 145 PRO B N 1
ATOM 2901 C CA . PRO B 1 145 ? 0.995 4.812 8.641 1 98.38 145 PRO B CA 1
ATOM 2902 C C . PRO B 1 145 ? -0.311 5.516 8.281 1 98.38 145 PRO B C 1
ATOM 2904 O O . PRO B 1 145 ? -1.353 4.867 8.156 1 98.38 145 PRO B O 1
ATOM 2907 N N . GLU B 1 146 ? -0.258 6.832 8.117 1 98.31 146 GLU B N 1
ATOM 2908 C CA . GLU B 1 146 ? -1.432 7.625 7.762 1 98.31 146 GLU B CA 1
ATOM 2909 C C . GLU B 1 146 ? -2.016 7.168 6.426 1 98.31 146 GLU B C 1
ATOM 2911 O O . GLU B 1 146 ? -3.229 7.242 6.215 1 98.31 146 GLU B O 1
ATOM 2916 N N . LEU B 1 147 ? -1.122 6.688 5.551 1 98.75 147 LEU B N 1
ATOM 2917 C CA . LEU B 1 147 ? -1.573 6.32 4.215 1 98.75 147 LEU B CA 1
ATOM 2918 C C . LEU B 1 147 ? -2.426 5.055 4.254 1 98.75 147 LEU B C 1
ATOM 2920 O O . LEU B 1 147 ? -3.594 5.074 3.859 1 98.75 147 LEU B O 1
ATOM 2924 N N . PRO B 1 148 ? -1.946 3.957 4.793 1 98.94 148 PRO B N 1
ATOM 2925 C CA . PRO B 1 148 ? -2.838 2.799 4.863 1 98.94 148 PRO B CA 1
ATOM 2926 C C . PRO B 1 148 ? -3.979 2.992 5.859 1 98.94 148 PRO B C 1
ATOM 2928 O O . PRO B 1 148 ? -5.047 2.393 5.707 1 98.94 148 PRO B O 1
ATOM 2931 N N . TRP B 1 149 ? -3.846 3.834 6.867 1 98.88 149 TRP B N 1
ATOM 2932 C CA . TRP B 1 149 ? -4.965 4.148 7.75 1 98.88 149 TRP B CA 1
ATOM 2933 C C . TRP B 1 149 ? -6.117 4.77 6.965 1 98.88 149 TRP B C 1
ATOM 2935 O O . TRP B 1 149 ? -7.262 4.312 7.062 1 98.88 149 TRP B O 1
ATOM 2945 N N . TYR B 1 150 ? -5.762 5.773 6.238 1 98.88 150 TYR B N 1
ATOM 2946 C CA . TYR B 1 150 ? -6.812 6.449 5.488 1 98.88 150 TYR B CA 1
ATOM 2947 C C . TYR B 1 150 ? -7.391 5.535 4.414 1 98.88 150 TYR B C 1
ATOM 2949 O O . TYR B 1 150 ? -8.586 5.605 4.105 1 98.88 150 TYR B O 1
ATOM 2957 N N . ALA B 1 151 ? -6.543 4.668 3.844 1 98.94 151 ALA B N 1
ATOM 2958 C CA . ALA B 1 151 ? -7.043 3.68 2.889 1 98.94 151 ALA B CA 1
ATOM 2959 C C . ALA B 1 151 ? -8.086 2.771 3.535 1 98.94 151 ALA B C 1
ATOM 2961 O O . ALA B 1 151 ? -9.102 2.441 2.914 1 98.94 151 ALA B O 1
ATOM 2962 N N . GLY B 1 152 ? -7.781 2.371 4.773 1 98.94 152 GLY B N 1
ATOM 2963 C CA . GLY B 1 152 ? -8.766 1.587 5.504 1 98.94 152 GLY B CA 1
ATOM 2964 C C . GLY B 1 152 ? -10.078 2.324 5.719 1 98.94 152 GLY B C 1
ATOM 2965 O O . GLY B 1 152 ? -11.156 1.749 5.547 1 98.94 152 GLY B O 1
ATOM 2966 N N . TRP B 1 153 ? -9.953 3.555 6.059 1 98.81 153 TRP B N 1
ATOM 2967 C CA . TRP B 1 153 ? -11.148 4.375 6.25 1 98.81 153 TRP B CA 1
ATOM 2968 C C . TRP B 1 153 ? -11.938 4.496 4.949 1 98.81 153 TRP B C 1
ATOM 2970 O O . TRP B 1 153 ? -13.164 4.355 4.941 1 98.81 153 TRP B O 1
ATOM 2980 N N . VAL B 1 154 ? -11.242 4.773 3.885 1 98.75 154 VAL B N 1
ATOM 2981 C CA . VAL B 1 154 ? -11.852 4.898 2.566 1 98.75 154 VAL B CA 1
ATOM 2982 C C . VAL B 1 154 ? -12.562 3.6 2.201 1 98.75 154 VAL B C 1
ATOM 2984 O O . VAL B 1 154 ? -13.711 3.621 1.738 1 98.75 154 VAL B O 1
ATOM 2987 N N . ALA B 1 155 ? -11.898 2.482 2.443 1 98.75 155 ALA B N 1
ATOM 2988 C CA . ALA B 1 155 ? -12.5 1.183 2.15 1 98.75 155 ALA B CA 1
ATOM 2989 C C . ALA B 1 155 ? -13.75 0.958 2.988 1 98.75 155 ALA B C 1
ATOM 2991 O O . ALA B 1 155 ? -14.758 0.452 2.486 1 98.75 155 ALA B O 1
ATOM 2992 N N . TYR B 1 156 ? -13.695 1.329 4.211 1 98.75 156 TYR B N 1
ATOM 2993 C CA . TYR B 1 156 ? -14.852 1.195 5.09 1 98.75 156 TYR B CA 1
ATOM 2994 C C . TYR B 1 156 ? -16.031 2.02 4.574 1 98.75 156 TYR B C 1
ATOM 2996 O O . TYR B 1 156 ? -17.156 1.53 4.512 1 98.75 156 TYR B O 1
ATOM 3004 N N . GLN B 1 157 ? -15.711 3.26 4.184 1 98.56 157 GLN B N 1
ATOM 3005 C CA . GLN B 1 157 ? -16.734 4.152 3.666 1 98.56 157 GLN B CA 1
ATOM 3006 C C . GLN B 1 157 ? -17.344 3.598 2.383 1 98.56 157 GLN B C 1
ATOM 3008 O O . GLN B 1 157 ? -18.547 3.777 2.129 1 98.56 157 GLN B O 1
ATOM 3013 N N . ALA B 1 158 ? -16.578 2.914 1.665 1 97.62 158 ALA B N 1
ATOM 3014 C CA . ALA B 1 158 ? -17.016 2.344 0.395 1 97.62 158 ALA B CA 1
ATOM 3015 C C . ALA B 1 158 ? -17.75 1.021 0.61 1 97.62 158 ALA B C 1
ATOM 3017 O O . ALA B 1 158 ? -18.172 0.373 -0.351 1 97.62 158 ALA B O 1
ATOM 3018 N N . GLY B 1 159 ? -17.812 0.535 1.802 1 97.81 159 GLY B N 1
ATOM 3019 C CA . GLY B 1 159 ? -18.5 -0.708 2.113 1 97.81 159 GLY B CA 1
ATOM 3020 C C . GLY B 1 159 ? -17.625 -1.936 1.935 1 97.81 159 GLY B C 1
ATOM 3021 O O . GLY B 1 159 ? -18.109 -3.064 1.979 1 97.81 159 GLY B O 1
ATOM 3022 N N . ARG B 1 160 ? -16.406 -1.73 1.691 1 97.31 160 ARG B N 1
ATOM 3023 C CA . ARG B 1 160 ? -15.438 -2.814 1.524 1 97.31 160 ARG B CA 1
ATOM 3024 C C . ARG B 1 160 ? -14.781 -3.168 2.854 1 97.31 160 ARG B C 1
ATOM 3026 O O . ARG B 1 160 ? -13.57 -2.973 3.023 1 97.31 160 ARG B O 1
ATOM 3033 N N . HIS B 1 161 ? -15.461 -3.895 3.691 1 98.5 161 HIS B N 1
ATOM 3034 C CA . HIS B 1 161 ? -15.086 -4.043 5.09 1 98.5 161 HIS B CA 1
ATOM 3035 C C . HIS B 1 161 ? -13.922 -5.016 5.246 1 98.5 161 HIS B C 1
ATOM 3037 O O . HIS B 1 161 ? -13.047 -4.812 6.094 1 98.5 161 HIS B O 1
ATOM 3043 N N . ARG B 1 162 ? -13.852 -6.031 4.484 1 97.81 162 ARG B N 1
ATOM 3044 C CA . ARG B 1 162 ? -12.727 -6.957 4.555 1 97.81 162 ARG B CA 1
ATOM 3045 C C . ARG B 1 162 ? -11.43 -6.27 4.156 1 97.81 162 ARG B C 1
ATOM 3047 O O . ARG B 1 162 ? -10.383 -6.5 4.773 1 97.81 162 ARG B O 1
ATOM 3054 N N . GLU B 1 163 ? -11.516 -5.449 3.125 1 98 163 GLU B N 1
ATOM 3055 C CA . GLU B 1 163 ? -10.344 -4.691 2.699 1 98 163 GLU B CA 1
ATOM 3056 C C . GLU B 1 163 ? -9.906 -3.697 3.773 1 98 163 GLU B C 1
ATOM 3058 O O . GLU B 1 163 ? -8.711 -3.48 3.979 1 98 163 GLU B O 1
ATOM 3063 N N . ALA B 1 164 ? -10.883 -3.109 4.398 1 98.88 164 ALA B N 1
ATOM 3064 C CA . ALA B 1 164 ? -10.578 -2.174 5.48 1 98.88 164 ALA B CA 1
ATOM 3065 C C . ALA B 1 164 ? -9.773 -2.852 6.582 1 98.88 164 ALA B C 1
ATOM 3067 O O . ALA B 1 164 ? -8.867 -2.248 7.16 1 98.88 164 ALA B O 1
ATOM 3068 N N . VAL B 1 165 ? -10.078 -4.074 6.82 1 98.88 165 VAL B N 1
ATOM 3069 C CA . VAL B 1 165 ? -9.344 -4.84 7.828 1 98.88 165 VAL B CA 1
ATOM 3070 C C . VAL B 1 165 ? -7.891 -5.004 7.398 1 98.88 165 VAL B C 1
ATOM 3072 O O . VAL B 1 165 ? -6.973 -4.781 8.195 1 98.88 165 VAL B O 1
ATOM 3075 N N . ALA B 1 166 ? -7.688 -5.32 6.207 1 98.81 166 ALA B N 1
ATOM 3076 C CA . ALA B 1 166 ? -6.332 -5.527 5.707 1 98.81 166 ALA B CA 1
ATOM 3077 C C . ALA B 1 166 ? -5.523 -4.23 5.766 1 98.81 166 ALA B C 1
ATOM 3079 O O . ALA B 1 166 ? -4.387 -4.223 6.246 1 98.81 166 ALA B O 1
ATOM 3080 N N . TRP B 1 167 ? -6.121 -3.166 5.27 1 98.94 167 TRP B N 1
ATOM 3081 C CA . TRP B 1 167 ? -5.453 -1.87 5.32 1 98.94 167 TRP B CA 1
ATOM 3082 C C . TRP B 1 167 ? -5.117 -1.483 6.754 1 98.94 167 TRP B C 1
ATOM 3084 O O . TRP B 1 167 ? -4.047 -0.933 7.023 1 98.94 167 TRP B O 1
ATOM 3094 N N . SER B 1 168 ? -6.027 -1.758 7.652 1 98.94 168 SER B N 1
ATOM 3095 C CA . SER B 1 168 ? -5.805 -1.424 9.055 1 98.94 168 SER B CA 1
ATOM 3096 C C . SER B 1 168 ? -4.621 -2.197 9.625 1 98.94 168 SER B C 1
ATOM 3098 O O . SER B 1 168 ? -3.801 -1.639 10.359 1 98.94 168 SER B O 1
ATOM 3100 N N . HIS B 1 169 ? -4.531 -3.42 9.281 1 98.88 169 HIS B N 1
ATOM 3101 C CA . HIS B 1 169 ? -3.414 -4.227 9.758 1 98.88 169 HIS B CA 1
ATOM 3102 C C . HIS B 1 169 ? -2.084 -3.688 9.25 1 98.88 169 HIS B C 1
ATOM 3104 O O . HIS B 1 169 ? -1.098 -3.648 9.984 1 98.88 169 HIS B O 1
ATOM 3110 N N . MET B 1 170 ? -2.07 -3.291 8.031 1 98.88 170 MET B N 1
ATOM 3111 C CA . MET B 1 170 ? -0.849 -2.703 7.484 1 98.88 170 MET B CA 1
ATOM 3112 C C . MET B 1 170 ? -0.497 -1.41 8.211 1 98.88 170 MET B C 1
ATOM 3114 O O . MET B 1 170 ? 0.669 -1.17 8.531 1 98.88 170 MET B O 1
ATOM 3118 N N . SER B 1 171 ? -1.525 -0.613 8.469 1 98.88 171 SER B N 1
ATOM 3119 C CA . SER B 1 171 ? -1.283 0.644 9.164 1 98.88 171 SER B CA 1
ATOM 3120 C C . SER B 1 171 ? -0.762 0.398 10.578 1 98.88 171 SER B C 1
ATOM 3122 O O . SER B 1 171 ? 0.147 1.092 11.039 1 98.88 171 SER B O 1
ATOM 3124 N N . ILE B 1 172 ? -1.339 -0.562 11.242 1 98.81 172 ILE B N 1
ATOM 3125 C CA . ILE B 1 172 ? -0.937 -0.898 12.602 1 98.81 172 ILE B CA 1
ATOM 3126 C C . ILE B 1 172 ? 0.526 -1.338 12.617 1 98.81 172 ILE B C 1
ATOM 3128 O O . ILE B 1 172 ? 1.286 -0.962 13.508 1 98.81 172 ILE B O 1
ATOM 3132 N N . ALA B 1 173 ? 0.959 -2.029 11.609 1 98.75 173 ALA B N 1
ATOM 3133 C CA . ALA B 1 173 ? 2.334 -2.514 11.516 1 98.75 173 ALA B CA 1
ATOM 3134 C C . ALA B 1 173 ? 3.316 -1.354 11.375 1 98.75 173 ALA B C 1
ATOM 3136 O O . ALA B 1 173 ? 4.48 -1.466 11.773 1 98.75 173 ALA B O 1
ATOM 3137 N N . LEU B 1 174 ? 2.857 -0.269 10.875 1 98.69 174 LEU B N 1
ATOM 3138 C CA . LEU B 1 174 ? 3.713 0.889 10.641 1 98.69 174 LEU B CA 1
ATOM 3139 C C . LEU B 1 174 ? 3.605 1.887 11.789 1 98.69 174 LEU B C 1
ATOM 3141 O O . LEU B 1 174 ? 4.434 2.791 11.906 1 98.69 174 LEU B O 1
ATOM 3145 N N . GLY B 1 175 ? 2.549 1.772 12.609 1 98.06 175 GLY B N 1
ATOM 3146 C CA . GLY B 1 175 ? 2.182 2.791 13.586 1 98.06 175 GLY B CA 1
ATOM 3147 C C . GLY B 1 175 ? 3.131 2.857 14.766 1 98.06 175 GLY B C 1
ATOM 3148 O O . GLY B 1 175 ? 4.043 2.039 14.883 1 98.06 175 GLY B O 1
ATOM 3149 N N . CYS B 1 176 ? 2.898 3.826 15.711 1 97 176 CYS B N 1
ATOM 3150 C CA . CYS B 1 176 ? 3.832 4.125 16.797 1 97 176 CYS B CA 1
ATOM 3151 C C . CYS B 1 176 ? 3.393 3.463 18.094 1 97 176 CYS B C 1
ATOM 3153 O O . CYS B 1 176 ? 4.082 3.561 19.109 1 97 176 CYS B O 1
ATOM 3155 N N . HIS B 1 177 ? 2.264 2.82 18.094 1 96.06 177 HIS B N 1
ATOM 3156 C CA . HIS B 1 177 ? 1.833 2.104 19.297 1 96.06 177 HIS B CA 1
ATOM 3157 C C . HIS B 1 177 ? 2.514 0.744 19.391 1 96.06 177 HIS B C 1
ATOM 3159 O O . HIS B 1 177 ? 3.193 0.458 20.391 1 96.06 177 HIS B O 1
ATOM 3165 N N . LYS B 1 178 ? 2.506 -0.038 18.328 1 94.81 178 LYS B N 1
ATOM 3166 C CA . LYS B 1 178 ? 3.094 -1.374 18.391 1 94.81 178 LYS B CA 1
ATOM 3167 C C . LYS B 1 178 ? 3.793 -1.718 17.078 1 94.81 178 LYS B C 1
ATOM 3169 O O . LYS B 1 178 ? 4.141 -2.877 16.828 1 94.81 178 LYS B O 1
ATOM 3174 N N . GLY B 1 179 ? 4.047 -0.759 16.328 1 97.06 179 GLY B N 1
ATOM 3175 C CA . GLY B 1 179 ? 4.598 -1.035 15.008 1 97.06 179 GLY B CA 1
ATOM 3176 C C . GLY B 1 179 ? 5.977 -0.434 14.805 1 97.06 179 GLY B C 1
ATOM 3177 O O . GLY B 1 179 ? 6.73 -0.251 15.758 1 97.06 179 GLY B O 1
ATOM 3178 N N . LEU B 1 180 ? 6.309 -0.192 13.578 1 97.69 180 LEU B N 1
ATOM 3179 C CA . LEU B 1 180 ? 7.633 0.217 13.125 1 97.69 180 LEU B CA 1
ATOM 3180 C C . LEU B 1 180 ? 7.961 1.624 13.617 1 97.69 180 LEU B C 1
ATOM 3182 O O . LEU B 1 180 ? 9.094 1.894 14.023 1 97.69 180 LEU B O 1
ATOM 3186 N N . CYS B 1 181 ? 7.062 2.473 13.562 1 96.75 181 CYS B N 1
ATOM 3187 C CA . CYS B 1 181 ? 7.188 3.871 13.961 1 96.75 181 CYS B CA 1
ATOM 3188 C C . CYS B 1 181 ? 8.43 4.504 13.336 1 96.75 181 CYS B C 1
ATOM 3190 O O . CYS B 1 181 ? 9.297 5.008 14.055 1 96.75 181 CYS B O 1
ATOM 3192 N N . MET B 1 182 ? 8.469 4.605 12.07 1 94.25 182 MET B N 1
ATOM 3193 C CA . MET B 1 182 ? 9.617 5.18 11.375 1 94.25 182 MET B CA 1
ATOM 3194 C C . MET B 1 182 ? 9.758 6.66 11.695 1 94.25 182 MET B C 1
ATOM 3196 O O . MET B 1 182 ? 8.766 7.383 11.781 1 94.25 182 MET B O 1
ATOM 3200 N N . GLU B 1 183 ? 10.984 7.094 11.805 1 88.69 183 GLU B N 1
ATOM 3201 C CA . GLU B 1 183 ? 11.258 8.5 12.07 1 88.69 183 GLU B CA 1
ATOM 3202 C C . GLU B 1 183 ? 10.828 9.375 10.898 1 88.69 183 GLU B C 1
ATOM 3204 O O . GLU B 1 183 ? 11.016 9.008 9.734 1 88.69 183 GLU B O 1
ATOM 3209 N N . ARG B 1 184 ? 10.297 10.492 11.352 1 84.25 184 ARG B N 1
ATOM 3210 C CA . ARG B 1 184 ? 9.766 11.43 10.367 1 84.25 184 ARG B CA 1
ATOM 3211 C C . ARG B 1 184 ? 10.219 12.852 10.656 1 84.25 184 ARG B C 1
ATOM 3213 O O . ARG B 1 184 ? 10.477 13.203 11.812 1 84.25 184 ARG B O 1
ATOM 3220 N N . ILE B 1 185 ? 10.398 13.648 9.617 1 79.69 185 ILE B N 1
ATOM 3221 C CA . ILE B 1 185 ? 10.789 15.047 9.789 1 79.69 185 ILE B CA 1
ATOM 3222 C C . ILE B 1 185 ? 9.68 15.961 9.289 1 79.69 185 ILE B C 1
ATOM 3224 O O . ILE B 1 185 ? 9.594 17.125 9.695 1 79.69 185 ILE B O 1
ATOM 3228 N N . GLY B 1 186 ? 8.727 15.43 8.609 1 81.19 186 GLY B N 1
ATOM 3229 C CA . GLY B 1 186 ? 7.738 16.281 7.965 1 81.19 186 GLY B CA 1
ATOM 3230 C C . GLY B 1 186 ? 6.371 16.203 8.617 1 81.19 186 GLY B C 1
ATOM 3231 O O . GLY B 1 186 ? 6.262 16.031 9.828 1 81.19 186 GLY B O 1
ATOM 3232 N N . PHE B 1 187 ? 5.32 16.547 7.938 1 85.75 187 PHE B N 1
ATOM 3233 C CA . PHE B 1 187 ? 3.932 16.609 8.375 1 85.75 187 PHE B CA 1
ATOM 3234 C C . PHE B 1 187 ? 3.473 15.242 8.891 1 85.75 187 PHE B C 1
ATOM 3236 O O . PHE B 1 187 ? 3.967 14.203 8.445 1 85.75 187 PHE B O 1
ATOM 3243 N N . SER B 1 188 ? 2.602 15.312 9.945 1 90.19 188 SER B N 1
ATOM 3244 C CA . SER B 1 188 ? 2.027 14.094 10.492 1 90.19 188 SER B CA 1
ATOM 3245 C C . SER B 1 188 ? 0.582 14.305 10.93 1 90.19 188 SER B C 1
ATOM 3247 O O . SER B 1 188 ? 0.149 15.445 11.125 1 90.19 188 SER B O 1
ATOM 3249 N N . HIS B 1 189 ? -0.133 13.336 10.875 1 93.75 189 HIS B N 1
ATOM 3250 C CA . HIS B 1 189 ? -1.469 13.234 11.453 1 93.75 189 HIS B CA 1
ATOM 3251 C C . HIS B 1 189 ? -1.512 12.195 12.57 1 93.75 189 HIS B C 1
ATOM 3253 O O . HIS B 1 189 ? -1.805 11.023 12.32 1 93.75 189 HIS B O 1
ATOM 3259 N N . PRO B 1 190 ? -1.409 12.633 13.789 1 93.31 190 PRO B N 1
ATOM 3260 C CA . PRO B 1 190 ? -1.097 11.742 14.906 1 93.31 190 PRO B CA 1
ATOM 3261 C C . PRO B 1 190 ? -2.1 10.594 15.055 1 93.31 190 PRO B C 1
ATOM 3263 O O . PRO B 1 190 ? -1.707 9.453 15.305 1 93.31 190 PRO B O 1
ATOM 3266 N N . PRO B 1 191 ? -3.35 10.82 14.859 1 94.5 191 PRO B N 1
ATOM 3267 C CA . PRO B 1 191 ? -4.258 9.68 14.977 1 94.5 191 PRO B CA 1
ATOM 3268 C C . PRO B 1 191 ? -3.9 8.539 14.023 1 94.5 191 PRO B C 1
ATOM 3270 O O . PRO B 1 191 ? -4.074 7.367 14.367 1 94.5 191 PRO B O 1
ATOM 3273 N N . GLY B 1 192 ? -3.377 8.891 12.891 1 96.88 192 GLY B N 1
ATOM 3274 C CA . GLY B 1 192 ? -2.996 7.875 11.922 1 96.88 192 GLY B CA 1
ATOM 3275 C C . GLY B 1 192 ? -1.811 7.039 12.375 1 96.88 192 GLY B C 1
ATOM 3276 O O . GLY B 1 192 ? -1.626 5.914 11.914 1 96.88 192 GLY B O 1
ATOM 3277 N N . LYS B 1 193 ? -1.059 7.566 13.336 1 96.62 193 LYS B N 1
ATOM 3278 C CA . LYS B 1 193 ? 0.124 6.887 13.859 1 96.62 193 LYS B CA 1
ATOM 3279 C C . LYS B 1 193 ? -0.215 6.066 15.094 1 96.62 193 LYS B C 1
ATOM 3281 O O . LYS B 1 193 ? 0.565 5.207 15.508 1 96.62 193 LYS B O 1
ATOM 3286 N N . TYR B 1 194 ? -1.396 6.375 15.664 1 97.25 194 TYR B N 1
ATOM 3287 C CA . TYR B 1 194 ? -1.721 5.781 16.953 1 97.25 194 TYR B CA 1
ATOM 3288 C C . TYR B 1 194 ? -3.08 5.094 16.906 1 97.25 194 TYR B C 1
ATOM 3290 O O . TYR B 1 194 ? -3.219 4.02 16.312 1 97.25 194 TYR B O 1
ATOM 3298 N N . GLU B 1 195 ? -4.148 5.703 17.281 1 98.06 195 GLU B N 1
ATOM 3299 C CA . GLU B 1 195 ? -5.406 5.016 17.547 1 98.06 195 GLU B CA 1
ATOM 3300 C C . GLU B 1 195 ? -6.23 4.844 16.281 1 98.06 195 GLU B C 1
ATOM 3302 O O . GLU B 1 195 ? -7.082 3.957 16.203 1 98.06 195 GLU B O 1
ATOM 3307 N N . GLY B 1 196 ? -5.98 5.641 15.281 1 98.31 196 GLY B N 1
ATOM 3308 C CA . GLY B 1 196 ? -6.797 5.68 14.078 1 98.31 196 GLY B CA 1
ATOM 3309 C C . GLY B 1 196 ? -6.988 4.316 13.445 1 98.31 196 GLY B C 1
ATOM 3310 O O . GLY B 1 196 ? -8.117 3.883 13.219 1 98.31 196 GLY B O 1
ATOM 3311 N N . PRO B 1 197 ? -5.902 3.613 13.172 1 98.75 197 PRO B N 1
ATOM 3312 C CA . PRO B 1 197 ? -6.027 2.307 12.523 1 98.75 197 PRO B CA 1
ATOM 3313 C C . PRO B 1 197 ? -6.863 1.322 13.336 1 98.75 197 PRO B C 1
ATOM 3315 O O . PRO B 1 197 ? -7.605 0.517 12.766 1 98.75 197 PRO B O 1
ATOM 3318 N N . TYR B 1 198 ? -6.812 1.379 14.625 1 98.88 198 TYR B N 1
ATOM 3319 C CA . TYR B 1 198 ? -7.602 0.493 15.477 1 98.88 198 TYR B CA 1
ATOM 3320 C C . TYR B 1 198 ? -9.078 0.869 15.438 1 98.88 198 TYR B C 1
ATOM 3322 O O . TYR B 1 198 ? -9.945 0.001 15.531 1 98.88 198 TYR B O 1
ATOM 3330 N N . ASP B 1 199 ? -9.281 2.121 15.32 1 98.81 199 ASP B N 1
ATOM 3331 C CA . ASP B 1 199 ? -10.656 2.578 15.188 1 98.81 199 ASP B CA 1
ATOM 3332 C C . ASP B 1 199 ? -11.305 2.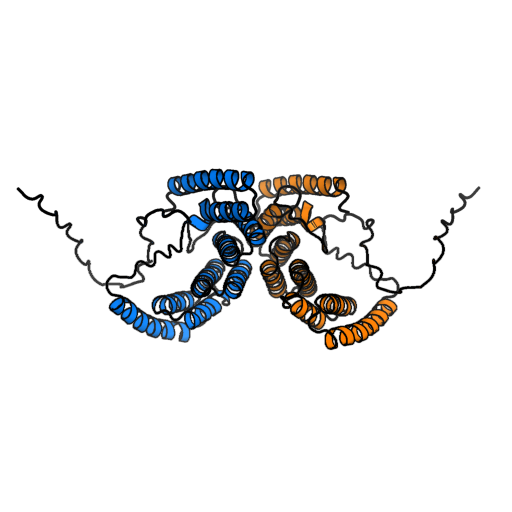012 13.922 1 98.81 199 ASP B C 1
ATOM 3334 O O . ASP B 1 199 ? -12.406 1.459 13.977 1 98.81 199 ASP B O 1
ATOM 3338 N N . VAL B 1 200 ? -10.641 2.186 12.828 1 98.81 200 VAL B N 1
ATOM 3339 C CA . VAL B 1 200 ? -11.148 1.653 11.57 1 98.81 200 VAL B CA 1
ATOM 3340 C C . VAL B 1 200 ? -11.312 0.139 11.672 1 98.81 200 VAL B C 1
ATOM 3342 O O . VAL B 1 200 ? -12.32 -0.416 11.227 1 98.81 200 VAL B O 1
ATOM 3345 N N . LEU B 1 201 ? -10.336 -0.515 12.258 1 98.88 201 LEU B N 1
ATOM 3346 C CA . LEU B 1 201 ? -10.391 -1.964 12.422 1 98.88 201 LEU B CA 1
ATOM 3347 C C . LEU B 1 201 ? -11.617 -2.379 13.227 1 98.88 201 LEU B C 1
ATOM 3349 O O . LEU B 1 201 ? -12.336 -3.305 12.836 1 98.88 201 LEU B O 1
ATOM 3353 N N . LYS B 1 202 ? -11.867 -1.684 14.289 1 98.88 202 LYS B N 1
ATOM 3354 C CA . LYS B 1 202 ? -13 -1.962 15.164 1 98.88 202 LYS B CA 1
ATOM 3355 C C . LYS B 1 202 ? -14.312 -1.935 14.391 1 98.88 202 LYS B C 1
ATOM 3357 O O . LYS B 1 202 ? -15.086 -2.896 14.43 1 98.88 202 LYS B O 1
ATOM 3362 N N . TRP B 1 203 ? -14.5 -0.904 13.656 1 98.81 203 TRP B N 1
ATOM 3363 C CA . TRP B 1 203 ? -15.773 -0.738 12.961 1 98.81 203 TRP B CA 1
ATOM 3364 C C . TRP B 1 203 ? -15.883 -1.704 11.789 1 98.81 203 TRP B C 1
ATOM 3366 O O . TRP B 1 203 ? -16.969 -2.203 11.484 1 98.81 203 TRP B O 1
ATOM 3376 N N . ALA B 1 204 ? -14.773 -1.934 11.133 1 98.81 204 ALA B N 1
ATOM 3377 C CA . ALA B 1 204 ? -14.789 -2.898 10.039 1 98.81 204 ALA B CA 1
ATOM 3378 C C . ALA B 1 204 ? -15.148 -4.293 10.539 1 98.81 204 ALA B C 1
ATOM 3380 O O . ALA B 1 204 ? -15.969 -4.988 9.938 1 98.81 204 ALA B O 1
ATOM 3381 N N . LEU B 1 205 ? -14.547 -4.672 11.648 1 98.88 205 LEU B N 1
ATOM 3382 C CA . LEU B 1 205 ? -14.812 -5.992 12.211 1 98.88 205 LEU B CA 1
ATOM 3383 C C . LEU B 1 205 ? -16.25 -6.09 12.711 1 98.88 205 LEU B C 1
ATOM 3385 O O . LEU B 1 205 ? -16.891 -7.133 12.57 1 98.88 205 LEU B O 1
ATOM 3389 N N . ARG B 1 206 ? -16.781 -5.031 13.227 1 98.75 206 ARG B N 1
ATOM 3390 C CA . ARG B 1 206 ? -18.188 -5.016 13.625 1 98.75 206 ARG B CA 1
ATOM 3391 C C . ARG B 1 206 ? -19.109 -5.207 12.422 1 98.75 206 ARG B C 1
ATOM 3393 O O . ARG B 1 206 ? -20.078 -5.957 12.492 1 98.75 206 ARG B O 1
ATOM 3400 N N . ALA B 1 207 ? -18.781 -4.527 11.406 1 98.62 207 ALA B N 1
ATOM 3401 C CA . ALA B 1 207 ? -19.578 -4.637 10.188 1 98.62 207 ALA B CA 1
ATOM 3402 C C . ALA B 1 207 ? -19.562 -6.062 9.641 1 98.62 207 ALA B C 1
ATOM 3404 O O . ALA B 1 207 ? -20.531 -6.52 9.031 1 98.62 207 ALA B O 1
ATOM 3405 N N . LEU B 1 208 ? -18.484 -6.777 9.906 1 98.19 208 LEU B N 1
ATOM 3406 C CA . LEU B 1 208 ? -18.328 -8.141 9.414 1 98.19 208 LEU B CA 1
ATOM 3407 C C . LEU B 1 208 ? -18.906 -9.148 10.406 1 98.19 208 LEU B C 1
ATOM 3409 O O . LEU B 1 208 ? -18.875 -10.352 10.156 1 98.19 208 LEU B O 1
ATOM 3413 N N . GLY B 1 209 ? -19.328 -8.719 11.531 1 98.38 209 GLY B N 1
ATOM 3414 C CA . GLY B 1 209 ? -19.953 -9.578 12.516 1 98.38 209 GLY B CA 1
ATOM 3415 C C . GLY B 1 209 ? -18.969 -10.219 13.469 1 98.38 209 GLY B C 1
ATOM 3416 O O . GLY B 1 209 ? -19.328 -11.117 14.242 1 98.38 209 GLY B O 1
ATOM 3417 N N . ASP B 1 210 ? -17.797 -9.805 13.383 1 98.31 210 ASP B N 1
ATOM 3418 C CA . ASP B 1 210 ? -16.781 -10.312 14.289 1 98.31 210 ASP B CA 1
ATOM 3419 C C . ASP B 1 210 ? -16.719 -9.477 15.57 1 98.31 210 ASP B C 1
ATOM 3421 O O . ASP B 1 210 ? -15.781 -8.695 15.766 1 98.31 210 ASP B O 1
ATOM 3425 N N . GLU B 1 211 ? -17.562 -9.734 16.5 1 98.25 211 GLU B N 1
ATOM 3426 C CA . GLU B 1 211 ? -17.703 -8.93 17.703 1 98.25 211 GLU B CA 1
ATOM 3427 C C . GLU B 1 211 ? -16.484 -9.086 18.625 1 98.25 211 GLU B C 1
ATOM 3429 O O . GLU B 1 211 ? -15.984 -8.109 19.172 1 98.25 211 GLU B O 1
ATOM 3434 N N . PRO B 1 212 ? -15.984 -10.258 18.781 1 98.56 212 PRO B N 1
ATOM 3435 C CA . PRO B 1 212 ? -14.789 -10.375 19.609 1 98.56 212 PRO B CA 1
ATOM 3436 C C . PRO B 1 212 ? -13.594 -9.609 19.031 1 98.56 212 PRO B C 1
ATOM 3438 O O . PRO B 1 212 ? -12.852 -8.969 19.781 1 98.56 212 PRO B O 1
ATOM 3441 N N . GLY B 1 213 ? -13.391 -9.742 17.734 1 98.56 213 GLY B N 1
ATOM 3442 C CA . GLY B 1 213 ? -12.328 -8.977 17.094 1 98.56 213 GLY B CA 1
ATOM 3443 C C . GLY B 1 213 ? -12.492 -7.477 17.266 1 98.56 213 GLY B C 1
ATOM 3444 O O . GLY B 1 213 ? -11.516 -6.766 17.516 1 98.56 213 GLY B O 1
ATOM 3445 N N . ALA B 1 214 ? -13.727 -7.02 17.141 1 98.75 214 ALA B N 1
ATOM 3446 C CA . ALA B 1 214 ? -14.023 -5.602 17.297 1 98.75 214 ALA B CA 1
ATOM 3447 C C . ALA B 1 214 ? -13.719 -5.141 18.719 1 98.75 214 ALA B C 1
ATOM 3449 O O . ALA B 1 214 ? -13.172 -4.055 18.938 1 98.75 214 ALA B O 1
ATOM 3450 N N . ALA B 1 215 ? -14.078 -5.969 19.641 1 98.69 215 ALA B N 1
ATOM 3451 C CA . ALA B 1 215 ? -13.82 -5.648 21.047 1 98.69 215 ALA B CA 1
ATOM 3452 C C . ALA B 1 215 ? -12.32 -5.562 21.312 1 98.69 215 ALA B C 1
ATOM 3454 O O . ALA B 1 215 ? -11.867 -4.684 22.047 1 98.69 215 ALA B O 1
ATOM 3455 N N . ALA B 1 216 ? -11.562 -6.496 20.766 1 98.69 216 ALA B N 1
ATOM 3456 C CA . ALA B 1 216 ? -10.109 -6.477 20.938 1 98.69 216 ALA B CA 1
ATOM 3457 C C . ALA B 1 216 ? -9.508 -5.215 20.328 1 98.69 216 ALA B C 1
ATOM 3459 O O . ALA B 1 216 ? -8.594 -4.613 20.891 1 98.69 216 ALA B O 1
ATOM 3460 N N . ALA B 1 217 ? -9.992 -4.859 19.141 1 98.75 217 ALA B N 1
ATOM 3461 C CA . ALA B 1 217 ? -9.523 -3.643 18.469 1 98.75 217 ALA B CA 1
ATOM 3462 C C . ALA B 1 217 ? -9.844 -2.408 19.312 1 98.75 217 ALA B C 1
ATOM 3464 O O . ALA B 1 217 ? -9.062 -1.452 19.344 1 98.75 217 ALA B O 1
ATOM 3465 N N . GLU B 1 218 ? -10.984 -2.396 19.938 1 98.62 218 GLU B N 1
ATOM 3466 C CA . GLU B 1 218 ? -11.383 -1.283 20.781 1 98.62 218 GLU B CA 1
ATOM 3467 C C . GLU B 1 218 ? -10.438 -1.125 21.969 1 98.62 218 GLU B C 1
ATOM 3469 O O . GLU B 1 218 ? -10.094 -0.005 22.359 1 98.62 218 GLU B O 1
ATOM 3474 N N . VAL B 1 219 ? -10.023 -2.189 22.547 1 98.75 219 VAL B N 1
ATOM 3475 C CA . VAL B 1 219 ? -9.078 -2.164 23.656 1 98.75 219 VAL B CA 1
ATOM 3476 C C . VAL B 1 219 ? -7.754 -1.553 23.203 1 98.75 219 VAL B C 1
ATOM 3478 O O . VAL B 1 219 ? -7.195 -0.688 23.875 1 98.75 219 VAL B O 1
ATOM 3481 N N . GLU B 1 220 ? -7.289 -2.02 22.078 1 98.69 220 GLU B N 1
ATOM 3482 C CA . GLU B 1 220 ? -6.035 -1.499 21.547 1 98.69 220 GLU B CA 1
ATOM 3483 C C . GLU B 1 220 ? -6.168 -0.031 21.156 1 98.69 220 GLU B C 1
ATOM 3485 O O . GLU B 1 220 ? -5.215 0.739 21.266 1 98.69 220 GLU B O 1
ATOM 3490 N N . GLU B 1 221 ? -7.332 0.363 20.641 1 98.19 221 GLU B N 1
ATOM 3491 C CA . GLU B 1 221 ? -7.598 1.761 20.312 1 98.19 221 GLU B CA 1
ATOM 3492 C C . GLU B 1 221 ? -7.398 2.66 21.531 1 98.19 221 GLU B C 1
ATOM 3494 O O . GLU B 1 221 ? -6.738 3.695 21.438 1 98.19 221 GLU B O 1
ATOM 3499 N N . ALA B 1 222 ? -7.988 2.209 22.594 1 98 222 ALA B N 1
ATOM 3500 C CA . ALA B 1 222 ? -7.879 2.971 23.828 1 98 222 ALA B CA 1
ATOM 3501 C C . ALA B 1 222 ? -6.434 3.045 24.297 1 98 222 ALA B C 1
ATOM 3503 O O . ALA B 1 222 ? -5.973 4.094 24.75 1 98 222 ALA B O 1
ATOM 3504 N N . ALA B 1 223 ? -5.777 1.957 24.219 1 98.25 223 ALA B N 1
ATOM 3505 C CA . ALA B 1 223 ? -4.379 1.917 24.625 1 98.25 223 ALA B CA 1
ATOM 3506 C C . ALA B 1 223 ? -3.523 2.826 23.75 1 98.25 223 ALA B C 1
ATOM 3508 O O . ALA B 1 223 ? -2.627 3.514 24.234 1 98.25 223 ALA B O 1
ATOM 3509 N N . ALA B 1 224 ? -3.76 2.797 22.484 1 98 224 ALA B N 1
ATOM 3510 C CA . ALA B 1 224 ? -3.012 3.623 21.547 1 98 224 ALA B CA 1
ATOM 3511 C C . ALA B 1 224 ? -3.291 5.105 21.766 1 98 224 ALA B C 1
ATOM 3513 O O . ALA B 1 224 ? -2.395 5.941 21.641 1 98 224 ALA B O 1
ATOM 3514 N N . LEU B 1 225 ? -4.547 5.453 22.016 1 96.56 225 LEU B N 1
ATOM 3515 C CA . LEU B 1 225 ? -4.91 6.832 22.328 1 96.56 225 LEU B CA 1
ATOM 3516 C C . LEU B 1 225 ? -4.18 7.32 23.578 1 96.56 225 LEU B C 1
ATOM 3518 O O . LEU B 1 225 ? -3.697 8.453 23.609 1 96.56 225 LEU B O 1
ATOM 3522 N N . ALA B 1 226 ? -4.102 6.473 24.562 1 96.19 226 ALA B N 1
ATOM 3523 C CA . ALA B 1 226 ? -3.389 6.805 25.781 1 96.19 226 ALA B CA 1
ATOM 3524 C C . ALA B 1 226 ? -1.901 7.012 25.516 1 96.19 226 ALA B C 1
ATOM 3526 O O . ALA B 1 226 ? -1.28 7.91 26.094 1 96.19 226 ALA B O 1
ATOM 3527 N N . ALA B 1 227 ? -1.386 6.176 24.688 1 94.81 227 ALA B N 1
ATOM 3528 C CA . ALA B 1 227 ? 0.027 6.289 24.328 1 94.81 227 ALA B CA 1
ATOM 3529 C C . ALA B 1 227 ? 0.307 7.602 23.609 1 94.81 227 ALA B C 1
ATOM 3531 O O . ALA B 1 227 ? 1.357 8.219 23.812 1 94.81 227 ALA B O 1
ATOM 3532 N N . ARG B 1 228 ? -0.549 7.996 22.703 1 92.31 228 ARG B N 1
ATOM 3533 C CA . ARG B 1 228 ? -0.39 9.258 21.984 1 92.31 228 ARG B CA 1
ATOM 3534 C C . ARG B 1 228 ? -0.354 10.438 22.953 1 92.31 228 ARG B C 1
ATOM 3536 O O . ARG B 1 228 ? 0.469 11.344 22.797 1 92.31 228 ARG B O 1
ATOM 3543 N N . SER B 1 229 ? -1.281 10.445 23.859 1 88.12 229 SER B N 1
ATOM 3544 C CA . SER B 1 229 ? -1.377 11.516 24.844 1 88.12 229 SER B CA 1
ATOM 3545 C C . SER B 1 229 ? -0.12 11.578 25.703 1 88.12 229 SER B C 1
ATOM 3547 O O . SER B 1 229 ? 0.34 12.672 26.062 1 88.12 229 SER B O 1
ATOM 3549 N N . ALA B 1 230 ? 0.409 10.453 25.984 1 86.38 230 ALA B N 1
ATOM 3550 C CA . ALA B 1 230 ? 1.607 10.383 26.812 1 86.38 230 ALA B CA 1
ATOM 3551 C C . ALA B 1 230 ? 2.826 10.922 26.062 1 86.38 230 ALA B C 1
ATOM 3553 O O . ALA B 1 230 ? 3.74 11.477 26.688 1 86.38 230 ALA B O 1
ATOM 3554 N N . ASN B 1 231 ? 2.861 10.789 24.766 1 79.38 231 ASN B N 1
ATOM 3555 C CA . ASN B 1 231 ? 3.992 11.227 23.953 1 79.38 231 ASN B CA 1
ATOM 3556 C C . ASN B 1 231 ? 3.828 12.672 23.5 1 79.38 231 ASN B C 1
ATOM 3558 O O . ASN B 1 231 ? 4.703 13.219 22.828 1 79.38 231 ASN B O 1
ATOM 3562 N N . GLY B 1 232 ? 2.82 13.367 23.953 1 68.88 232 GLY B N 1
ATOM 3563 C CA . GLY B 1 232 ? 2.602 14.766 23.625 1 68.88 232 GLY B CA 1
ATOM 3564 C C . GLY B 1 232 ? 2.23 14.977 22.156 1 68.88 232 GLY B C 1
ATOM 3565 O O . GLY B 1 232 ? 2.398 16.078 21.625 1 68.88 232 GLY B O 1
ATOM 3566 N N . ALA B 1 233 ? 2.031 13.766 21.562 1 59.72 233 ALA B N 1
ATOM 3567 C CA . ALA B 1 233 ? 1.687 13.891 20.156 1 59.72 233 ALA B CA 1
ATOM 3568 C C . ALA B 1 233 ? 0.219 14.273 19.984 1 59.72 233 ALA B C 1
ATOM 3570 O O . ALA B 1 233 ? -0.645 13.406 19.859 1 59.72 233 ALA B O 1
ATOM 3571 N N . GLY B 1 234 ? -0.206 15.547 20.391 1 53.44 234 GLY B N 1
ATOM 3572 C CA . GLY B 1 234 ? -1.574 16.031 20.297 1 53.44 234 GLY B CA 1
ATOM 3573 C C . GLY B 1 234 ? -1.967 16.438 18.891 1 53.44 234 GLY B C 1
ATOM 3574 O O . GLY B 1 234 ? -1.103 16.688 18.047 1 53.44 234 GLY B O 1
#

Sequence (468 aa):
MPPQPRIFRLPRPGSFRGRTHEWFALDSGVAERTLGASAVFVELPKDEAAVAAKATRDIQLLGLETAAAPEDQRWWYYLGDAYDISGDCRSAVKAWGTCAGLTGGWAEEGAWCMYRAAVCHSRSKEWDAALQALARGMCRHPGLPELPWYAGWVAYQAGRHREAVAWSHMSIALGCHKGLCMERIGFSHPPGKYEGPYDVLKWALRALGDEPGAAAAEVEEAAALAARSANGAGMPPQPRIFRLPRPGSFRGRTHEWFALDSGVAERTLGASAVFVELPKDEAAVAAKATRDIQLLGLETAAAPEDQRWWYYLGDAYDISGDCRSAVKAWGTCAGLTGGWAEEGAWCMYRAAVCHSRSKEWDAALQALARGMCRHPGLPELPWYAGWVAYQAGRHREAVAWSHMSIALGCHKGLCMERIGFSHPPGKYEGPYDVLKWALRALGDEPGAAAAEVEEAAALAARSANGAG